Protein AF-A0A3P7IP19-F1 (afdb_monomer)

InterPro domains:
  IPR003598 Immunoglobulin subtype 2 [SM00408] (31-98)
  IPR003598 Immunoglobulin subtype 2 [SM00408] (238-304)
  IPR003598 Immunoglobulin subtype 2 [SM00408] (351-418)
  IPR003598 Immunoglobulin subtype 2 [SM00408] (449-517)
  IPR003599 Immunoglobulin domain subtype [SM00409] (25-109)
  IPR003599 Immunoglobulin domain subtype [SM00409] (232-315)
  IPR003599 Immunoglobulin domain subtype [SM00409] (345-429)
  IPR003599 Immunoglobulin domain subtype [SM00409] (443-528)
  IPR003961 Fibronectin type III [PF00041] (129-216)
  IPR003961 Fibronectin type III [PS50853] (129-221)
  IPR003961 Fibronectin type III [SM00060] (127-208)
  IPR003961 Fibronectin type III [cd00063] (127-218)
  IPR007110 Immunoglobulin-like domain [PS50835] (18-109)
  IPR007110 Immunoglobulin-like domain [PS50835] (225-313)
  IPR007110 Immunoglobulin-like domain [PS50835] (339-427)
  IPR007110 Immunoglobulin-like domain [PS50835] (437-526)
  IPR013098 Immunoglobulin I-set [PF07679] (19-108)
  IPR013098 Immunoglobulin I-set [PF07679] (225-314)
  IPR013098 Immunoglobulin I-set [PF07679] (339-428)
  IPR013098 Immunoglobulin I-set [PF07679] (437-527)

Radius of gyration: 44.79 Å; Cα contacts (8 Å, |Δi|>4): 1268; chains: 1; bounding box: 83×126×115 Å

Foldseek 3Di:
DDDDDDDDDDDPDDFAWKDWPFAWDQEDEEEAQAKDKTKTFIDHDPPKDKFKDFQNHTDDDDPQWDWDDDHRMTMTIGGRDDQVSFGKMKIWIGDPNGIDIHIHGYGYDYPDDDDDDPDPPLQQDAAAEWAPWDWPDAAFFKTKIATHGGPGRSPFDFQWKWKWKDFPPDDDTDTQDIGRHRMDMGGRHHGQTKMKMWMWTAGPNGTYDIDDIDIDGHHHDWFWKDWPAAWDQEEEAEAFAKDKTKTFIDTPVQWDKWKDWVNHTDPPCVQWDDDSTMIMGMDHGDHAVPNQTKMKMKTGDPVGIDMGIYGYHYHYDDDDDDDDPDDDDDDPDQPVAWKDWPAFWEAEEEEAQAKDKTKTFMDHDVKDKWKDFVNHTDDDDPQWHWDADPRRMTMIMGGRDDQVSWGKMKMWIDDPRGIDMHIYTYGHDYPPPFFAKDKPAFWEADEDEAQAKDKTKTFIATVVAWDKWKDFPRHTDDDDPQWHWDADPRRMIMIMGGRDDQVVFGKMKMWTDDPVGIDIHIYTYFYWYDDPDDTDGPDPDDPDDDDDDDDDDDDPDDDDDPDDDDDDDDDDDDD

Secondary structure (DSSP, 8-state):
-PPP--PPP-----PPPPEEEEPPPSEEEEETTS-EEEEEEEE--TT-EEEEEETTEEPPP-SSEEEEEETTEEEEEESS--GGG-EEEEEEEEETTEEEEEEEEEEEE-------------------PPEEEEEEEE-SS-EEEEEE--S--TTS---EEEEEEE-SS-SS-EEEEEESSSEEEE-SPPTT-EEEEEEEEEETTEEEEEPPPEEEEPPPPPEEEEEEEPPPSEEEEETTSPEEEEEEEEEESPPEEEEEETTEE---GGGEEE-SSEEEEEESS--TTTS-SEEEEEEEETTEEEEEEEEEEEE--------------------TT--EEEE----EEEETTS-EEEEEEEE-SS-EEEEEETTEEE---SSEEEEE-TTSEEEEEESS--GGG-EEEEEEEEETTEEEEEEEEEEEEPP---EEEEEEE----EEEETT--EEEEEEEEEESPPEEEEEETTEEP---SSEEEEE-TTSEEEEEE-S--GGG-EEEEEEEEETTEEEEEEEEEEEE---SSS----PPPP---PPPP---PPPS--PPPTT--------PPP-

Structure (mmCIF, N/CA/C/O backbone):
data_AF-A0A3P7IP19-F1
#
_entry.id   AF-A0A3P7IP19-F1
#
loop_
_atom_site.group_PDB
_atom_site.id
_atom_site.type_symbol
_atom_site.label_atom_id
_atom_site.label_alt_id
_atom_site.label_comp_id
_atom_site.label_asym_id
_atom_site.label_entity_id
_atom_site.label_seq_id
_atom_site.pdbx_PDB_ins_code
_atom_site.Cartn_x
_atom_site.Cartn_y
_atom_site.Cartn_z
_atom_site.occupancy
_atom_site.B_iso_or_equiv
_atom_site.auth_seq_id
_atom_site.auth_comp_id
_atom_site.auth_asym_id
_atom_site.auth_atom_id
_atom_site.pdbx_PDB_model_num
ATOM 1 N N . MET A 1 1 ? -13.780 53.925 11.302 1.00 36.34 1 MET A N 1
ATOM 2 C CA . MET A 1 1 ? -12.742 54.956 11.080 1.00 36.34 1 MET A CA 1
ATOM 3 C C . MET A 1 1 ? -11.648 54.344 10.224 1.00 36.34 1 MET A C 1
ATOM 5 O O . MET A 1 1 ? -11.426 53.147 10.321 1.00 36.34 1 MET A O 1
ATOM 9 N N . ARG A 1 2 ? -11.114 55.145 9.301 1.00 37.25 2 ARG A N 1
ATOM 10 C CA . ARG A 1 2 ? -10.335 54.760 8.114 1.00 37.25 2 ARG A CA 1
ATOM 11 C C . ARG A 1 2 ? -9.011 54.073 8.474 1.00 37.25 2 ARG A C 1
ATOM 13 O O . ARG A 1 2 ? -8.303 54.586 9.332 1.00 37.25 2 ARG A O 1
ATOM 20 N N . PHE A 1 3 ? -8.663 52.994 7.773 1.00 32.22 3 PHE A N 1
ATOM 21 C CA . PHE A 1 3 ? -7.278 52.523 7.691 1.00 32.22 3 PHE A CA 1
ATOM 22 C C . PHE A 1 3 ? -6.602 53.133 6.459 1.00 32.22 3 PHE A C 1
ATOM 24 O O . PHE A 1 3 ? -7.199 53.202 5.385 1.00 32.22 3 PHE A O 1
ATOM 31 N N . SER A 1 4 ? -5.388 53.629 6.697 1.00 38.62 4 SER A N 1
ATOM 32 C CA . SER A 1 4 ? -4.466 54.280 5.765 1.00 38.62 4 SER A CA 1
ATOM 33 C C . SER A 1 4 ? -4.148 53.396 4.556 1.00 38.62 4 SER A C 1
ATOM 35 O O . SER A 1 4 ? -3.844 52.216 4.724 1.00 38.62 4 SER A O 1
ATOM 37 N N . GLN A 1 5 ? -4.177 53.976 3.355 1.00 35.78 5 GLN A N 1
ATOM 38 C CA . GLN A 1 5 ? -3.399 53.489 2.218 1.00 35.78 5 GLN A CA 1
ATOM 39 C C . GLN A 1 5 ? -2.291 54.509 1.966 1.00 35.78 5 GLN A C 1
ATOM 41 O O . GLN A 1 5 ? -2.509 55.520 1.301 1.00 35.78 5 GLN A O 1
ATOM 46 N N . ASP A 1 6 ? -1.112 54.235 2.512 1.00 40.53 6 ASP A N 1
ATOM 47 C CA . ASP A 1 6 ? 0.121 54.871 2.075 1.00 40.53 6 ASP A CA 1
ATOM 48 C C . ASP A 1 6 ? 0.575 54.165 0.792 1.00 40.53 6 ASP A C 1
ATOM 50 O O . ASP A 1 6 ? 1.033 53.022 0.814 1.00 40.53 6 ASP A O 1
ATOM 54 N N . PHE A 1 7 ? 0.394 54.832 -0.349 1.00 39.56 7 PHE A N 1
ATOM 55 C CA . PHE A 1 7 ? 1.040 54.435 -1.596 1.00 39.56 7 PHE A CA 1
ATOM 56 C C . PHE A 1 7 ? 2.523 54.823 -1.518 1.00 39.56 7 PHE A C 1
ATOM 58 O O . PHE A 1 7 ? 2.820 55.992 -1.254 1.00 39.56 7 PHE A O 1
ATOM 65 N N . PRO A 1 8 ? 3.469 53.899 -1.757 1.00 41.84 8 PRO A N 1
ATOM 66 C CA . PRO A 1 8 ? 4.870 54.267 -1.842 1.00 41.84 8 PRO A CA 1
ATOM 67 C C . PRO A 1 8 ? 5.097 55.156 -3.069 1.00 41.84 8 PRO A C 1
ATOM 69 O O . PRO A 1 8 ? 4.641 54.870 -4.176 1.00 41.84 8 PRO A O 1
ATOM 72 N N . ILE A 1 9 ? 5.807 56.254 -2.825 1.00 44.62 9 ILE A N 1
ATOM 73 C CA . ILE A 1 9 ? 6.283 57.227 -3.804 1.00 44.62 9 ILE A CA 1
ATOM 74 C C . ILE A 1 9 ? 7.068 56.474 -4.887 1.00 44.62 9 ILE A C 1
ATOM 76 O O . ILE A 1 9 ? 8.047 55.793 -4.577 1.00 44.62 9 ILE A O 1
ATOM 80 N N . LEU A 1 10 ? 6.637 56.590 -6.149 1.00 39.12 10 LEU A N 1
ATOM 81 C CA . LEU A 1 10 ? 7.416 56.139 -7.302 1.00 39.12 10 LEU A CA 1
ATOM 82 C C . LEU A 1 10 ? 8.749 56.886 -7.288 1.00 39.12 10 LEU A C 1
ATOM 84 O O . LEU A 1 10 ? 8.803 58.103 -7.451 1.00 39.12 10 LEU A O 1
ATOM 88 N N . GLN A 1 11 ? 9.808 56.132 -7.027 1.00 43.00 11 GLN A N 1
ATOM 89 C CA . GLN A 1 11 ? 11.182 56.582 -7.114 1.00 43.00 11 GLN A CA 1
ATOM 90 C C . GLN A 1 11 ? 11.432 56.999 -8.566 1.00 43.00 11 GLN A C 1
ATOM 92 O O . GLN A 1 11 ? 11.263 56.192 -9.477 1.00 43.00 11 GLN A O 1
ATOM 97 N N . ASP A 1 12 ? 11.761 58.271 -8.762 1.00 44.03 12 ASP A N 1
ATOM 98 C CA . ASP A 1 12 ? 12.080 58.873 -10.053 1.00 44.03 12 ASP A CA 1
ATOM 99 C C . ASP A 1 12 ? 13.279 58.121 -10.656 1.00 44.03 12 ASP A C 1
ATOM 101 O O . ASP A 1 12 ? 14.423 58.275 -10.216 1.00 44.03 12 ASP A O 1
ATOM 105 N N . ILE A 1 13 ? 13.008 57.191 -11.578 1.00 49.00 13 ILE A N 1
ATOM 106 C CA . ILE A 1 13 ? 14.045 56.415 -12.255 1.00 49.00 13 ILE A CA 1
ATOM 107 C C . ILE A 1 13 ? 14.631 57.362 -13.293 1.00 49.00 13 ILE A C 1
ATOM 109 O O . ILE A 1 13 ? 14.051 57.561 -14.358 1.00 49.00 13 ILE A O 1
ATOM 113 N N . SER A 1 14 ? 15.776 57.962 -12.970 1.00 55.81 14 SER A N 1
ATOM 114 C CA . SER A 1 14 ? 16.587 58.699 -13.938 1.00 55.81 14 SER A CA 1
ATOM 115 C C . SER A 1 14 ? 16.702 57.877 -15.228 1.00 55.81 14 SER A C 1
ATOM 117 O O . SER A 1 14 ? 17.055 56.692 -15.134 1.00 55.81 14 SER A O 1
ATOM 119 N N . PRO A 1 15 ? 16.403 58.443 -16.408 1.00 64.94 15 PRO A N 1
ATOM 120 C CA . PRO A 1 15 ? 16.385 57.656 -17.626 1.00 64.94 15 PRO A CA 1
ATOM 121 C C . PRO A 1 15 ? 17.801 57.126 -17.889 1.00 64.94 15 PRO A C 1
ATOM 123 O O . PRO A 1 15 ? 18.781 57.873 -17.905 1.00 64.94 15 PRO A O 1
ATOM 126 N N . THR A 1 16 ? 17.919 55.801 -17.969 1.00 75.12 16 THR A N 1
ATOM 127 C CA . THR A 1 16 ? 19.202 55.110 -18.143 1.00 75.12 16 THR A CA 1
ATOM 128 C C . THR A 1 16 ? 19.404 54.785 -19.618 1.00 75.12 16 THR A C 1
ATOM 130 O O . THR A 1 16 ? 18.432 54.426 -20.287 1.00 75.12 16 THR A O 1
ATOM 133 N N . PRO A 1 17 ? 20.637 54.912 -20.143 1.00 85.69 17 PRO A N 1
ATOM 134 C CA . PRO A 1 17 ? 20.928 54.530 -21.517 1.00 85.69 17 PRO A CA 1
ATOM 135 C C . PRO A 1 17 ? 20.636 53.040 -21.745 1.00 85.69 17 PRO A C 1
ATOM 137 O O . PRO A 1 17 ? 20.601 52.259 -20.782 1.00 85.69 17 PRO A O 1
ATOM 140 N N . PRO A 1 18 ? 20.496 52.614 -23.011 1.00 90.19 18 PRO A N 1
ATOM 141 C CA . PRO A 1 18 ? 20.351 51.217 -23.365 1.00 90.19 18 PRO A CA 1
ATOM 142 C C . PRO A 1 18 ? 21.424 50.349 -22.715 1.00 90.19 18 PRO A C 1
ATOM 144 O O . PRO A 1 18 ? 22.571 50.762 -22.555 1.00 90.19 18 PRO A O 1
ATOM 147 N N . SER A 1 19 ? 21.072 49.118 -22.369 1.00 88.19 19 SER A N 1
ATOM 148 C CA . SER A 1 19 ? 22.006 48.144 -21.811 1.00 88.19 19 SER A CA 1
ATOM 149 C C . SER A 1 19 ? 21.694 46.737 -22.304 1.00 88.19 19 SER A C 1
ATOM 151 O O . SER A 1 19 ? 20.535 46.354 -22.485 1.00 88.19 19 SER A O 1
ATOM 153 N N . PHE A 1 20 ? 22.744 45.949 -22.525 1.00 87.94 20 PHE A N 1
ATOM 154 C CA . PHE A 1 20 ? 22.597 44.536 -22.852 1.00 87.94 20 PHE A CA 1
ATOM 155 C C . PHE A 1 20 ? 22.267 43.760 -21.581 1.00 87.94 20 PHE A C 1
ATOM 157 O O . PHE A 1 20 ? 23.072 43.693 -20.656 1.00 87.94 20 PHE A O 1
ATOM 164 N N . VAL A 1 21 ? 21.079 43.163 -21.558 1.00 84.94 21 VAL A N 1
ATOM 165 C CA . VAL A 1 21 ? 20.693 42.172 -20.547 1.00 84.94 21 VAL A CA 1
ATOM 166 C C . VAL A 1 21 ? 21.362 40.842 -20.877 1.00 84.94 21 VAL A C 1
ATOM 168 O O . VAL A 1 21 ? 21.878 40.162 -19.994 1.00 84.94 21 VAL A O 1
ATOM 171 N N . VAL A 1 22 ? 21.399 40.505 -22.168 1.00 84.81 22 VAL A N 1
ATOM 172 C CA . VAL A 1 22 ? 22.130 39.359 -22.705 1.00 84.81 22 VAL A CA 1
ATOM 173 C C . VAL A 1 22 ? 22.927 39.840 -23.906 1.00 84.81 22 VAL A C 1
ATOM 175 O O . VAL A 1 22 ? 22.349 40.190 -24.932 1.00 84.81 22 VAL A O 1
ATOM 178 N N . SER A 1 23 ? 24.252 39.866 -23.789 1.00 85.38 23 SER A N 1
ATOM 179 C CA . SER A 1 23 ? 25.138 40.183 -24.912 1.00 85.38 23 SER A CA 1
ATOM 180 C C . SER A 1 23 ? 25.118 39.061 -25.960 1.00 85.38 23 SER A C 1
ATOM 182 O O . SER A 1 23 ? 24.948 37.892 -25.597 1.00 85.38 23 SER A O 1
ATOM 184 N N . PRO A 1 24 ? 25.332 39.370 -27.252 1.00 89.12 24 PRO A N 1
ATOM 185 C CA . PRO A 1 24 ? 25.548 38.331 -28.250 1.00 89.12 24 PRO A CA 1
ATOM 186 C C . PRO A 1 24 ? 26.773 37.484 -27.876 1.00 89.12 24 PRO A C 1
ATOM 188 O O . PRO A 1 24 ? 27.695 37.949 -27.201 1.00 89.12 24 PRO A O 1
ATOM 191 N N . LYS A 1 25 ? 26.796 36.222 -28.320 1.00 82.88 25 LYS A N 1
ATOM 192 C CA . LYS A 1 25 ? 27.979 35.360 -28.157 1.00 82.88 25 LYS A CA 1
ATOM 193 C C . LYS A 1 25 ? 29.193 36.051 -28.774 1.00 82.88 25 LYS A C 1
ATOM 195 O O . LYS A 1 25 ? 29.069 36.601 -29.855 1.00 82.88 25 LYS A O 1
ATOM 200 N N . SER A 1 26 ? 30.365 35.975 -28.151 1.00 83.38 26 SER A N 1
ATOM 201 C CA . SER A 1 26 ? 31.567 36.655 -28.661 1.00 83.38 26 SER A CA 1
ATOM 202 C C . SER A 1 26 ? 32.071 36.103 -29.998 1.00 83.38 26 SER A C 1
ATOM 204 O O . SER A 1 26 ? 32.686 36.838 -30.760 1.00 83.38 26 SER A O 1
ATOM 206 N N . LYS A 1 27 ? 31.797 34.828 -30.301 1.00 89.88 27 LYS A N 1
ATOM 207 C CA . LYS A 1 27 ? 32.175 34.182 -31.561 1.00 89.88 27 LYS A CA 1
ATOM 208 C C . LYS A 1 27 ? 31.125 33.169 -32.014 1.00 89.88 27 LYS A C 1
ATOM 210 O O . LYS A 1 27 ? 30.612 32.400 -31.197 1.00 89.88 27 LYS A O 1
ATOM 215 N N . LEU A 1 28 ? 30.855 33.129 -33.314 1.00 83.69 28 LEU A N 1
ATOM 216 C CA . LEU A 1 28 ? 29.987 32.159 -33.977 1.00 83.69 28 LEU A CA 1
ATOM 217 C C . LEU A 1 28 ? 30.742 31.502 -35.135 1.00 83.69 28 LEU A C 1
ATOM 219 O O . LEU A 1 28 ? 31.384 32.180 -35.930 1.00 83.69 28 LEU A O 1
ATOM 223 N N . ILE A 1 29 ? 30.666 30.176 -35.222 1.00 87.81 29 ILE A N 1
ATOM 224 C CA . ILE A 1 29 ? 31.204 29.397 -36.343 1.00 87.81 29 ILE A CA 1
ATOM 225 C C . ILE A 1 29 ? 30.004 28.788 -37.060 1.00 87.81 29 ILE A C 1
ATOM 227 O O . ILE A 1 29 ? 29.185 28.134 -36.410 1.00 87.81 29 ILE A O 1
ATOM 231 N N . ILE A 1 30 ? 29.870 29.051 -38.359 1.00 86.75 30 ILE A N 1
ATOM 232 C CA . ILE A 1 30 ? 28.693 28.669 -39.144 1.00 86.75 30 ILE A CA 1
ATOM 233 C C . ILE A 1 30 ? 29.104 28.082 -40.495 1.00 86.75 30 ILE A C 1
ATOM 235 O O . ILE A 1 30 ? 29.972 28.623 -41.172 1.00 86.75 30 ILE A O 1
ATOM 239 N N . ASP A 1 31 ? 28.462 26.989 -40.901 1.00 85.06 31 ASP A N 1
ATOM 240 C CA . ASP A 1 31 ? 28.734 26.367 -42.196 1.00 85.06 31 ASP A CA 1
ATOM 241 C C . ASP A 1 31 ? 28.148 27.190 -43.348 1.00 85.06 31 ASP A C 1
ATOM 243 O O . ASP A 1 31 ? 27.016 27.683 -43.276 1.00 85.06 31 ASP A O 1
ATOM 247 N N . GLU A 1 32 ? 28.893 27.287 -44.446 1.00 85.56 32 GLU A N 1
ATOM 248 C CA . GLU A 1 32 ? 28.424 27.894 -45.688 1.00 85.56 32 GLU A CA 1
ATOM 249 C C . GLU A 1 32 ? 27.111 27.242 -46.166 1.00 85.56 32 GLU A C 1
ATOM 251 O O . GLU A 1 32 ? 26.896 26.034 -46.059 1.00 85.56 32 GLU A O 1
ATOM 256 N N . SER A 1 33 ? 26.216 28.057 -46.721 1.00 83.12 33 SER A N 1
ATOM 257 C CA . SER A 1 33 ? 24.818 27.758 -47.062 1.00 83.12 33 SER A CA 1
ATOM 258 C C . SER A 1 33 ? 23.856 27.578 -45.876 1.00 83.12 33 SER A C 1
ATOM 260 O O . SER A 1 33 ? 22.667 27.365 -46.110 1.00 83.12 33 SER A O 1
ATOM 262 N N . SER A 1 34 ? 24.306 27.698 -44.620 1.00 85.31 34 SER A N 1
ATOM 263 C CA . SER A 1 34 ? 23.414 27.685 -43.445 1.00 85.31 34 SER A CA 1
ATOM 264 C C . SER A 1 34 ? 22.773 29.055 -43.184 1.00 85.31 34 SER A C 1
ATOM 266 O O . SER A 1 34 ? 23.013 30.018 -43.909 1.00 85.31 34 SER A O 1
ATOM 268 N N . THR A 1 35 ? 21.931 29.163 -42.151 1.00 88.62 35 THR A N 1
ATOM 269 C CA . THR A 1 35 ? 21.382 30.448 -41.685 1.00 88.62 35 THR A CA 1
ATOM 270 C C . THR A 1 35 ? 22.098 30.887 -40.412 1.00 88.62 35 THR A C 1
ATOM 272 O O . THR A 1 35 ? 22.075 30.172 -39.412 1.00 88.62 35 THR A O 1
ATOM 275 N N . LEU A 1 36 ? 22.717 32.065 -40.440 1.00 90.44 36 LEU A N 1
ATOM 276 C CA . LEU A 1 36 ? 23.309 32.706 -39.269 1.00 90.44 36 LEU A CA 1
ATOM 277 C C . LEU A 1 36 ? 22.223 33.446 -38.483 1.00 90.44 36 LEU A C 1
ATOM 279 O O . LEU A 1 36 ? 21.428 34.182 -39.066 1.00 90.44 36 LEU A O 1
ATOM 283 N N . ILE A 1 37 ? 22.228 33.283 -37.159 1.00 90.62 37 ILE A N 1
ATOM 284 C CA . ILE A 1 37 ? 21.360 34.021 -36.237 1.00 90.62 37 ILE A CA 1
ATOM 285 C C . ILE A 1 37 ? 22.227 34.597 -35.119 1.00 90.62 37 ILE A C 1
ATOM 287 O O . ILE A 1 37 ? 22.778 33.850 -34.308 1.00 90.62 37 ILE A O 1
ATOM 291 N N . ILE A 1 38 ? 22.326 35.922 -35.063 1.00 91.38 38 ILE A N 1
ATOM 292 C CA . ILE A 1 38 ? 22.922 36.641 -33.935 1.00 91.38 38 ILE A CA 1
ATOM 293 C C . ILE A 1 38 ? 21.772 37.162 -33.080 1.00 91.38 38 ILE A C 1
ATOM 295 O O . ILE A 1 38 ? 20.890 37.849 -33.588 1.00 91.38 38 ILE A O 1
ATOM 299 N N . VAL A 1 39 ? 21.762 36.813 -31.795 1.00 88.12 39 VAL A N 1
ATOM 300 C CA . VAL A 1 39 ? 20.687 37.165 -30.861 1.00 88.12 39 VAL A CA 1
ATOM 301 C C . VAL A 1 39 ? 21.255 37.755 -29.579 1.00 88.12 39 VAL A C 1
ATOM 303 O O . VAL A 1 39 ? 22.281 37.292 -29.078 1.00 88.12 39 VAL A O 1
ATOM 306 N N . CYS A 1 40 ? 20.575 38.769 -29.059 1.00 83.75 40 CYS A N 1
ATOM 307 C CA . CYS A 1 40 ? 20.882 39.428 -27.795 1.00 83.75 40 CYS A CA 1
ATOM 308 C C . CYS A 1 40 ? 19.619 40.079 -27.219 1.00 83.75 40 CYS A C 1
ATOM 310 O O . CYS A 1 40 ? 18.699 40.403 -27.970 1.00 83.75 40 CYS A O 1
ATOM 312 N N . ASP A 1 41 ? 19.611 40.338 -25.914 1.00 87.25 41 ASP A N 1
ATOM 313 C CA . ASP A 1 41 ? 18.526 41.057 -25.248 1.00 87.25 41 ASP A CA 1
ATOM 314 C C . ASP A 1 41 ? 19.006 42.440 -24.819 1.00 87.25 41 ASP A C 1
ATOM 316 O O . ASP A 1 41 ? 20.000 42.570 -24.098 1.00 87.25 41 ASP A O 1
ATOM 320 N N . VAL A 1 42 ? 18.286 43.474 -25.247 1.00 89.00 42 VAL A N 1
ATOM 321 C CA . VAL A 1 42 ? 18.609 44.874 -24.976 1.00 89.00 42 VAL A CA 1
ATOM 322 C C . VAL A 1 42 ? 17.451 45.539 -24.252 1.00 89.00 42 VAL A C 1
ATOM 324 O O . VAL A 1 42 ? 16.325 45.580 -24.748 1.00 89.00 42 VAL A O 1
ATOM 327 N N . ARG A 1 43 ? 17.745 46.105 -23.083 1.00 86.94 43 ARG A N 1
ATOM 328 C CA . ARG A 1 43 ? 16.826 46.943 -22.316 1.00 86.94 43 ARG A CA 1
ATOM 329 C C . ARG A 1 43 ? 17.137 48.408 -22.604 1.00 86.94 43 ARG A C 1
ATOM 331 O O . ARG A 1 43 ? 18.283 48.816 -22.477 1.00 86.94 43 ARG A O 1
ATOM 338 N N . GLY A 1 44 ? 16.123 49.183 -22.957 1.00 84.50 44 GLY A N 1
ATOM 339 C CA . GLY A 1 44 ? 16.215 50.620 -23.216 1.00 84.50 44 GLY A CA 1
ATOM 340 C C . GLY A 1 44 ? 14.820 51.205 -23.409 1.00 84.50 44 GLY A C 1
ATOM 341 O O . GLY A 1 44 ? 13.829 50.504 -23.176 1.00 84.50 44 GLY A O 1
ATOM 342 N N . SER A 1 45 ? 14.741 52.468 -23.824 1.00 81.69 45 SER A N 1
ATOM 343 C CA . SER A 1 45 ? 13.460 53.114 -24.134 1.00 81.69 45 SER A CA 1
ATOM 344 C C . SER A 1 45 ? 12.661 52.333 -25.200 1.00 81.69 45 SER A C 1
ATOM 346 O O . SER A 1 45 ? 13.268 51.722 -26.085 1.00 81.69 45 SER A O 1
ATOM 348 N N . PRO A 1 46 ? 11.312 52.350 -25.171 1.00 78.31 46 PRO A N 1
ATOM 349 C CA . PRO A 1 46 ? 10.485 51.763 -26.230 1.00 78.31 46 PRO A CA 1
ATOM 350 C C . PRO A 1 46 ? 10.810 52.286 -27.639 1.00 78.31 46 PRO A C 1
ATOM 352 O O . PRO A 1 46 ? 10.707 51.530 -28.600 1.00 78.31 46 PRO A O 1
ATOM 355 N N . GLU A 1 47 ? 11.262 53.540 -27.748 1.00 81.19 47 GLU A N 1
ATOM 356 C CA . GLU A 1 47 ? 11.625 54.204 -29.013 1.00 81.19 47 GLU A CA 1
ATOM 357 C C . GLU A 1 47 ? 13.091 53.953 -29.438 1.00 81.19 47 GLU A C 1
ATOM 359 O O . GLU A 1 47 ? 13.614 54.603 -30.338 1.00 81.19 47 GLU A O 1
ATOM 364 N N . MET A 1 48 ? 13.799 53.033 -28.773 1.00 87.31 48 MET A N 1
ATOM 365 C CA . MET A 1 48 ? 15.214 52.749 -29.024 1.00 87.31 48 MET A CA 1
ATOM 366 C C . MET A 1 48 ? 15.463 52.132 -30.407 1.00 87.31 48 MET A C 1
ATOM 368 O O . MET A 1 48 ? 14.971 51.046 -30.741 1.00 87.31 48 MET A O 1
ATOM 372 N N . GLU A 1 49 ? 16.371 52.742 -31.161 1.00 89.25 49 GLU A N 1
ATOM 373 C CA . GLU A 1 49 ? 16.814 52.241 -32.457 1.00 89.25 49 GLU A CA 1
ATOM 374 C C . GLU A 1 49 ? 17.903 51.176 -32.290 1.00 89.25 49 GLU A C 1
ATOM 376 O O . GLU A 1 49 ? 18.834 51.323 -31.494 1.00 89.25 49 GLU A O 1
ATOM 381 N N . VAL A 1 50 ? 17.800 50.088 -33.062 1.00 92.25 50 VAL A N 1
ATOM 382 C CA . VAL A 1 50 ? 18.838 49.053 -33.152 1.00 92.25 50 VAL A CA 1
ATOM 383 C C . VAL A 1 50 ? 19.400 49.009 -34.560 1.00 92.25 50 VAL A C 1
ATOM 385 O O . VAL A 1 50 ? 18.671 48.826 -35.531 1.00 92.25 50 VAL A O 1
ATOM 388 N N . THR A 1 51 ? 20.717 49.157 -34.649 1.00 93.75 51 THR A N 1
ATOM 389 C CA . THR A 1 51 ? 21.479 49.108 -35.894 1.00 93.75 51 THR A CA 1
ATOM 390 C C . THR A 1 51 ? 22.504 47.988 -35.820 1.00 93.75 51 THR A C 1
ATOM 392 O O . THR A 1 51 ? 23.218 47.854 -34.827 1.00 93.75 51 THR A O 1
ATOM 395 N N . TRP A 1 52 ? 22.612 47.210 -36.892 1.00 96.00 52 TRP A N 1
ATOM 396 C CA . TRP A 1 52 ? 23.656 46.203 -37.044 1.00 96.00 52 TRP A CA 1
ATOM 397 C C . TRP A 1 52 ? 24.733 46.700 -38.002 1.00 96.00 52 TRP A C 1
ATOM 399 O O . TRP A 1 52 ? 24.432 47.227 -39.073 1.00 96.00 52 TRP A O 1
ATOM 409 N N . LEU A 1 53 ? 25.993 46.510 -37.629 1.00 95.38 53 LEU A N 1
ATOM 410 C CA . LEU A 1 53 ? 27.156 46.765 -38.467 1.00 95.38 53 LEU A CA 1
ATOM 411 C C . LEU A 1 53 ? 27.833 45.438 -38.819 1.00 95.38 53 LEU A C 1
ATOM 413 O O . LEU A 1 53 ? 27.911 44.556 -37.966 1.00 95.38 53 LEU A O 1
ATOM 417 N N . LYS A 1 54 ? 28.395 45.335 -40.024 1.00 95.69 54 LYS A N 1
ATOM 418 C CA . LYS A 1 54 ? 29.393 44.324 -40.392 1.00 95.69 54 LYS A CA 1
ATOM 419 C C . LYS A 1 54 ? 30.699 45.027 -40.727 1.00 95.69 54 LYS A C 1
ATOM 421 O O . LYS A 1 54 ? 30.715 45.929 -41.564 1.00 95.69 54 LYS A O 1
ATOM 426 N N . ASP A 1 55 ? 31.772 44.648 -40.043 1.00 94.12 55 ASP A N 1
ATOM 427 C CA . ASP A 1 55 ? 33.110 45.224 -40.186 1.00 94.12 55 ASP A CA 1
ATOM 428 C C . ASP A 1 55 ? 33.085 46.766 -40.117 1.00 94.12 55 ASP A C 1
ATOM 430 O O . ASP A 1 55 ? 33.723 47.476 -40.895 1.00 94.12 55 ASP A O 1
ATOM 434 N N . GLY A 1 56 ? 32.269 47.294 -39.194 1.00 90.19 56 GLY A N 1
ATOM 435 C CA . GLY A 1 56 ? 32.090 48.730 -38.957 1.00 90.19 56 GLY A CA 1
ATOM 436 C C . GLY A 1 56 ? 31.153 49.460 -39.929 1.00 90.19 56 GLY A C 1
ATOM 437 O O . GLY A 1 56 ? 30.985 50.671 -39.794 1.00 90.19 56 GLY A O 1
ATOM 438 N N . ARG A 1 57 ? 30.524 48.772 -40.891 1.00 93.81 57 ARG A N 1
ATOM 439 C CA . ARG A 1 57 ? 29.598 49.378 -41.867 1.00 93.81 57 ARG A CA 1
ATOM 440 C C . ARG A 1 57 ? 28.144 48.976 -41.600 1.00 93.81 57 ARG A C 1
ATOM 442 O O . ARG A 1 57 ? 27.916 47.793 -41.359 1.00 93.81 57 ARG A O 1
ATOM 449 N N . PRO A 1 58 ? 27.163 49.899 -41.684 1.00 93.12 58 PRO A N 1
ATOM 450 C CA . PRO A 1 58 ? 25.747 49.566 -41.530 1.00 93.12 58 PRO A CA 1
ATOM 451 C C . PRO A 1 58 ? 25.297 48.463 -42.481 1.00 93.12 58 PRO A C 1
ATOM 453 O O . PRO A 1 58 ? 25.544 48.525 -43.686 1.00 93.12 58 PRO A O 1
ATOM 456 N N . LEU A 1 59 ? 24.642 47.450 -41.920 1.00 91.25 59 LEU A N 1
ATOM 457 C CA . LEU A 1 59 ? 24.002 46.391 -42.681 1.00 91.25 59 LEU A CA 1
ATOM 458 C C . LEU A 1 59 ? 22.630 46.856 -43.143 1.00 91.25 59 LEU A C 1
ATOM 460 O O . LEU A 1 59 ? 21.764 47.189 -42.337 1.00 91.25 59 LEU A O 1
ATOM 464 N N . ASN A 1 60 ? 22.423 46.815 -44.453 1.00 88.00 60 ASN A N 1
ATOM 465 C CA . ASN A 1 60 ? 21.115 47.058 -45.037 1.00 88.00 60 ASN A CA 1
ATOM 466 C C . ASN A 1 60 ? 20.274 45.782 -44.970 1.00 88.00 60 ASN A C 1
ATOM 468 O O . ASN A 1 60 ? 20.754 44.688 -45.285 1.00 88.00 60 ASN A O 1
ATOM 472 N N . THR A 1 61 ? 19.006 45.927 -44.595 1.00 83.88 61 THR A N 1
ATOM 473 C CA . THR A 1 61 ? 18.054 44.819 -44.608 1.00 83.88 61 THR A CA 1
ATOM 474 C C . THR A 1 61 ? 17.696 44.435 -46.045 1.00 83.88 61 THR A C 1
ATOM 476 O O . THR A 1 61 ? 17.561 45.273 -46.934 1.00 83.88 61 THR A O 1
ATOM 479 N N . THR A 1 62 ? 17.580 43.132 -46.285 1.00 89.12 62 THR A N 1
ATOM 480 C CA . THR A 1 62 ? 17.201 42.512 -47.563 1.00 89.12 62 THR A CA 1
ATOM 481 C C . THR A 1 62 ? 16.343 41.277 -47.272 1.00 89.12 62 THR A C 1
ATOM 483 O O . THR A 1 62 ? 16.183 40.890 -46.117 1.00 89.12 62 THR A O 1
ATOM 486 N N . GLU A 1 63 ? 15.825 40.584 -48.289 1.00 78.06 63 GLU A N 1
ATOM 487 C CA . GLU A 1 63 ? 15.137 39.297 -48.060 1.00 78.06 63 GLU A CA 1
ATOM 488 C C . GLU A 1 63 ? 16.048 38.257 -47.377 1.00 78.06 63 GLU A C 1
ATOM 490 O O . GLU A 1 63 ? 15.583 37.437 -46.578 1.00 78.06 63 GLU A O 1
ATOM 495 N N . ARG A 1 64 ? 17.359 38.335 -47.651 1.00 89.56 64 ARG A N 1
ATOM 496 C CA . ARG A 1 64 ? 18.399 37.458 -47.101 1.00 89.56 64 ARG A CA 1
ATOM 497 C C . ARG A 1 64 ? 18.875 37.882 -45.708 1.00 89.56 64 ARG A C 1
ATOM 499 O O . ARG A 1 64 ? 19.181 37.010 -44.902 1.00 89.56 64 ARG A O 1
ATOM 506 N N . ILE A 1 65 ? 18.952 39.189 -45.441 1.00 92.25 65 ILE A N 1
ATOM 507 C CA . ILE A 1 65 ? 19.437 39.781 -44.183 1.00 92.25 65 ILE A CA 1
ATOM 508 C C . ILE A 1 65 ? 18.279 40.498 -43.495 1.00 92.25 65 ILE A C 1
ATOM 510 O O . ILE A 1 65 ? 17.881 41.582 -43.921 1.00 92.25 65 ILE A O 1
ATOM 514 N N . ARG A 1 66 ? 17.758 39.929 -42.411 1.00 87.31 66 ARG A N 1
ATOM 515 C CA . ARG A 1 66 ? 16.633 40.498 -41.663 1.00 87.31 66 ARG A CA 1
ATOM 516 C C . ARG A 1 66 ? 17.055 40.861 -40.250 1.00 87.31 66 ARG A C 1
ATOM 518 O O . ARG A 1 66 ? 17.727 40.080 -39.585 1.00 87.31 66 ARG A O 1
ATOM 525 N N . SER A 1 67 ? 16.642 42.042 -39.803 1.00 89.00 67 SER A N 1
ATOM 526 C CA . SER A 1 67 ? 16.733 42.448 -38.403 1.00 89.00 67 SER A CA 1
ATOM 527 C C . SER A 1 67 ? 15.334 42.399 -37.808 1.00 89.00 67 SER A C 1
ATOM 529 O O . SER A 1 67 ? 14.419 43.030 -38.331 1.00 89.00 67 SER A O 1
ATOM 531 N N . GLU A 1 68 ? 15.175 41.648 -36.731 1.00 85.44 68 GLU A N 1
ATOM 532 C CA . GLU A 1 68 ? 13.901 41.406 -36.064 1.00 85.44 68 GLU A CA 1
ATOM 533 C C . GLU A 1 68 ? 14.026 41.825 -34.596 1.00 85.44 68 GLU A C 1
ATOM 535 O O . GLU A 1 68 ? 15.063 41.612 -33.959 1.00 85.44 68 GLU A O 1
ATOM 540 N N . ARG A 1 69 ? 12.969 42.431 -34.052 1.00 82.62 69 ARG A N 1
ATOM 541 C CA . ARG A 1 69 ? 12.878 42.782 -32.635 1.00 82.62 69 ARG A CA 1
ATOM 542 C C . ARG A 1 69 ? 11.555 42.269 -32.084 1.00 82.62 69 ARG A C 1
ATOM 544 O O . ARG A 1 69 ? 10.506 42.570 -32.645 1.00 82.62 69 ARG A O 1
ATOM 551 N N . ASP A 1 70 ? 11.632 41.538 -30.981 1.00 77.44 70 ASP A N 1
ATOM 552 C CA . ASP A 1 70 ? 10.478 41.070 -30.216 1.00 77.44 70 ASP A CA 1
ATOM 553 C C . ASP A 1 70 ? 10.714 41.371 -28.731 1.00 77.44 70 ASP A C 1
ATOM 555 O O . ASP A 1 70 ? 11.566 40.764 -28.077 1.00 77.44 70 ASP A O 1
ATOM 559 N N . GLY A 1 71 ? 10.033 42.398 -28.220 1.00 83.44 71 GLY A N 1
ATOM 560 C CA . GLY A 1 71 ? 10.278 42.939 -26.884 1.00 83.44 71 GLY A CA 1
ATOM 561 C C . GLY A 1 71 ? 11.741 43.360 -26.678 1.00 83.44 71 GLY A C 1
ATOM 562 O O . GLY A 1 71 ? 12.250 44.255 -27.357 1.00 83.44 71 GLY A O 1
ATOM 563 N N . LEU A 1 72 ? 12.415 42.713 -25.722 1.00 81.19 72 LEU A N 1
ATOM 564 C CA . LEU A 1 72 ? 13.833 42.953 -25.416 1.00 81.19 72 LEU A CA 1
ATOM 565 C C . LEU A 1 72 ? 14.774 42.268 -26.415 1.00 81.19 72 LEU A C 1
ATOM 567 O O . LEU A 1 72 ? 15.919 42.690 -26.568 1.00 81.19 72 LEU A O 1
ATOM 571 N N . THR A 1 73 ? 14.311 41.225 -27.100 1.00 85.25 73 THR A N 1
ATOM 572 C CA . THR A 1 73 ? 15.161 40.389 -27.940 1.00 85.25 73 THR A CA 1
ATOM 573 C C . THR A 1 73 ? 15.356 41.020 -29.311 1.00 85.25 73 THR A C 1
ATOM 575 O O . THR A 1 73 ? 14.404 41.267 -30.049 1.00 85.25 73 THR A O 1
ATOM 578 N N . CYS A 1 74 ? 16.616 41.235 -29.676 1.00 87.25 74 CYS A N 1
ATOM 579 C CA . CYS A 1 74 ? 17.044 41.707 -30.987 1.00 87.25 74 CYS A CA 1
ATOM 580 C C . CYS A 1 74 ? 17.751 40.568 -31.727 1.00 87.25 74 CYS A C 1
ATOM 582 O O . CYS A 1 74 ? 18.614 39.891 -31.161 1.00 87.25 74 CYS A O 1
ATOM 584 N N . ARG A 1 75 ? 17.386 40.345 -32.993 1.00 89.88 75 ARG A N 1
ATOM 585 C CA . ARG A 1 75 ? 17.908 39.256 -33.828 1.00 89.88 75 ARG A CA 1
ATOM 586 C C . ARG A 1 75 ? 18.361 39.777 -35.183 1.00 89.88 75 ARG A C 1
ATOM 588 O O . ARG A 1 75 ? 17.599 40.458 -35.860 1.00 89.88 75 ARG A O 1
ATOM 595 N N . LEU A 1 76 ? 19.564 39.397 -35.599 1.00 94.81 76 LEU A N 1
ATOM 596 C CA . LEU A 1 76 ? 20.019 39.502 -36.982 1.00 94.81 76 LEU A CA 1
ATOM 597 C C . LEU A 1 76 ? 20.038 38.106 -37.599 1.00 94.81 76 LEU A C 1
ATOM 599 O O . LEU A 1 76 ? 20.735 37.218 -37.107 1.00 94.81 76 LEU A O 1
ATOM 603 N N . VAL A 1 77 ? 19.282 37.926 -38.676 1.00 91.19 77 VAL A N 1
ATOM 604 C CA . VAL A 1 77 ? 19.162 36.670 -39.418 1.00 91.19 77 VAL A CA 1
ATOM 605 C C . VAL A 1 77 ? 19.764 36.855 -40.805 1.00 91.19 77 VAL A C 1
ATOM 607 O O . VAL A 1 77 ? 19.301 37.703 -41.565 1.00 91.19 77 VAL A O 1
ATOM 610 N N . ILE A 1 78 ? 20.767 36.049 -41.151 1.00 93.69 78 ILE A N 1
ATOM 611 C CA . ILE A 1 78 ? 21.371 36.010 -42.489 1.00 93.69 78 ILE A CA 1
ATOM 612 C C . ILE A 1 78 ? 21.184 34.607 -43.061 1.00 93.69 78 ILE A C 1
ATOM 614 O O . ILE A 1 78 ? 21.829 33.656 -42.623 1.00 93.69 78 ILE A O 1
ATOM 618 N N . ALA A 1 79 ? 20.279 34.468 -44.027 1.00 85.50 79 ALA A N 1
ATOM 619 C CA . ALA A 1 79 ? 20.031 33.207 -44.719 1.00 85.50 79 ALA A CA 1
ATOM 620 C C . ALA A 1 79 ? 21.101 32.929 -45.788 1.00 85.50 79 ALA A C 1
ATOM 622 O O . ALA A 1 79 ? 21.677 33.862 -46.356 1.00 85.50 79 ALA A O 1
ATOM 623 N N . ASN A 1 80 ? 21.317 31.647 -46.099 1.00 86.06 80 ASN A N 1
ATOM 624 C CA . ASN A 1 80 ? 22.252 31.182 -47.129 1.00 86.06 80 ASN A CA 1
ATOM 625 C C . ASN A 1 80 ? 23.631 31.851 -47.000 1.00 86.06 80 ASN A C 1
ATOM 627 O O . ASN A 1 80 ? 24.082 32.554 -47.904 1.00 86.06 80 ASN A O 1
ATOM 631 N N . VAL A 1 81 ? 24.254 31.683 -45.833 1.00 90.50 81 VAL A N 1
ATOM 632 C CA . VAL A 1 81 ? 25.548 32.272 -45.473 1.00 90.50 81 VAL A CA 1
ATOM 633 C C . VAL A 1 81 ? 26.608 31.898 -46.503 1.00 90.50 81 VAL A C 1
ATOM 635 O O . VAL A 1 81 ? 26.748 30.737 -46.869 1.00 90.50 81 VAL A O 1
ATOM 638 N N . THR A 1 82 ? 27.378 32.879 -46.946 1.00 90.69 82 THR A N 1
ATOM 639 C CA . THR A 1 82 ? 28.528 32.705 -47.840 1.00 90.69 82 THR A CA 1
ATOM 640 C C . THR A 1 82 ? 29.815 33.007 -47.084 1.00 90.69 82 THR A C 1
ATOM 642 O O . THR A 1 82 ? 29.785 33.679 -46.055 1.00 90.69 82 THR A O 1
ATOM 645 N N . THR A 1 83 ? 30.971 32.595 -47.604 1.00 86.62 83 THR A N 1
ATOM 646 C CA . THR A 1 83 ? 32.275 33.024 -47.050 1.00 86.62 83 THR A CA 1
ATOM 647 C C . THR A 1 83 ? 32.428 34.551 -46.984 1.00 86.62 83 THR A C 1
ATOM 649 O O . THR A 1 83 ? 33.130 35.068 -46.123 1.00 86.62 83 THR A O 1
ATOM 652 N N . GLY A 1 84 ? 31.707 35.297 -47.829 1.00 89.12 84 GLY A N 1
ATOM 653 C CA . GLY A 1 84 ? 31.645 36.759 -47.786 1.00 89.12 84 GLY A CA 1
ATOM 654 C C . GLY A 1 84 ? 30.864 37.340 -46.601 1.00 89.12 84 GLY A C 1
ATOM 655 O O . GLY A 1 84 ? 30.938 38.546 -46.376 1.00 89.12 84 GLY A O 1
ATOM 656 N N . ASP A 1 85 ? 30.130 36.527 -45.839 1.00 93.06 85 ASP A N 1
ATOM 657 C CA . ASP A 1 85 ? 29.436 36.941 -44.614 1.00 93.06 85 ASP A CA 1
ATOM 658 C C . ASP A 1 85 ? 30.316 36.778 -43.357 1.00 93.06 85 ASP A C 1
ATOM 660 O O . ASP A 1 85 ? 29.914 37.219 -42.282 1.00 93.06 85 ASP A O 1
ATOM 664 N N . GLU A 1 86 ? 31.526 36.221 -43.481 1.00 94.19 86 GLU A N 1
ATOM 665 C CA . GLU A 1 86 ? 32.547 36.226 -42.423 1.00 94.19 86 GLU A CA 1
ATOM 666 C C . GLU A 1 86 ? 32.948 37.661 -42.061 1.00 94.19 86 GLU A C 1
ATOM 668 O O . GLU A 1 86 ? 33.035 38.531 -42.934 1.00 94.19 86 GLU A O 1
ATOM 673 N N . GLY A 1 87 ? 33.161 37.914 -40.771 1.00 92.81 87 GLY A N 1
ATOM 674 C CA . GLY A 1 87 ? 33.562 39.222 -40.266 1.00 92.81 87 GLY A CA 1
ATOM 675 C C . GLY A 1 87 ? 33.038 39.508 -38.866 1.00 92.81 87 GLY A C 1
ATOM 676 O O . GLY A 1 87 ? 32.384 38.679 -38.227 1.00 92.81 87 GLY A O 1
ATOM 677 N N . LYS A 1 88 ? 33.327 40.714 -38.388 1.00 95.50 88 LYS A N 1
ATOM 678 C CA . LYS A 1 88 ? 32.905 41.185 -37.073 1.00 95.50 88 LYS A CA 1
ATOM 679 C C . LYS A 1 88 ? 31.568 41.907 -37.185 1.00 95.50 88 LYS A C 1
ATOM 681 O O . LYS A 1 88 ? 31.446 42.888 -37.916 1.00 95.50 88 LYS A O 1
ATOM 686 N N . TYR A 1 89 ? 30.573 41.455 -36.435 1.00 96.81 89 TYR A N 1
ATOM 687 C CA . TYR A 1 89 ? 29.255 42.073 -36.382 1.00 96.81 89 TYR A CA 1
ATOM 688 C C . TYR A 1 89 ? 29.088 42.846 -35.081 1.00 96.81 89 TYR A C 1
ATOM 690 O O . TYR A 1 89 ? 29.336 42.310 -34.005 1.00 96.81 89 TYR A O 1
ATOM 698 N N . THR A 1 90 ? 28.628 44.090 -35.178 1.00 96.06 90 THR A N 1
ATOM 699 C CA . THR A 1 90 ? 28.371 44.951 -34.018 1.00 96.06 90 THR A CA 1
ATOM 700 C C . THR A 1 90 ? 26.895 45.301 -33.978 1.00 96.06 90 THR A C 1
ATOM 702 O O . THR A 1 90 ? 26.373 45.856 -34.943 1.00 96.06 90 THR A O 1
ATOM 705 N N . ILE A 1 91 ? 26.224 45.027 -32.863 1.00 95.88 91 ILE A N 1
ATOM 706 C CA . ILE A 1 91 ? 24.918 45.621 -32.578 1.00 95.88 91 ILE A CA 1
ATOM 707 C C . ILE A 1 91 ? 25.117 46.929 -31.828 1.00 95.88 91 ILE A C 1
ATOM 709 O O . ILE A 1 91 ? 25.896 47.009 -30.878 1.00 95.88 91 ILE A O 1
ATOM 713 N N . ILE A 1 92 ? 24.375 47.939 -32.257 1.00 94.88 92 ILE A N 1
ATOM 714 C CA . ILE A 1 92 ? 24.278 49.241 -31.625 1.00 94.88 92 ILE A CA 1
ATOM 715 C C . ILE A 1 92 ? 22.825 49.461 -31.235 1.00 94.88 92 ILE A C 1
ATOM 717 O O . ILE A 1 92 ? 21.953 49.426 -32.099 1.00 94.88 92 ILE A O 1
ATOM 721 N N . ALA A 1 93 ? 22.577 49.720 -29.958 1.00 94.00 93 ALA A N 1
ATOM 722 C CA . ALA A 1 93 ? 21.275 50.124 -29.458 1.00 94.00 93 ALA A CA 1
ATOM 723 C C . ALA A 1 93 ? 21.358 51.548 -28.915 1.00 94.00 93 ALA A C 1
ATOM 725 O O . ALA A 1 93 ? 22.189 51.820 -28.047 1.00 94.00 93 ALA A O 1
ATOM 726 N N . LYS A 1 94 ? 20.532 52.452 -29.443 1.00 92.38 94 LYS A N 1
ATOM 727 C CA . LYS A 1 94 ? 20.611 53.884 -29.156 1.00 92.38 94 LYS A CA 1
ATOM 728 C C . LYS A 1 94 ? 19.236 54.467 -28.857 1.00 92.38 94 LYS A C 1
ATOM 730 O O . LYS A 1 94 ? 18.289 54.231 -29.601 1.00 92.38 94 LYS A O 1
ATOM 735 N N . ASP A 1 95 ? 19.154 55.262 -27.801 1.00 91.00 95 ASP A N 1
ATOM 736 C CA . ASP A 1 95 ? 18.009 56.122 -27.512 1.00 91.00 95 ASP A CA 1
ATOM 737 C C . ASP A 1 95 ? 18.482 57.539 -27.129 1.00 91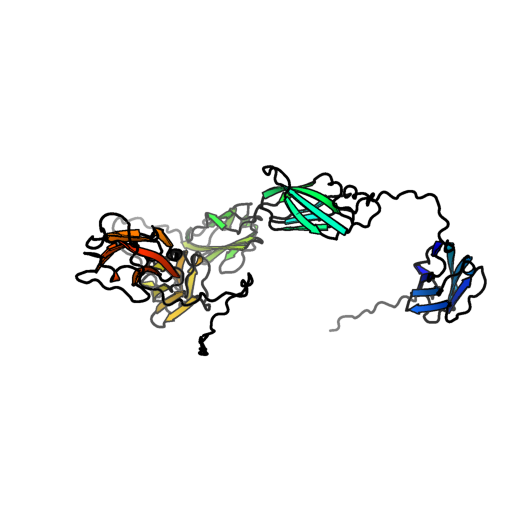.00 95 ASP A C 1
ATOM 739 O O . ASP A 1 95 ? 19.653 57.888 -27.307 1.00 91.00 95 ASP A O 1
ATOM 743 N N . GLU A 1 96 ? 17.566 58.384 -26.655 1.00 88.44 96 GLU A N 1
ATOM 744 C CA . GLU A 1 96 ? 17.863 59.760 -26.233 1.00 88.44 96 GLU A CA 1
ATOM 745 C C . GLU A 1 96 ? 18.831 59.853 -25.037 1.00 88.44 96 GLU A C 1
ATOM 747 O O . GLU A 1 96 ? 19.484 60.880 -24.855 1.00 88.44 96 GLU A O 1
ATOM 752 N N . ASN A 1 97 ? 18.966 58.779 -24.255 1.00 85.25 97 ASN A N 1
ATOM 753 C CA . ASN A 1 97 ? 19.754 58.728 -23.024 1.00 85.25 97 ASN A CA 1
ATOM 754 C C . ASN A 1 97 ? 21.159 58.159 -23.245 1.00 85.25 97 ASN A C 1
ATOM 756 O O . ASN A 1 97 ? 22.034 58.333 -22.395 1.00 85.25 97 ASN A O 1
ATOM 760 N N . GLY A 1 98 ? 21.407 57.500 -24.381 1.00 88.25 98 GLY A N 1
ATOM 761 C CA . GLY A 1 98 ? 22.743 57.076 -24.786 1.00 88.25 98 GLY A CA 1
ATOM 762 C C . GLY A 1 98 ? 22.760 55.896 -25.751 1.00 88.25 98 GLY A C 1
ATOM 763 O O . GLY A 1 98 ? 21.803 55.625 -26.471 1.00 88.25 98 GLY A O 1
ATOM 764 N N . GLU A 1 99 ? 23.895 55.201 -25.793 1.00 93.50 99 GLU A N 1
ATOM 765 C CA . GLU A 1 99 ? 24.174 54.136 -26.757 1.00 93.50 99 GLU A CA 1
ATOM 766 C C . GLU A 1 99 ? 24.902 52.972 -26.072 1.00 93.50 99 GLU A C 1
ATOM 768 O O . GLU A 1 99 ? 25.847 53.188 -25.312 1.00 93.50 99 GLU A O 1
ATOM 773 N N . ALA A 1 100 ? 24.508 51.738 -26.387 1.00 92.12 100 ALA A N 1
ATOM 774 C CA . ALA A 1 100 ? 25.233 50.525 -26.025 1.00 92.12 100 ALA A CA 1
ATOM 775 C C . ALA A 1 100 ? 25.672 49.763 -27.277 1.00 92.12 100 ALA A C 1
ATOM 777 O O . ALA A 1 100 ? 24.923 49.667 -28.252 1.00 92.12 100 ALA A O 1
ATOM 778 N N . LYS A 1 101 ? 26.883 49.188 -27.237 1.00 95.44 101 LYS A N 1
ATOM 779 C CA . LYS A 1 101 ? 27.441 48.370 -28.326 1.00 95.44 101 LYS A CA 1
ATOM 780 C C . LYS A 1 101 ? 27.911 47.011 -27.836 1.00 95.44 101 LYS A C 1
ATOM 782 O O . LYS A 1 101 ? 28.489 46.919 -26.755 1.00 95.44 101 LYS A O 1
ATOM 787 N N . ALA A 1 102 ? 27.705 45.985 -28.652 1.00 92.81 102 ALA A N 1
ATOM 788 C CA . ALA A 1 102 ? 28.274 44.664 -28.428 1.00 92.81 102 ALA A CA 1
ATOM 789 C C . ALA A 1 102 ? 28.686 44.016 -29.751 1.00 92.81 102 ALA A C 1
ATOM 791 O O . ALA A 1 102 ? 28.046 44.225 -30.780 1.00 92.81 102 ALA A O 1
ATOM 792 N N . ASP A 1 103 ? 29.747 43.217 -29.695 1.00 94.12 103 ASP A N 1
ATOM 793 C CA . ASP A 1 103 ? 30.403 42.627 -30.857 1.00 94.12 103 ASP A CA 1
ATOM 794 C C . ASP A 1 103 ? 30.285 41.096 -30.870 1.00 94.12 103 ASP A C 1
ATOM 796 O O . ASP A 1 103 ? 30.285 40.452 -29.819 1.00 94.12 103 ASP A O 1
ATOM 800 N N . THR A 1 104 ? 30.254 40.511 -32.067 1.00 92.88 104 THR A N 1
ATOM 801 C CA . THR A 1 104 ? 30.406 39.071 -32.302 1.00 92.88 104 THR A CA 1
ATOM 802 C C . THR A 1 104 ? 31.280 38.815 -33.528 1.00 92.88 104 THR A C 1
ATOM 804 O O . THR A 1 104 ? 31.085 39.432 -34.575 1.00 92.88 104 THR A O 1
ATOM 807 N N . ASP A 1 105 ? 32.242 37.902 -33.419 1.00 92.38 105 ASP A N 1
ATOM 808 C CA . ASP A 1 105 ? 33.061 37.461 -34.549 1.00 92.38 105 ASP A CA 1
ATOM 809 C C . ASP A 1 105 ? 32.403 36.258 -35.235 1.00 92.38 105 ASP A C 1
ATOM 811 O O . ASP A 1 105 ? 32.240 35.196 -34.629 1.00 92.38 105 ASP A O 1
ATOM 815 N N . VAL A 1 106 ? 32.036 36.392 -36.507 1.00 94.38 106 VAL A N 1
ATOM 816 C CA . VAL A 1 106 ? 31.461 35.300 -37.302 1.00 94.38 106 VAL A CA 1
ATOM 817 C C . VAL A 1 106 ? 32.538 34.728 -38.205 1.00 94.38 106 VAL A C 1
ATOM 819 O O . VAL A 1 106 ? 33.105 35.461 -39.006 1.00 94.38 106 VAL A O 1
ATOM 822 N N . VAL A 1 107 ? 32.777 33.422 -38.105 1.00 90.75 107 VAL A N 1
ATOM 823 C CA . VAL A 1 107 ? 33.683 32.662 -38.976 1.00 90.75 107 VAL A CA 1
ATOM 824 C C . VAL A 1 107 ? 32.861 31.676 -39.796 1.00 90.75 107 VAL A C 1
ATOM 826 O O . VAL A 1 107 ? 32.053 30.935 -39.227 1.00 90.75 107 VAL A O 1
ATOM 829 N N . VAL A 1 108 ? 33.063 31.654 -41.114 1.00 90.31 108 VAL A N 1
ATOM 830 C CA . VAL A 1 108 ? 32.304 30.780 -42.013 1.00 90.31 108 VAL A CA 1
ATOM 831 C C . VAL A 1 108 ? 33.155 29.579 -42.400 1.00 90.31 108 VAL A C 1
ATOM 833 O O . VAL A 1 108 ? 34.206 29.723 -43.020 1.00 90.31 108 VAL A O 1
ATOM 836 N N . SER A 1 109 ? 32.702 28.373 -42.062 1.00 81.06 109 SER A N 1
ATOM 837 C CA . SER A 1 109 ? 33.312 27.132 -42.544 1.00 81.06 109 SER A CA 1
ATOM 838 C C . SER A 1 109 ? 32.899 26.902 -44.007 1.00 81.06 109 SER A C 1
ATOM 840 O O . SER A 1 109 ? 31.715 26.662 -44.262 1.00 81.06 109 SER A O 1
ATOM 842 N N . PRO A 1 110 ? 33.830 26.950 -44.987 1.00 73.56 110 PRO A N 1
ATOM 843 C CA . PRO A 1 110 ? 33.503 26.697 -46.387 1.00 73.56 110 PRO A CA 1
ATOM 844 C C . PRO A 1 110 ? 32.982 25.275 -46.549 1.00 73.56 110 PRO A C 1
ATOM 846 O O . PRO A 1 110 ? 33.525 24.334 -45.952 1.00 73.56 110 PRO A O 1
ATOM 849 N N . LYS A 1 111 ? 31.965 25.093 -47.390 1.00 57.12 111 LYS A N 1
ATOM 850 C CA . LYS A 1 111 ? 31.430 23.759 -47.652 1.00 57.12 111 LYS A CA 1
ATOM 851 C C . LYS A 1 111 ? 32.440 22.993 -48.508 1.00 57.12 111 LYS A C 1
ATOM 853 O O . LYS A 1 111 ? 32.485 23.148 -49.724 1.00 57.12 111 LYS A O 1
ATOM 858 N N . ARG A 1 112 ? 33.282 22.166 -47.881 1.00 55.41 112 ARG A N 1
ATOM 859 C CA . ARG A 1 112 ? 34.143 21.224 -48.612 1.00 55.41 112 ARG A CA 1
ATOM 860 C C . ARG A 1 112 ? 33.254 20.247 -49.384 1.00 55.41 112 ARG A C 1
ATOM 862 O O . ARG A 1 112 ? 32.583 19.416 -48.774 1.00 55.41 112 ARG A O 1
ATOM 869 N N . GLU A 1 113 ? 33.294 20.301 -50.716 1.00 47.34 113 GLU A N 1
ATOM 870 C CA . GLU A 1 113 ? 33.092 19.089 -51.511 1.00 47.34 113 GLU A CA 1
ATOM 871 C C . GLU A 1 113 ? 34.111 18.055 -51.035 1.00 47.34 113 GLU A C 1
ATOM 873 O O . GLU A 1 113 ? 35.272 18.381 -50.768 1.00 47.34 113 GLU A O 1
ATOM 878 N N . ALA A 1 114 ? 33.642 16.825 -50.843 1.00 41.06 114 ALA A N 1
ATOM 879 C CA . ALA A 1 114 ? 34.418 15.728 -50.299 1.00 41.06 114 ALA A CA 1
ATOM 880 C C . ALA A 1 114 ? 35.599 15.384 -51.222 1.00 41.06 114 ALA A C 1
ATOM 882 O O . ALA A 1 114 ? 35.521 14.487 -52.053 1.00 41.06 114 ALA A O 1
ATOM 883 N N . ALA A 1 115 ? 36.715 16.087 -51.051 1.00 37.16 115 ALA A N 1
ATOM 884 C CA . ALA A 1 115 ? 38.021 15.550 -51.366 1.00 37.16 115 ALA A CA 1
ATOM 885 C C . ALA A 1 115 ? 38.316 14.466 -50.325 1.00 37.16 115 ALA A C 1
ATOM 887 O O . ALA A 1 115 ? 38.319 14.740 -49.120 1.00 37.16 115 ALA A O 1
ATOM 888 N N . GLU A 1 116 ? 38.525 13.242 -50.804 1.00 46.81 116 GLU A N 1
ATOM 889 C CA . GLU A 1 116 ? 38.969 12.087 -50.030 1.00 46.81 116 GLU A CA 1
ATOM 890 C C . GLU A 1 116 ? 40.188 12.460 -49.171 1.00 46.81 116 GLU A C 1
ATOM 892 O O . GLU A 1 116 ? 41.334 12.472 -49.612 1.00 46.81 116 GLU A O 1
ATOM 897 N N . SER A 1 117 ? 39.930 12.795 -47.908 1.00 40.84 117 SER A N 1
ATOM 898 C CA . SER A 1 117 ? 40.911 12.660 -46.836 1.00 40.84 117 SER A CA 1
ATOM 899 C C . SER A 1 117 ? 40.975 11.182 -46.458 1.00 40.84 117 SER A C 1
ATOM 901 O O . SER A 1 117 ? 39.940 10.511 -46.506 1.00 40.84 117 SER A O 1
ATOM 903 N N . PRO A 1 118 ? 42.149 10.649 -46.080 1.00 38.84 118 PRO A N 1
ATOM 904 C CA . PRO A 1 118 ? 42.276 9.241 -45.740 1.00 38.84 118 PRO A CA 1
ATOM 905 C C . PRO A 1 118 ? 41.268 8.919 -44.639 1.00 38.84 118 PRO A C 1
ATOM 907 O O . PRO A 1 118 ? 41.224 9.583 -43.604 1.00 38.84 118 PRO A O 1
ATOM 910 N N . SER A 1 119 ? 40.417 7.931 -44.895 1.00 37.91 119 SER A N 1
ATOM 911 C CA . SER A 1 119 ? 39.386 7.473 -43.975 1.00 37.91 119 SER A CA 1
ATOM 912 C C . SER A 1 119 ? 40.012 7.047 -42.646 1.00 37.91 119 SER A C 1
ATOM 914 O O . SER A 1 119 ? 40.443 5.903 -42.492 1.00 37.91 119 SER A O 1
ATOM 916 N N . VAL A 1 120 ? 40.019 7.945 -41.659 1.00 48.62 120 VAL A N 1
ATOM 917 C CA . VAL A 1 120 ? 39.998 7.530 -40.260 1.00 48.62 120 VAL A CA 1
ATOM 918 C C . VAL A 1 120 ? 38.616 6.930 -40.068 1.00 48.62 120 VAL A C 1
ATOM 920 O O . VAL A 1 120 ? 37.621 7.649 -39.991 1.00 48.62 120 VAL A O 1
ATOM 923 N N . LYS A 1 121 ? 38.529 5.598 -40.074 1.00 47.03 121 LYS A N 1
ATOM 924 C CA . LYS A 1 121 ? 37.331 4.905 -39.605 1.00 47.03 121 LYS A CA 1
ATOM 925 C C . LYS A 1 121 ? 37.080 5.409 -38.184 1.00 47.03 121 LYS A C 1
ATOM 927 O O . LYS A 1 121 ? 37.815 5.030 -37.276 1.00 47.03 121 LYS A O 1
ATOM 932 N N . ILE A 1 122 ? 36.093 6.284 -37.988 1.00 54.03 122 ILE A N 1
ATOM 933 C CA . ILE A 1 122 ? 35.570 6.555 -36.650 1.00 54.03 122 ILE A CA 1
ATOM 934 C C . ILE A 1 122 ? 34.923 5.239 -36.243 1.00 54.03 122 ILE A C 1
ATOM 936 O O . ILE A 1 122 ? 33.833 4.904 -36.707 1.00 54.03 122 ILE A O 1
ATOM 940 N N . VAL A 1 123 ? 35.661 4.433 -35.483 1.00 64.50 123 VAL A N 1
ATOM 941 C CA . VAL A 1 123 ? 35.134 3.210 -34.891 1.00 64.50 123 VAL A CA 1
ATOM 942 C C . VAL A 1 123 ? 34.080 3.675 -33.899 1.00 64.50 123 VAL A C 1
ATOM 944 O O . VAL A 1 123 ? 34.414 4.159 -32.819 1.00 64.50 123 VAL A O 1
ATOM 947 N N . LYS A 1 124 ? 32.812 3.614 -34.311 1.00 80.94 124 LYS A N 1
ATOM 948 C CA . LYS A 1 124 ? 31.701 3.772 -33.383 1.00 80.94 124 LYS A CA 1
ATOM 949 C C . LYS A 1 124 ? 31.799 2.643 -32.370 1.00 80.94 124 LYS A C 1
ATOM 951 O O . LYS A 1 124 ? 32.066 1.497 -32.729 1.00 80.94 124 LYS A O 1
ATOM 956 N N . GLY A 1 125 ? 31.664 3.004 -31.110 1.00 85.56 125 GLY A N 1
ATOM 957 C CA . GLY A 1 125 ? 31.794 2.106 -29.984 1.00 85.56 125 GLY A CA 1
ATOM 958 C C . GLY A 1 125 ? 30.607 2.230 -29.050 1.00 85.56 125 GLY A C 1
ATOM 959 O O . GLY A 1 125 ? 29.736 3.094 -29.198 1.00 85.56 125 GLY A O 1
ATOM 960 N N . LEU A 1 126 ? 30.605 1.352 -28.059 1.00 90.50 126 LEU A N 1
ATOM 961 C CA . LEU A 1 126 ? 29.661 1.417 -26.960 1.00 90.50 126 LEU A CA 1
ATOM 962 C C . LEU A 1 126 ? 29.950 2.656 -26.090 1.00 90.50 126 LEU A C 1
ATOM 964 O O . LEU A 1 126 ? 31.099 3.109 -26.028 1.00 90.50 126 LEU A O 1
ATOM 968 N N . PRO A 1 127 ? 28.935 3.225 -25.422 1.00 94.62 127 PRO A N 1
ATOM 969 C CA . PRO A 1 127 ? 29.144 4.285 -24.445 1.00 94.62 127 PRO A CA 1
ATOM 970 C C . PRO A 1 127 ? 30.031 3.834 -23.277 1.00 94.62 127 PRO A C 1
ATOM 972 O O . PRO A 1 127 ? 30.020 2.668 -22.886 1.00 94.62 127 PRO A O 1
ATOM 975 N N . GLY A 1 128 ? 30.750 4.776 -22.670 1.00 91.50 128 GLY A N 1
ATOM 976 C CA . GLY A 1 128 ? 31.358 4.574 -21.356 1.00 91.50 128 GLY A CA 1
ATOM 977 C C . GLY A 1 128 ? 30.318 4.594 -20.229 1.00 91.50 128 GLY A C 1
ATOM 978 O O . GLY A 1 128 ? 29.128 4.830 -20.456 1.00 91.50 128 GLY A O 1
ATOM 979 N N . ALA A 1 129 ? 30.782 4.386 -18.998 1.00 94.75 129 ALA A N 1
ATOM 980 C CA . ALA A 1 129 ? 29.938 4.448 -17.809 1.00 94.75 129 ALA A CA 1
ATOM 981 C C . ALA A 1 129 ? 29.369 5.856 -17.572 1.00 94.75 129 ALA A C 1
ATOM 983 O O . ALA A 1 129 ? 30.024 6.862 -17.854 1.00 94.75 129 ALA A O 1
ATOM 984 N N . VAL A 1 130 ? 28.148 5.928 -17.031 1.00 93.94 130 VAL A N 1
ATOM 985 C CA . VAL A 1 130 ? 27.559 7.204 -16.597 1.00 93.94 130 VAL A CA 1
ATOM 986 C C . VAL A 1 130 ? 28.357 7.803 -15.440 1.00 93.94 130 VAL A C 1
ATOM 988 O O . VAL A 1 130 ? 28.959 7.082 -14.643 1.00 93.94 130 VAL A O 1
ATOM 991 N N . GLU A 1 131 ? 28.336 9.127 -15.329 1.00 93.50 131 GLU A N 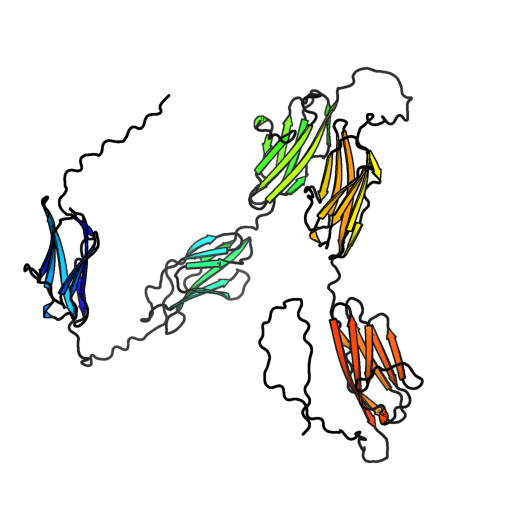1
ATOM 992 C CA . GLU A 1 131 ? 29.052 9.858 -14.283 1.00 93.50 131 GLU A CA 1
ATOM 993 C C . GLU A 1 131 ? 28.082 10.341 -13.198 1.00 93.50 131 GLU A C 1
ATOM 995 O O . GLU A 1 131 ? 26.880 10.461 -13.432 1.00 93.50 131 GLU A O 1
ATOM 1000 N N . GLY A 1 132 ? 28.586 10.581 -11.985 1.00 94.12 132 GLY A N 1
ATOM 1001 C CA . GLY A 1 132 ? 27.794 11.181 -10.906 1.00 94.12 132 GLY A CA 1
ATOM 1002 C C . GLY A 1 132 ? 26.553 10.389 -10.475 1.00 94.12 132 GLY A C 1
ATOM 1003 O O . GLY A 1 132 ? 25.604 11.000 -9.992 1.00 94.12 132 GLY A O 1
ATOM 1004 N N . LEU A 1 133 ? 26.529 9.060 -10.660 1.00 97.38 133 LEU A N 1
ATOM 1005 C CA . LEU A 1 133 ? 25.420 8.224 -10.194 1.00 97.38 133 LEU A CA 1
ATOM 1006 C C . LEU A 1 133 ? 25.285 8.327 -8.670 1.00 97.38 133 LEU A C 1
ATOM 1008 O O . LEU A 1 133 ? 26.206 7.969 -7.937 1.00 97.38 133 LEU A O 1
ATOM 1012 N N . GLN A 1 134 ? 24.126 8.784 -8.205 1.00 96.56 134 GLN A N 1
ATOM 1013 C CA . GLN A 1 134 ? 23.836 8.969 -6.785 1.00 96.56 134 GLN A CA 1
ATOM 1014 C C . GLN A 1 134 ? 22.356 8.748 -6.462 1.00 96.56 134 GLN A C 1
ATOM 1016 O O . GLN A 1 134 ? 21.478 8.867 -7.321 1.00 96.56 134 GLN A O 1
ATOM 1021 N N . VAL A 1 135 ? 22.093 8.448 -5.190 1.00 97.19 135 VAL A N 1
ATOM 1022 C CA . VAL A 1 135 ? 20.743 8.393 -4.622 1.00 97.19 135 VAL A CA 1
ATOM 1023 C C . VAL A 1 135 ? 20.322 9.814 -4.255 1.00 97.19 135 VAL A C 1
ATOM 1025 O O . VAL A 1 135 ? 20.970 10.454 -3.433 1.00 97.19 135 VAL A O 1
ATOM 1028 N N . GLU A 1 136 ? 19.253 10.308 -4.871 1.00 95.88 136 GLU A N 1
ATOM 1029 C CA . GLU A 1 136 ? 18.692 11.638 -4.601 1.00 95.88 136 GLU A CA 1
ATOM 1030 C C . GLU A 1 136 ? 17.753 11.609 -3.389 1.00 95.88 136 GLU A C 1
ATOM 1032 O O . GLU A 1 136 ? 17.839 12.460 -2.507 1.00 95.88 136 GLU A O 1
ATOM 1037 N N . SER A 1 137 ? 16.878 10.604 -3.317 1.00 88.56 137 SER A N 1
ATOM 1038 C CA . SER A 1 137 ? 15.973 10.395 -2.185 1.00 88.56 137 SER A CA 1
ATOM 1039 C C . SER A 1 137 ? 15.627 8.923 -2.012 1.00 88.56 137 SER A C 1
ATOM 1041 O O . SER A 1 137 ? 15.626 8.153 -2.975 1.00 88.56 137 SER A O 1
ATOM 1043 N N . CYS A 1 138 ? 15.301 8.543 -0.781 1.00 90.38 138 CYS A N 1
ATOM 1044 C CA . CYS A 1 138 ? 14.895 7.194 -0.418 1.00 90.38 138 CYS A CA 1
ATOM 1045 C C . CYS A 1 138 ? 13.643 7.258 0.463 1.00 90.38 138 CYS A C 1
ATOM 1047 O O . CYS A 1 138 ? 13.605 8.027 1.424 1.00 90.38 138 CYS A O 1
ATOM 1049 N N . ALA A 1 139 ? 12.635 6.460 0.126 1.00 87.88 139 ALA A N 1
ATOM 1050 C CA . ALA A 1 139 ? 11.392 6.320 0.870 1.00 87.88 139 ALA A CA 1
ATOM 1051 C C . ALA A 1 139 ? 11.186 4.858 1.303 1.00 87.88 139 ALA A C 1
ATOM 1053 O O . ALA A 1 139 ? 12.077 4.014 1.190 1.00 87.88 139 ALA A O 1
ATOM 1054 N N . MET A 1 140 ? 10.002 4.559 1.835 1.00 87.69 140 MET A N 1
ATOM 1055 C CA . MET A 1 140 ? 9.628 3.215 2.280 1.00 87.69 140 MET A CA 1
ATOM 1056 C C . MET A 1 140 ? 9.614 2.192 1.135 1.00 87.69 140 MET A C 1
ATOM 1058 O O . MET A 1 140 ? 10.038 1.060 1.321 1.00 87.69 140 MET A O 1
ATOM 1062 N N . ASP A 1 141 ? 9.136 2.581 -0.042 1.00 89.56 141 ASP A N 1
ATOM 1063 C CA . ASP A 1 141 ? 8.892 1.683 -1.177 1.00 89.56 141 ASP A CA 1
ATOM 1064 C C . ASP A 1 141 ? 9.528 2.182 -2.483 1.00 89.56 141 ASP A C 1
ATOM 1066 O O . ASP A 1 141 ? 9.259 1.653 -3.565 1.00 89.56 141 ASP A O 1
ATOM 1070 N N . SER A 1 142 ? 10.343 3.233 -2.409 1.00 91.56 142 SER A N 1
ATOM 1071 C CA . SER A 1 142 ? 10.887 3.880 -3.594 1.00 91.56 142 SER A CA 1
ATOM 1072 C C . SER A 1 142 ? 12.248 4.528 -3.364 1.00 91.56 142 SER A C 1
ATOM 1074 O O . SER A 1 142 ? 12.601 4.931 -2.256 1.00 91.56 142 SER A O 1
ATOM 1076 N N . VAL A 1 143 ? 13.032 4.599 -4.439 1.00 96.50 143 VAL A N 1
ATOM 1077 C CA . VAL A 1 143 ? 14.361 5.217 -4.493 1.00 96.50 143 VAL A CA 1
ATOM 1078 C C . VAL A 1 143 ? 14.457 6.050 -5.768 1.00 96.50 143 VAL A C 1
ATOM 1080 O O . VAL A 1 143 ? 14.152 5.564 -6.855 1.00 96.50 143 VAL A O 1
ATOM 1083 N N . SER A 1 144 ? 14.926 7.288 -5.645 1.00 95.75 144 SER A N 1
ATOM 1084 C CA . SER A 1 144 ? 15.193 8.178 -6.777 1.00 95.75 144 SER A CA 1
ATOM 1085 C C . SER A 1 144 ? 16.689 8.238 -7.042 1.00 95.75 144 SER A C 1
ATOM 1087 O O . SER A 1 144 ? 17.481 8.520 -6.141 1.00 95.75 144 SER A O 1
ATOM 1089 N N . LEU A 1 145 ? 17.081 7.978 -8.286 1.00 97.94 145 LEU A N 1
ATOM 1090 C CA . LEU A 1 145 ? 18.467 8.007 -8.741 1.00 97.94 145 LEU A CA 1
ATOM 1091 C C . LEU A 1 145 ? 18.676 9.146 -9.736 1.00 97.94 145 LEU A C 1
ATOM 1093 O O . LEU A 1 145 ? 17.828 9.376 -10.599 1.00 97.94 145 LEU A O 1
ATOM 1097 N N . THR A 1 146 ? 19.833 9.800 -9.668 1.00 97.62 146 THR A N 1
ATOM 1098 C CA . THR A 1 146 ? 20.268 10.815 -10.642 1.00 97.62 146 THR A CA 1
ATOM 1099 C C . THR A 1 146 ? 21.698 10.547 -11.095 1.00 97.62 146 THR A C 1
ATOM 1101 O O . THR A 1 146 ? 22.481 9.945 -10.360 1.00 97.62 146 THR A O 1
ATOM 1104 N N . TRP A 1 147 ? 22.025 10.937 -12.328 1.00 98.25 147 TRP A N 1
ATOM 1105 C CA . TRP A 1 147 ? 23.364 10.796 -12.912 1.00 98.25 147 TRP A CA 1
ATOM 1106 C C . TRP A 1 147 ? 23.593 11.841 -14.014 1.00 98.25 147 TRP A C 1
ATOM 1108 O O . TRP A 1 147 ? 22.736 12.681 -14.290 1.00 98.25 147 TRP A O 1
ATOM 1118 N N . THR A 1 148 ? 24.751 11.794 -14.667 1.00 95.62 148 THR A N 1
ATOM 1119 C CA . THR A 1 148 ? 25.078 12.570 -15.868 1.00 95.62 148 THR A CA 1
ATOM 1120 C C . THR A 1 148 ? 25.498 11.649 -17.013 1.00 95.62 148 THR A C 1
ATOM 1122 O O . THR A 1 148 ? 25.965 10.527 -16.805 1.00 95.62 148 THR A O 1
ATOM 1125 N N . SER A 1 149 ? 25.299 12.110 -18.252 1.00 92.31 149 SER A N 1
ATOM 1126 C CA . SER A 1 149 ? 25.693 11.362 -19.455 1.00 92.31 149 SER A CA 1
ATOM 1127 C C . SER A 1 149 ? 27.196 11.030 -19.432 1.00 92.31 149 SER A C 1
ATOM 1129 O O . SER A 1 149 ? 27.968 11.867 -18.965 1.00 92.31 149 SER A O 1
ATOM 1131 N N . PRO A 1 150 ? 27.631 9.875 -19.975 1.00 93.31 150 PRO A N 1
ATOM 1132 C CA . PRO A 1 150 ? 29.050 9.535 -20.075 1.00 93.31 150 PRO A CA 1
ATOM 1133 C C . PRO A 1 150 ? 29.834 10.575 -20.882 1.00 93.31 150 PRO A C 1
ATOM 1135 O O . PRO A 1 150 ? 29.345 11.025 -21.925 1.00 93.31 150 PRO A O 1
ATOM 1138 N N . ALA A 1 151 ? 31.068 10.891 -20.471 1.00 88.25 151 ALA A N 1
ATOM 1139 C CA . ALA A 1 151 ? 31.973 11.727 -21.267 1.00 88.25 151 ALA A CA 1
ATOM 1140 C C . ALA A 1 151 ? 32.334 11.083 -22.619 1.00 88.25 151 ALA A C 1
ATOM 1142 O O . ALA A 1 151 ? 32.473 11.775 -23.628 1.00 88.25 151 ALA A O 1
ATOM 1143 N N . ASN A 1 152 ? 32.453 9.751 -22.658 1.00 88.69 152 ASN A N 1
ATOM 1144 C CA . ASN A 1 152 ? 32.648 8.991 -23.889 1.00 88.69 152 ASN A CA 1
ATOM 1145 C C . ASN A 1 152 ? 31.327 8.356 -24.342 1.00 88.69 152 ASN A C 1
ATOM 1147 O O . ASN A 1 152 ? 30.887 7.359 -23.779 1.00 88.69 152 ASN A O 1
ATOM 1151 N N . THR A 1 153 ? 30.710 8.893 -25.392 1.00 89.06 153 THR A N 1
ATOM 1152 C CA . THR A 1 153 ? 29.467 8.342 -25.956 1.00 89.06 153 THR A CA 1
ATOM 1153 C C . THR A 1 153 ? 29.699 7.266 -27.022 1.00 89.06 153 THR A C 1
ATOM 1155 O O . THR A 1 153 ? 28.744 6.805 -27.648 1.00 89.06 153 THR A O 1
ATOM 1158 N N . GLY A 1 154 ? 30.957 6.892 -27.283 1.00 85.00 154 GLY A N 1
ATOM 1159 C CA . GLY A 1 154 ? 31.316 5.940 -28.335 1.00 85.00 154 GLY A CA 1
ATOM 1160 C C . GLY A 1 154 ? 31.116 6.483 -29.757 1.00 85.00 154 GLY A C 1
ATOM 1161 O O . GLY A 1 154 ? 31.062 5.721 -30.715 1.00 85.00 154 GLY A O 1
ATOM 1162 N N . GLY A 1 155 ? 30.979 7.803 -29.924 1.00 82.94 155 GLY A N 1
ATOM 1163 C CA . GLY A 1 155 ? 30.792 8.436 -31.237 1.00 82.94 155 GLY A CA 1
ATOM 1164 C C . GLY A 1 155 ? 29.351 8.418 -31.769 1.00 82.94 155 GLY A C 1
ATOM 1165 O O . GLY A 1 155 ? 29.113 8.900 -32.876 1.00 82.94 155 GLY A O 1
ATOM 1166 N N . SER A 1 156 ? 28.391 7.926 -30.979 1.00 87.62 156 SER A N 1
ATOM 1167 C CA . SER A 1 156 ? 26.948 7.974 -31.260 1.00 87.62 156 SER A CA 1
ATOM 1168 C C . SER A 1 156 ? 26.193 8.656 -30.113 1.00 87.62 156 SER A C 1
ATOM 1170 O O . SER A 1 156 ? 26.653 8.681 -28.975 1.00 87.62 156 SER A O 1
ATOM 1172 N N . LYS A 1 157 ? 25.023 9.244 -30.390 1.00 88.12 157 LYS A N 1
ATOM 1173 C CA . LYS A 1 157 ? 24.191 9.884 -29.355 1.00 88.12 157 LYS A CA 1
ATOM 1174 C C . LYS A 1 157 ? 23.640 8.829 -28.386 1.00 88.12 157 LYS A C 1
ATOM 1176 O O . LYS A 1 157 ? 23.155 7.793 -28.834 1.00 88.12 157 LYS A O 1
ATOM 1181 N N . ILE A 1 158 ? 23.656 9.126 -27.084 1.00 92.69 158 ILE A N 1
ATOM 1182 C CA . ILE A 1 158 ? 22.975 8.300 -26.079 1.00 92.69 158 ILE A CA 1
ATOM 1183 C C . ILE A 1 158 ? 21.468 8.330 -26.341 1.00 92.69 158 ILE A C 1
ATOM 1185 O O . ILE A 1 158 ? 20.860 9.399 -26.440 1.00 92.69 158 ILE A O 1
ATOM 1189 N N . SER A 1 159 ? 20.892 7.145 -26.486 1.00 88.12 159 SER A N 1
ATOM 1190 C CA . SER A 1 159 ? 19.473 6.925 -26.755 1.00 88.12 159 SER A CA 1
ATOM 1191 C C . SER A 1 159 ? 18.674 6.703 -25.471 1.00 88.12 159 SER A C 1
ATOM 1193 O O . SER A 1 159 ? 17.608 7.293 -25.309 1.00 88.12 159 SER A O 1
ATOM 1195 N N . GLU A 1 160 ? 19.220 5.928 -24.535 1.00 95.38 160 GLU A N 1
ATOM 1196 C CA . GLU A 1 160 ? 18.560 5.536 -23.290 1.0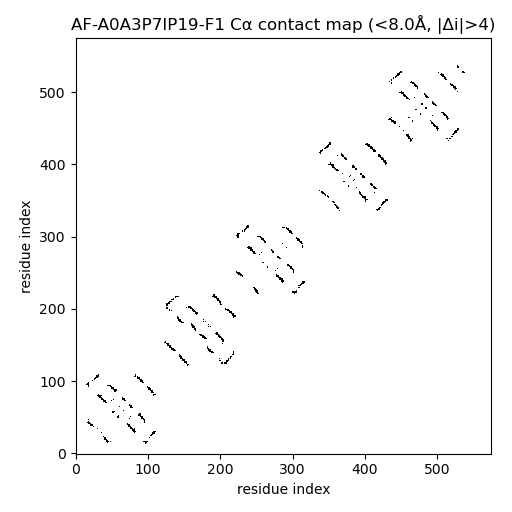0 95.38 160 GLU A CA 1
ATOM 1197 C C . GLU A 1 160 ? 19.582 5.133 -22.218 1.00 95.38 160 GLU A C 1
ATOM 1199 O O . GLU A 1 160 ? 20.778 4.992 -22.487 1.00 95.38 160 GLU A O 1
ATOM 1204 N N . TYR A 1 161 ? 19.095 4.950 -20.996 1.00 97.62 161 TYR A N 1
ATOM 1205 C CA . TYR A 1 161 ? 19.829 4.463 -19.840 1.00 97.62 161 TYR A CA 1
ATOM 1206 C C . TYR A 1 161 ? 19.098 3.258 -19.272 1.00 97.62 161 TYR A C 1
ATOM 1208 O O . TYR A 1 161 ? 17.906 3.348 -18.977 1.00 97.62 161 TYR A O 1
ATOM 1216 N N . LYS A 1 162 ? 19.826 2.163 -19.085 1.00 97.81 162 LYS A N 1
ATOM 1217 C CA . LYS A 1 162 ? 19.333 0.943 -18.460 1.00 97.81 162 LYS A CA 1
ATOM 1218 C C . LYS A 1 162 ? 19.724 0.943 -16.991 1.00 97.81 162 LYS A C 1
ATOM 1220 O O . LYS A 1 162 ? 20.887 1.182 -16.662 1.00 97.81 162 LYS A O 1
ATOM 1225 N N . ILE A 1 163 ? 18.759 0.676 -16.122 1.00 98.38 163 ILE A N 1
ATOM 1226 C CA . ILE A 1 163 ? 18.936 0.624 -14.676 1.00 98.38 163 ILE A CA 1
ATOM 1227 C C . ILE A 1 163 ? 18.670 -0.795 -14.217 1.00 98.38 163 ILE A C 1
ATOM 1229 O O . ILE A 1 163 ? 17.637 -1.391 -14.523 1.00 98.38 163 ILE A O 1
ATOM 1233 N N . GLU A 1 164 ? 19.605 -1.315 -13.440 1.00 97.56 164 GLU A N 1
ATOM 1234 C CA . GLU A 1 164 ? 19.473 -2.607 -12.800 1.00 97.56 164 GLU A CA 1
ATOM 1235 C C . GLU A 1 164 ? 19.601 -2.474 -11.291 1.00 97.56 164 GLU A C 1
ATOM 1237 O O . GLU A 1 164 ? 20.361 -1.648 -10.780 1.00 97.56 164 GLU A O 1
ATOM 1242 N N . GLN A 1 165 ? 18.879 -3.336 -10.587 1.00 96.62 165 GLN A N 1
ATOM 1243 C CA . GLN A 1 165 ? 18.924 -3.452 -9.142 1.00 96.62 165 GLN A CA 1
ATOM 1244 C C . GLN A 1 165 ? 19.303 -4.865 -8.713 1.00 96.62 165 GLN A C 1
ATOM 1246 O O . GLN A 1 165 ? 19.132 -5.828 -9.463 1.00 96.62 165 GLN A O 1
ATOM 1251 N N . ARG A 1 166 ? 19.774 -4.994 -7.477 1.00 95.00 166 ARG A N 1
ATOM 1252 C CA . ARG A 1 166 ? 19.842 -6.274 -6.769 1.00 95.00 166 ARG A CA 1
ATOM 1253 C C . ARG A 1 166 ? 19.803 -6.066 -5.266 1.00 95.00 166 ARG A C 1
ATOM 1255 O O . ARG A 1 166 ? 20.307 -5.057 -4.770 1.00 95.00 166 ARG A O 1
ATOM 1262 N N . THR A 1 167 ? 19.296 -7.050 -4.546 1.00 92.81 167 THR A N 1
ATOM 1263 C CA . THR A 1 167 ? 19.459 -7.151 -3.093 1.00 92.81 167 THR A CA 1
ATOM 1264 C C . THR A 1 167 ? 20.760 -7.905 -2.744 1.00 92.81 167 THR A C 1
ATOM 1266 O O . THR A 1 167 ? 21.398 -8.491 -3.630 1.00 92.81 167 THR A O 1
ATOM 1269 N N . PRO A 1 168 ? 21.236 -7.865 -1.483 1.00 87.00 168 PRO A N 1
ATOM 1270 C CA . PRO A 1 168 ? 22.434 -8.593 -1.056 1.00 87.00 168 PRO A CA 1
ATOM 1271 C C . PRO A 1 168 ? 22.354 -10.114 -1.239 1.00 87.00 168 PRO A C 1
ATOM 1273 O O . PRO A 1 168 ? 23.374 -10.742 -1.512 1.00 87.00 168 PRO A O 1
ATOM 1276 N N . ASP A 1 169 ? 21.159 -10.684 -1.092 1.00 86.31 169 ASP A N 1
ATOM 1277 C CA . ASP A 1 169 ? 20.849 -12.113 -1.198 1.00 86.31 169 ASP A CA 1
ATOM 1278 C C . ASP A 1 169 ? 20.599 -12.579 -2.642 1.00 86.31 169 ASP A C 1
ATOM 1280 O O . ASP A 1 169 ? 20.713 -13.769 -2.940 1.00 86.31 169 ASP A O 1
ATOM 1284 N N . GLN A 1 170 ? 20.318 -11.654 -3.561 1.00 89.31 170 GLN A N 1
ATOM 1285 C CA . GLN A 1 170 ? 20.089 -11.978 -4.961 1.00 89.31 170 GLN A CA 1
ATOM 1286 C C . GLN A 1 170 ? 21.406 -12.256 -5.707 1.00 89.31 170 GLN A C 1
ATOM 1288 O O . GLN A 1 170 ? 22.333 -11.439 -5.727 1.00 89.31 170 GLN A O 1
ATOM 1293 N N . GLN A 1 171 ? 21.463 -13.394 -6.408 1.00 88.31 171 GLN A N 1
ATOM 1294 C CA . GLN A 1 171 ? 22.510 -13.662 -7.394 1.00 88.31 171 GLN A CA 1
ATOM 1295 C C . GLN A 1 171 ? 22.187 -12.957 -8.716 1.00 88.31 171 GLN A C 1
ATOM 1297 O O . GLN A 1 171 ? 21.180 -13.241 -9.360 1.00 88.31 171 GLN A O 1
ATOM 1302 N N . GLY A 1 172 ? 23.071 -12.053 -9.137 1.00 91.31 172 GLY A N 1
ATOM 1303 C CA . GLY A 1 172 ? 22.918 -11.296 -10.379 1.00 91.31 172 GLY A CA 1
ATOM 1304 C C . GLY A 1 172 ? 22.169 -9.976 -10.205 1.00 91.31 172 GLY A C 1
ATOM 1305 O O . GLY A 1 172 ? 21.990 -9.485 -9.093 1.00 91.31 172 GLY A O 1
ATOM 1306 N N . TRP A 1 173 ? 21.800 -9.378 -11.333 1.00 96.44 173 TRP A N 1
ATOM 1307 C CA . TRP A 1 173 ? 21.148 -8.076 -11.426 1.00 96.44 173 TRP A CA 1
ATOM 1308 C C . TRP A 1 173 ? 19.833 -8.216 -12.195 1.00 96.44 173 TRP A C 1
ATOM 1310 O O . TRP A 1 173 ? 19.770 -8.989 -13.151 1.00 96.44 173 TRP A O 1
ATOM 1320 N N . THR A 1 174 ? 18.806 -7.467 -11.794 1.00 93.94 174 THR A N 1
ATOM 1321 C CA . THR A 1 174 ? 17.504 -7.413 -12.476 1.00 93.94 174 THR A CA 1
ATOM 1322 C C . THR A 1 174 ? 17.288 -6.028 -13.060 1.00 93.94 174 THR A C 1
ATOM 1324 O O . THR A 1 174 ? 17.440 -5.034 -12.351 1.00 93.94 174 THR A O 1
ATOM 1327 N N . GLU A 1 175 ? 16.897 -5.953 -14.331 1.00 95.62 175 GLU A N 1
ATOM 1328 C CA . GLU A 1 175 ? 16.492 -4.692 -14.957 1.00 95.62 175 GLU A CA 1
ATOM 1329 C C . GLU A 1 175 ? 15.218 -4.163 -14.298 1.00 95.62 175 GLU A C 1
ATOM 1331 O O . GLU A 1 175 ? 14.217 -4.871 -14.211 1.00 95.62 175 GLU A O 1
ATOM 1336 N N . VAL A 1 176 ? 15.273 -2.919 -13.822 1.00 93.75 176 VAL A N 1
ATOM 1337 C CA . VAL A 1 176 ? 14.158 -2.268 -13.124 1.00 93.75 176 VAL A CA 1
ATOM 1338 C C . VAL A 1 176 ? 13.562 -1.116 -13.925 1.00 93.75 176 VAL A C 1
ATOM 1340 O O . VAL A 1 176 ? 12.377 -0.821 -13.787 1.00 93.75 176 VAL A O 1
ATOM 1343 N N . ALA A 1 177 ? 14.354 -0.473 -14.783 1.00 93.75 177 ALA A N 1
ATOM 1344 C CA . ALA A 1 177 ? 13.870 0.592 -15.645 1.00 93.75 177 ALA A CA 1
ATOM 1345 C C . ALA A 1 177 ? 14.795 0.818 -16.841 1.00 93.75 177 ALA A C 1
ATOM 1347 O O . ALA A 1 177 ? 16.008 0.631 -16.748 1.00 93.75 177 ALA A O 1
ATOM 1348 N N . THR A 1 178 ? 14.208 1.328 -17.922 1.00 95.50 178 THR A N 1
ATOM 1349 C CA . THR A 1 178 ? 14.928 1.932 -19.042 1.00 95.50 178 THR A CA 1
ATOM 1350 C C . THR A 1 178 ? 14.334 3.317 -19.300 1.00 95.50 178 THR A C 1
ATOM 1352 O O . THR A 1 178 ? 13.121 3.463 -19.459 1.00 95.50 178 THR A O 1
ATOM 1355 N N . VAL A 1 179 ? 15.168 4.358 -19.262 1.00 92.88 179 VAL A N 1
ATOM 1356 C CA . VAL A 1 179 ? 14.735 5.768 -19.307 1.00 92.88 179 VAL A CA 1
ATOM 1357 C C . VAL A 1 179 ? 15.586 6.583 -20.275 1.00 92.88 179 VAL A C 1
ATOM 1359 O O . VAL A 1 179 ? 16.749 6.285 -20.508 1.00 92.88 179 VAL A O 1
ATOM 1362 N N . THR A 1 180 ? 15.041 7.669 -20.818 1.00 92.25 180 THR A N 1
ATOM 1363 C CA . THR A 1 180 ? 15.766 8.553 -21.755 1.00 92.25 180 THR A CA 1
ATOM 1364 C C . THR A 1 180 ? 16.392 9.775 -21.081 1.00 92.25 180 THR A C 1
ATOM 1366 O O . THR A 1 180 ? 17.213 10.473 -21.677 1.00 92.25 180 THR A O 1
ATOM 1369 N N . ARG A 1 181 ? 16.013 10.053 -19.828 1.00 93.44 181 ARG A N 1
ATOM 1370 C CA . ARG A 1 181 ? 16.531 11.162 -19.015 1.00 93.44 181 ARG A CA 1
ATOM 1371 C C . ARG A 1 181 ? 17.504 10.634 -17.962 1.00 93.44 181 ARG A C 1
ATOM 1373 O O . ARG A 1 181 ? 17.344 9.499 -17.529 1.00 93.44 181 ARG A O 1
ATOM 1380 N N . PRO A 1 182 ? 18.467 11.444 -17.495 1.00 95.00 182 PRO A N 1
ATOM 1381 C CA . PRO A 1 182 ? 19.460 10.994 -16.527 1.00 95.00 182 PRO A CA 1
ATOM 1382 C C . PRO A 1 182 ? 18.940 11.034 -15.070 1.00 95.00 182 PRO A C 1
ATOM 1384 O O . PRO A 1 182 ? 19.584 11.558 -14.163 1.00 95.00 182 PRO A O 1
ATOM 1387 N N . LYS A 1 183 ? 17.718 10.530 -14.871 1.00 96.06 183 LYS A N 1
ATOM 1388 C CA . LYS A 1 183 ? 17.026 10.384 -13.587 1.00 96.06 183 LYS A CA 1
ATOM 1389 C C . LYS A 1 183 ? 16.026 9.233 -13.684 1.00 96.06 183 LYS A C 1
ATOM 1391 O O . LYS A 1 183 ? 15.378 9.078 -14.721 1.00 96.06 183 LYS A O 1
ATOM 1396 N N . CYS A 1 184 ? 15.859 8.476 -12.603 1.00 96.50 184 CYS A N 1
ATOM 1397 C CA . CYS A 1 184 ? 14.844 7.430 -12.501 1.00 96.50 184 CYS A CA 1
ATOM 1398 C C . CYS A 1 184 ? 14.276 7.334 -11.081 1.00 96.50 184 CYS A C 1
ATOM 1400 O O . CYS A 1 184 ? 15.038 7.239 -10.123 1.00 96.50 184 CYS A O 1
ATOM 1402 N N . ASP A 1 185 ? 12.946 7.291 -10.971 1.00 95.06 185 ASP A N 1
ATOM 1403 C CA . ASP A 1 185 ? 12.226 7.014 -9.725 1.00 95.06 185 ASP A CA 1
ATOM 1404 C C . ASP A 1 185 ? 11.791 5.543 -9.733 1.00 95.06 185 ASP A C 1
ATOM 1406 O O . ASP A 1 185 ? 10.898 5.146 -10.484 1.00 95.06 185 ASP A O 1
ATOM 1410 N N . ILE A 1 186 ? 12.455 4.724 -8.924 1.00 95.62 186 ILE A N 1
ATOM 1411 C CA . ILE A 1 186 ? 12.205 3.288 -8.789 1.00 95.62 186 ILE A CA 1
ATOM 1412 C C . ILE A 1 186 ? 11.173 3.088 -7.683 1.00 95.62 186 ILE A C 1
ATOM 1414 O O . ILE A 1 186 ? 11.343 3.621 -6.591 1.00 95.62 186 ILE A O 1
ATOM 1418 N N . LYS A 1 187 ? 10.107 2.332 -7.958 1.00 92.62 187 LYS A N 1
ATOM 1419 C CA . LYS A 1 187 ? 8.970 2.113 -7.047 1.00 92.62 187 LYS A CA 1
ATOM 1420 C C . LYS A 1 187 ? 8.758 0.628 -6.761 1.00 92.62 187 LYS A C 1
ATOM 1422 O O . LYS A 1 187 ? 9.355 -0.216 -7.426 1.00 92.62 187 LYS A O 1
ATOM 1427 N N . ASN A 1 188 ? 7.848 0.329 -5.832 1.00 89.62 188 ASN A N 1
ATOM 1428 C CA . ASN A 1 188 ? 7.477 -1.028 -5.419 1.00 89.62 188 ASN A CA 1
ATOM 1429 C C . ASN A 1 188 ? 8.656 -1.816 -4.822 1.00 89.62 188 ASN A C 1
ATOM 1431 O O . ASN A 1 188 ? 8.768 -3.028 -5.008 1.00 89.62 188 ASN A O 1
ATOM 1435 N N . LEU A 1 189 ? 9.558 -1.119 -4.132 1.00 91.75 189 LEU A N 1
ATOM 1436 C CA . LEU A 1 189 ? 10.639 -1.731 -3.374 1.00 91.75 189 LEU A CA 1
ATOM 1437 C C . LEU A 1 189 ? 10.116 -2.244 -2.033 1.00 91.75 189 LEU A C 1
ATOM 1439 O O . LEU A 1 189 ? 9.183 -1.692 -1.451 1.00 91.75 189 LEU A O 1
ATOM 1443 N N . THR A 1 190 ? 10.744 -3.295 -1.521 1.00 90.06 190 THR A N 1
ATOM 1444 C CA . THR A 1 190 ? 10.398 -3.846 -0.214 1.00 90.06 190 THR A CA 1
ATOM 1445 C C . THR A 1 190 ? 10.868 -2.883 0.881 1.00 90.06 190 THR A C 1
ATOM 1447 O O . THR A 1 190 ? 12.028 -2.460 0.843 1.00 90.06 190 THR A O 1
ATOM 1450 N N . PRO A 1 191 ? 10.030 -2.541 1.875 1.00 89.44 191 PRO A N 1
ATOM 1451 C CA . PRO A 1 191 ? 10.443 -1.709 3.002 1.00 89.44 191 PRO A CA 1
ATOM 1452 C C . PRO A 1 191 ? 11.601 -2.312 3.803 1.00 89.44 191 PRO A C 1
ATOM 1454 O O . PRO A 1 191 ? 11.774 -3.531 3.851 1.00 89.44 191 PRO A O 1
ATOM 1457 N N . ASN A 1 192 ? 12.394 -1.456 4.453 1.00 88.25 192 ASN A N 1
ATOM 1458 C CA . ASN A 1 192 ? 13.558 -1.833 5.270 1.00 88.25 192 ASN A CA 1
ATOM 1459 C C . ASN A 1 192 ? 14.594 -2.740 4.563 1.00 88.25 192 ASN A C 1
ATOM 1461 O O . ASN A 1 192 ? 15.335 -3.474 5.223 1.00 88.25 192 ASN A O 1
ATOM 1465 N N . THR A 1 193 ? 14.661 -2.706 3.233 1.00 91.25 193 THR A N 1
ATOM 1466 C CA . THR A 1 193 ? 15.485 -3.611 2.422 1.00 91.25 193 THR A CA 1
ATOM 1467 C C . THR A 1 193 ? 16.630 -2.846 1.769 1.00 91.25 193 THR A C 1
ATOM 1469 O O . THR A 1 193 ? 16.452 -1.741 1.255 1.00 91.25 193 THR A O 1
ATOM 1472 N N . GLU A 1 194 ? 17.835 -3.418 1.819 1.00 95.44 194 GLU A N 1
ATOM 1473 C CA . GLU A 1 194 ? 19.000 -2.859 1.132 1.00 95.44 194 GLU A CA 1
ATOM 1474 C C . GLU A 1 194 ? 18.985 -3.268 -0.343 1.00 95.44 194 GLU A C 1
ATOM 1476 O O . GLU A 1 194 ? 18.841 -4.443 -0.679 1.00 95.44 194 GLU A O 1
ATOM 1481 N N . TYR A 1 195 ? 19.186 -2.292 -1.217 1.00 95.94 195 TYR A N 1
ATOM 1482 C CA . TYR A 1 195 ? 19.325 -2.466 -2.652 1.00 95.94 195 TYR A CA 1
ATOM 1483 C C . TYR A 1 195 ? 20.643 -1.869 -3.120 1.00 95.94 195 TYR A C 1
ATOM 1485 O O . TYR A 1 195 ? 21.114 -0.859 -2.598 1.00 95.94 195 TYR A O 1
ATOM 1493 N N . ARG A 1 196 ? 21.219 -2.472 -4.157 1.00 97.38 196 ARG A N 1
ATOM 1494 C CA . ARG A 1 196 ? 22.263 -1.864 -4.977 1.00 97.38 196 ARG A CA 1
ATOM 1495 C C . ARG A 1 196 ? 21.706 -1.576 -6.352 1.00 97.38 196 ARG A C 1
ATOM 1497 O O . ARG A 1 196 ? 21.046 -2.439 -6.922 1.00 97.38 196 ARG A O 1
ATOM 1504 N N . PHE A 1 197 ? 22.037 -0.412 -6.892 1.00 97.81 197 PHE A N 1
ATOM 1505 C CA . PHE A 1 197 ? 21.615 0.038 -8.211 1.00 97.81 197 PHE A CA 1
ATOM 1506 C C . PHE A 1 197 ? 22.822 0.338 -9.082 1.00 97.81 197 PHE A C 1
ATOM 1508 O O . PHE A 1 197 ? 23.804 0.905 -8.606 1.00 97.81 197 PHE A O 1
ATOM 1515 N N . ARG A 1 198 ? 22.740 -0.007 -10.363 1.00 97.44 198 ARG A N 1
ATOM 1516 C CA . ARG A 1 198 ? 23.723 0.378 -11.378 1.00 97.44 198 ARG A CA 1
ATOM 1517 C C . ARG A 1 198 ? 23.021 0.884 -12.625 1.00 97.44 198 ARG A C 1
ATOM 1519 O O . ARG A 1 198 ? 21.903 0.471 -12.921 1.00 97.44 198 ARG A O 1
ATOM 1526 N N . VAL A 1 199 ? 23.701 1.762 -13.351 1.00 98.44 199 VAL A N 1
ATOM 1527 C CA . VAL A 1 199 ? 23.176 2.394 -14.563 1.00 98.44 199 VAL A CA 1
ATOM 1528 C C . VAL A 1 199 ? 24.201 2.277 -15.686 1.00 98.44 199 VAL A C 1
ATOM 1530 O O . VAL A 1 199 ? 25.394 2.480 -15.452 1.00 98.44 199 VAL A O 1
ATOM 1533 N N . ALA A 1 200 ? 23.738 1.952 -16.889 1.00 97.25 200 ALA A N 1
ATOM 1534 C CA . ALA A 1 200 ? 24.530 1.942 -18.115 1.00 97.25 200 ALA A CA 1
ATOM 1535 C C . ALA A 1 200 ? 23.812 2.746 -19.202 1.00 97.25 200 ALA A C 1
ATOM 1537 O O . ALA A 1 200 ? 22.587 2.707 -19.313 1.00 97.25 200 ALA A O 1
ATOM 1538 N N . ALA A 1 201 ? 24.570 3.491 -20.003 1.00 96.31 201 ALA A N 1
ATOM 1539 C CA . ALA A 1 201 ? 24.034 4.228 -21.143 1.00 96.31 201 ALA A CA 1
ATOM 1540 C C . ALA A 1 201 ? 24.020 3.345 -22.399 1.00 96.31 201 ALA A C 1
ATOM 1542 O O . ALA A 1 201 ? 24.891 2.497 -22.569 1.00 96.31 201 ALA A O 1
ATOM 1543 N N . SER A 1 202 ? 23.066 3.565 -23.300 1.00 94.44 202 SER A N 1
ATOM 1544 C CA . SER A 1 202 ? 22.930 2.825 -24.559 1.00 94.44 202 SER A CA 1
ATOM 1545 C C . SER A 1 202 ? 22.875 3.782 -25.750 1.00 94.44 202 SER A C 1
ATOM 1547 O O . SER A 1 202 ? 22.220 4.830 -25.694 1.00 94.44 202 SER A O 1
ATOM 1549 N N . ASN A 1 203 ? 23.566 3.449 -26.838 1.00 93.50 203 ASN A N 1
ATOM 1550 C CA . ASN A 1 203 ? 23.546 4.187 -28.107 1.00 93.50 203 ASN A CA 1
ATOM 1551 C C . ASN A 1 203 ? 23.182 3.245 -29.277 1.00 93.50 203 ASN A C 1
ATOM 1553 O O . ASN A 1 203 ? 22.774 2.108 -29.060 1.00 93.50 203 ASN A O 1
ATOM 1557 N N . SER A 1 204 ? 23.342 3.698 -30.528 1.00 91.88 204 SER A N 1
ATOM 1558 C CA . SER A 1 204 ? 23.065 2.872 -31.720 1.00 91.88 204 SER A CA 1
ATOM 1559 C C . SER A 1 204 ? 23.877 1.576 -31.807 1.00 91.88 204 SER A C 1
ATOM 1561 O O . SER A 1 204 ? 23.455 0.656 -32.499 1.00 91.88 204 SER A O 1
ATOM 1563 N N . GLU A 1 205 ? 25.032 1.515 -31.144 1.00 90.06 205 GLU A N 1
ATOM 1564 C CA . GLU A 1 205 ? 25.914 0.346 -31.117 1.00 90.06 205 GLU A CA 1
ATOM 1565 C C . GLU A 1 205 ? 25.570 -0.613 -29.965 1.00 90.06 205 GLU A C 1
ATOM 1567 O O . GLU A 1 205 ? 26.009 -1.761 -29.975 1.00 90.06 205 GLU A O 1
ATOM 1572 N N . GLY A 1 206 ? 24.767 -0.165 -28.993 1.00 88.38 206 GLY A N 1
ATOM 1573 C CA . GLY A 1 206 ? 24.252 -0.976 -27.895 1.00 88.38 206 GLY A CA 1
ATOM 1574 C C . GLY A 1 206 ? 24.577 -0.430 -26.506 1.00 88.38 206 GLY A C 1
ATOM 1575 O O . GLY A 1 206 ? 24.869 0.755 -26.318 1.00 88.38 206 GLY A O 1
ATOM 1576 N N . LEU A 1 207 ? 24.501 -1.330 -25.523 1.00 94.12 207 LEU A N 1
ATOM 1577 C CA . LEU A 1 207 ? 24.671 -1.030 -24.105 1.00 94.12 207 LEU A CA 1
ATOM 1578 C C . LEU A 1 207 ? 26.150 -0.872 -23.735 1.00 94.12 207 LEU A C 1
ATOM 1580 O O . LEU A 1 207 ? 26.960 -1.756 -24.003 1.00 94.12 207 LEU A O 1
ATOM 1584 N N . GLY A 1 208 ? 26.471 0.251 -23.103 1.00 94.56 208 GLY A N 1
ATOM 1585 C CA . GLY A 1 208 ? 27.800 0.607 -22.628 1.00 94.56 208 GLY A CA 1
ATOM 1586 C C . GLY A 1 208 ? 28.181 0.021 -21.275 1.00 94.56 208 GLY A C 1
ATOM 1587 O O . GLY A 1 208 ? 27.501 -0.845 -20.721 1.00 94.56 208 GLY A O 1
ATOM 1588 N N . ASP A 1 209 ? 29.284 0.536 -20.737 1.00 94.38 209 ASP A N 1
ATOM 1589 C CA . ASP A 1 209 ? 29.787 0.126 -19.429 1.00 94.38 209 ASP A CA 1
ATOM 1590 C C . ASP A 1 209 ? 28.830 0.526 -18.295 1.00 94.38 209 ASP A C 1
ATOM 1592 O O . ASP A 1 209 ? 28.198 1.587 -18.300 1.00 94.38 209 ASP A O 1
ATOM 1596 N N . TRP A 1 210 ? 28.758 -0.327 -17.275 1.00 97.31 210 TRP A N 1
ATOM 1597 C CA . TRP A 1 210 ? 28.017 -0.041 -16.051 1.00 97.31 210 TRP A CA 1
ATOM 1598 C C . TRP A 1 210 ? 28.818 0.886 -15.140 1.00 97.31 210 TRP A C 1
ATOM 1600 O O . TRP A 1 210 ? 29.985 0.622 -14.848 1.00 97.31 210 TRP A O 1
ATOM 1610 N N . ALA A 1 211 ? 28.169 1.926 -14.616 1.00 95.50 211 ALA A N 1
ATOM 1611 C CA . ALA A 1 211 ? 28.735 2.704 -13.522 1.00 95.50 211 ALA A CA 1
ATOM 1612 C C . ALA A 1 211 ? 28.904 1.855 -12.253 1.00 95.50 211 ALA A C 1
ATOM 1614 O O . ALA A 1 211 ? 28.220 0.843 -12.051 1.00 95.50 211 ALA A O 1
ATOM 1615 N N . ALA A 1 212 ? 29.809 2.299 -11.377 1.00 94.69 212 ALA A N 1
ATOM 1616 C CA . ALA A 1 212 ? 29.956 1.713 -10.053 1.00 94.69 212 ALA A CA 1
ATOM 1617 C C . ALA A 1 212 ? 28.604 1.764 -9.314 1.00 94.69 212 ALA A C 1
ATOM 1619 O O . ALA A 1 212 ? 27.947 2.808 -9.322 1.00 94.69 212 ALA A O 1
ATOM 1620 N N . PRO A 1 213 ? 28.159 0.653 -8.704 1.00 96.38 213 PRO A N 1
ATOM 1621 C CA . PRO A 1 213 ? 26.834 0.599 -8.119 1.00 96.38 213 PRO A CA 1
ATOM 1622 C C . PRO A 1 213 ? 26.730 1.429 -6.839 1.00 96.38 213 PRO A C 1
ATOM 1624 O O . PRO A 1 213 ? 27.665 1.466 -6.039 1.00 96.38 213 PRO A O 1
ATOM 1627 N N . VAL A 1 214 ? 25.556 2.009 -6.608 1.00 97.19 214 VAL A N 1
ATOM 1628 C CA . VAL A 1 214 ? 25.208 2.741 -5.382 1.00 97.19 214 VAL A CA 1
ATOM 1629 C C . VAL A 1 214 ? 24.269 1.911 -4.512 1.00 97.19 214 VAL A C 1
ATOM 1631 O O . VAL A 1 214 ? 23.395 1.223 -5.036 1.00 97.19 214 VAL A O 1
ATOM 1634 N N . SER A 1 215 ? 24.446 1.955 -3.191 1.00 96.44 215 SER A N 1
ATOM 1635 C CA . SER A 1 215 ? 23.533 1.313 -2.235 1.00 96.44 215 SER A CA 1
ATOM 1636 C C . SER A 1 215 ? 22.471 2.301 -1.752 1.00 96.44 215 SER A C 1
ATOM 1638 O O . SER A 1 215 ? 22.788 3.453 -1.463 1.00 96.44 215 SER A O 1
ATOM 1640 N N . ALA A 1 216 ? 21.239 1.831 -1.575 1.00 94.81 216 ALA A N 1
ATOM 1641 C CA . ALA A 1 216 ? 20.212 2.517 -0.798 1.00 94.81 216 ALA A CA 1
ATOM 1642 C C . ALA A 1 216 ? 19.475 1.501 0.077 1.00 94.81 216 ALA A C 1
ATOM 1644 O O . ALA A 1 216 ? 19.244 0.371 -0.349 1.00 94.81 216 ALA A O 1
ATOM 1645 N N . LYS A 1 217 ? 19.082 1.900 1.287 1.00 93.75 217 LYS A N 1
ATOM 1646 C CA . LYS A 1 217 ? 18.199 1.103 2.138 1.00 93.75 217 LYS A CA 1
ATOM 1647 C C . LYS A 1 217 ? 16.867 1.825 2.255 1.00 93.75 217 LYS A C 1
ATOM 1649 O O . LYS A 1 217 ? 16.850 2.975 2.692 1.00 93.75 217 LYS A O 1
ATOM 1654 N N . THR A 1 218 ? 15.789 1.166 1.846 1.00 90.31 218 THR A N 1
ATOM 1655 C CA . THR A 1 218 ? 14.439 1.718 1.983 1.00 90.31 218 THR A CA 1
ATOM 1656 C C . THR A 1 218 ? 14.088 1.918 3.453 1.00 90.31 218 THR A C 1
ATOM 1658 O O . THR A 1 218 ? 14.556 1.187 4.334 1.00 90.31 218 THR A O 1
ATOM 1661 N N . SER A 1 219 ? 13.266 2.926 3.730 1.00 85.88 219 SER A N 1
ATOM 1662 C CA . SER A 1 219 ? 12.805 3.199 5.092 1.00 85.88 219 SER A CA 1
ATOM 1663 C C . SER A 1 219 ? 11.914 2.057 5.610 1.00 85.88 219 SER A C 1
ATOM 1665 O O . SER A 1 219 ? 11.303 1.339 4.809 1.00 85.88 219 SER A O 1
ATOM 1667 N N . PRO A 1 220 ? 11.821 1.846 6.936 1.00 82.12 220 PRO A N 1
ATOM 1668 C CA . PRO A 1 220 ? 10.861 0.909 7.508 1.00 82.12 220 PRO A CA 1
ATOM 1669 C C . PRO A 1 220 ? 9.426 1.216 7.081 1.00 82.12 220 PRO A C 1
ATOM 1671 O O . PRO A 1 220 ? 9.083 2.368 6.806 1.00 82.12 220 PRO A O 1
ATOM 1674 N N . ALA A 1 221 ? 8.587 0.180 7.057 1.00 83.75 221 ALA A N 1
ATOM 1675 C CA . ALA A 1 221 ? 7.160 0.379 6.874 1.00 83.75 221 ALA A CA 1
ATOM 1676 C C . ALA A 1 221 ? 6.598 1.203 8.037 1.00 83.75 221 ALA A C 1
ATOM 1678 O O . ALA A 1 221 ? 6.863 0.903 9.201 1.00 83.75 221 ALA A O 1
ATOM 1679 N N . GLY A 1 222 ? 5.835 2.241 7.710 1.00 83.50 222 GLY A N 1
ATOM 1680 C CA . GLY A 1 222 ? 5.070 2.996 8.687 1.00 83.50 222 GLY A CA 1
ATOM 1681 C C . GLY A 1 222 ? 3.951 2.119 9.241 1.00 83.50 222 GLY A C 1
ATOM 1682 O O . GLY A 1 222 ? 3.440 1.234 8.551 1.00 83.50 222 GLY A O 1
ATOM 1683 N N . SER A 1 223 ? 3.566 2.360 10.485 1.00 82.38 223 SER A N 1
ATOM 1684 C CA . SER A 1 223 ? 2.476 1.654 11.150 1.00 82.38 223 SER A CA 1
ATOM 1685 C C . SER A 1 223 ? 1.468 2.655 11.688 1.00 82.38 223 SER A C 1
ATOM 1687 O O . SER A 1 223 ? 1.832 3.718 12.198 1.00 82.38 223 SER A O 1
ATOM 1689 N N . LYS A 1 224 ? 0.181 2.315 11.556 1.00 80.50 224 LYS A N 1
ATOM 1690 C CA . LYS A 1 224 ? -0.897 3.113 12.143 1.00 80.50 224 LYS A CA 1
ATOM 1691 C C . LYS A 1 224 ? -0.751 3.141 13.666 1.00 80.50 224 LYS A C 1
ATOM 1693 O O . LYS A 1 224 ? -0.308 2.139 14.232 1.00 80.50 224 LYS A O 1
ATOM 1698 N N . PRO A 1 225 ? -1.149 4.234 14.332 1.00 88.31 225 PRO A N 1
ATOM 1699 C CA . PRO A 1 225 ? -1.140 4.295 15.779 1.00 88.31 225 PRO A CA 1
ATOM 1700 C C . PRO A 1 225 ? -2.084 3.241 16.356 1.00 88.31 225 PRO A C 1
ATOM 1702 O O . PRO A 1 225 ? -3.206 3.086 15.873 1.00 88.31 225 PRO A O 1
ATOM 1705 N N . GLN A 1 226 ? -1.645 2.525 17.386 1.00 79.19 226 GLN A N 1
ATOM 1706 C CA . GLN A 1 226 ? -2.456 1.521 18.074 1.00 79.19 226 GLN A CA 1
ATOM 1707 C C . GLN A 1 226 ? -2.140 1.515 19.569 1.00 79.19 226 GLN A C 1
ATOM 1709 O O . GLN A 1 226 ? -0.976 1.599 19.953 1.00 79.19 226 GLN A O 1
ATOM 1714 N N . PHE A 1 227 ? -3.159 1.360 20.416 1.00 76.81 227 PHE A N 1
ATOM 1715 C CA . PHE A 1 227 ? -2.959 1.122 21.845 1.00 76.81 227 PHE A CA 1
ATOM 1716 C C . PHE A 1 227 ? -2.505 -0.323 22.092 1.00 76.81 227 PHE A C 1
ATOM 1718 O O . PHE A 1 227 ? -3.194 -1.267 21.706 1.00 76.81 227 PHE A O 1
ATOM 1725 N N . ILE A 1 228 ? -1.350 -0.488 22.740 1.00 75.25 228 ILE A N 1
ATOM 1726 C CA . ILE A 1 228 ? -0.875 -1.786 23.249 1.00 75.25 228 ILE A CA 1
ATOM 1727 C C . ILE A 1 228 ? -1.531 -2.060 24.604 1.00 75.25 228 ILE A C 1
ATOM 1729 O O . ILE A 1 228 ? -2.045 -3.149 24.846 1.00 75.25 228 ILE A O 1
ATOM 1733 N N . GLU A 1 229 ? -1.543 -1.048 25.469 1.00 73.81 229 GLU A N 1
ATOM 1734 C CA . GLU A 1 229 ? -2.256 -1.054 26.743 1.00 73.81 229 GLU A CA 1
ATOM 1735 C C . GLU A 1 229 ? -3.171 0.176 26.741 1.00 73.81 229 GLU A C 1
ATOM 1737 O O . GLU A 1 229 ? -2.695 1.283 27.017 1.00 73.81 229 GLU A O 1
ATOM 1742 N N . PRO A 1 230 ? -4.452 0.038 26.344 1.00 70.81 230 PRO A N 1
ATOM 1743 C CA . PRO A 1 230 ? -5.378 1.158 26.384 1.00 70.81 230 PRO A CA 1
ATOM 1744 C C . PRO A 1 230 ? -5.672 1.548 27.841 1.00 70.81 230 PRO A C 1
ATOM 1746 O O . PRO A 1 230 ? -5.567 0.707 28.741 1.00 70.81 230 PRO A O 1
ATOM 1749 N N . PRO A 1 231 ? -6.091 2.798 28.083 1.00 72.62 231 PRO A N 1
ATOM 1750 C CA . PRO A 1 231 ? -6.652 3.197 29.362 1.00 72.62 231 PRO A CA 1
ATOM 1751 C C . PRO A 1 231 ? -7.770 2.262 29.822 1.00 72.62 231 PRO A C 1
ATOM 1753 O O . PRO A 1 231 ? -8.532 1.731 29.009 1.00 72.62 231 PRO A O 1
ATOM 1756 N N . LEU A 1 232 ? -7.911 2.098 31.140 1.00 60.06 232 LEU A N 1
ATOM 1757 C CA . LEU A 1 232 ? -9.064 1.392 31.691 1.00 60.06 232 LEU A CA 1
ATOM 1758 C C . LEU A 1 232 ? -10.358 2.080 31.216 1.00 60.06 232 LEU A C 1
ATOM 1760 O O . LEU A 1 232 ? -10.439 3.305 31.263 1.00 60.06 232 LEU A O 1
ATOM 1764 N N . PRO A 1 233 ? -11.392 1.325 30.803 1.00 49.31 233 PRO A N 1
ATOM 1765 C CA . PRO A 1 233 ? -12.624 1.909 30.265 1.00 49.31 233 PRO A CA 1
ATOM 1766 C C . PRO A 1 233 ? -13.424 2.678 31.327 1.00 49.31 233 PRO A C 1
ATOM 1768 O O . PRO A 1 233 ? -14.293 3.494 31.011 1.00 49.31 233 PRO A O 1
ATOM 1771 N N . THR A 1 234 ? -13.170 2.409 32.609 1.00 58.69 234 THR A N 1
ATOM 1772 C CA . THR A 1 234 ? -13.782 3.114 33.735 1.00 58.69 234 THR A CA 1
ATOM 1773 C C . THR A 1 234 ? -12.785 3.240 34.879 1.00 58.69 234 THR A C 1
ATOM 1775 O O . THR A 1 234 ? -12.095 2.274 35.206 1.00 58.69 234 THR A O 1
ATOM 1778 N N . LEU A 1 235 ? -12.740 4.416 35.502 1.00 59.53 235 LEU A N 1
ATOM 1779 C CA . LEU A 1 235 ? -11.935 4.699 36.687 1.00 59.53 235 LEU A CA 1
ATOM 1780 C C . LEU A 1 235 ? -12.821 5.288 37.780 1.00 59.53 235 LEU A C 1
ATOM 1782 O O . LEU A 1 235 ? -13.609 6.198 37.523 1.00 59.53 235 LEU A O 1
ATOM 1786 N N . ILE A 1 236 ? -12.672 4.772 39.000 1.00 66.62 236 ILE A N 1
ATOM 1787 C CA . ILE A 1 236 ? -13.333 5.305 40.191 1.00 66.62 236 ILE A CA 1
ATOM 1788 C C . ILE A 1 236 ? -12.250 5.828 41.125 1.00 66.62 236 ILE A C 1
ATOM 1790 O O . ILE A 1 236 ? -11.363 5.071 41.520 1.00 66.62 236 ILE A O 1
ATOM 1794 N N . VAL A 1 237 ? -12.317 7.112 41.459 1.00 73.94 237 VAL A N 1
ATOM 1795 C CA . VAL A 1 237 ? -11.331 7.794 42.307 1.00 73.94 237 VAL A CA 1
ATOM 1796 C C . VAL A 1 237 ? -12.060 8.460 43.469 1.00 73.94 237 VAL A C 1
ATOM 1798 O O . VAL A 1 237 ? -13.202 8.884 43.337 1.00 73.94 237 VAL A O 1
ATOM 1801 N N . VAL A 1 238 ? -11.440 8.502 44.642 1.00 73.94 238 VAL A N 1
ATOM 1802 C CA . VAL A 1 238 ? -12.021 9.183 45.806 1.00 73.94 238 VAL A CA 1
ATOM 1803 C C . VAL A 1 238 ? -11.747 10.687 45.700 1.00 73.94 238 VAL A C 1
ATOM 1805 O O . VAL A 1 238 ? -10.658 11.069 45.280 1.00 73.94 238 VAL A O 1
ATOM 1808 N N . ASP A 1 239 ? -12.704 11.539 46.077 1.00 86.06 239 ASP A N 1
ATOM 1809 C CA . ASP A 1 239 ? -12.528 13.000 46.087 1.00 86.06 239 ASP A CA 1
ATOM 1810 C C . ASP A 1 239 ? -11.250 13.399 46.842 1.00 86.06 239 ASP A C 1
ATOM 1812 O O . ASP A 1 239 ? -10.969 12.912 47.939 1.00 86.06 239 ASP A O 1
ATOM 1816 N N . GLY A 1 240 ? -10.449 14.258 46.216 1.00 78.50 240 GLY A N 1
ATOM 1817 C CA . GLY A 1 240 ? -9.156 14.711 46.717 1.00 78.50 240 GLY A CA 1
ATOM 1818 C C . GLY A 1 240 ? -7.982 13.766 46.442 1.00 78.50 240 GLY A C 1
ATOM 1819 O O . GLY A 1 240 ? -6.849 14.150 46.715 1.00 78.50 240 GLY A O 1
ATOM 1820 N N . GLN A 1 241 ? -8.199 12.561 45.900 1.00 79.25 241 GLN A N 1
ATOM 1821 C CA . GLN A 1 241 ? -7.109 11.684 45.451 1.00 79.25 241 GLN A CA 1
ATOM 1822 C C . GLN A 1 241 ? -6.658 12.033 44.024 1.00 79.25 241 GLN A C 1
ATOM 1824 O O . GLN A 1 241 ? -7.455 12.546 43.234 1.00 79.25 241 GLN A O 1
ATOM 1829 N N . PRO A 1 242 ? -5.397 11.736 43.661 1.00 80.12 242 PRO A N 1
ATOM 1830 C CA . PRO A 1 242 ? -4.930 11.942 42.301 1.00 80.12 242 PRO A CA 1
ATOM 1831 C C . PRO A 1 242 ? -5.622 10.978 41.328 1.00 80.12 242 PRO A C 1
ATOM 1833 O O . PRO A 1 242 ? -5.660 9.766 41.550 1.00 80.12 242 PRO A O 1
ATOM 1836 N N . LEU A 1 243 ? -6.128 11.511 40.217 1.00 86.06 243 LEU A N 1
ATOM 1837 C CA . LEU A 1 243 ? -6.582 10.726 39.070 1.00 86.06 243 LEU A CA 1
ATOM 1838 C C . LEU A 1 243 ? -5.416 10.573 38.096 1.00 86.06 243 LEU A C 1
ATOM 1840 O O . LEU A 1 243 ? -4.880 11.571 37.623 1.00 86.06 243 LEU A O 1
ATOM 1844 N N . VAL A 1 244 ? -5.062 9.334 37.757 1.00 88.25 244 VAL A N 1
ATOM 1845 C CA . VAL A 1 244 ? -4.046 9.032 36.741 1.00 88.25 244 VAL A CA 1
ATOM 1846 C C . VAL A 1 244 ? -4.660 8.131 35.680 1.00 88.25 244 VAL A C 1
ATOM 1848 O O . VAL A 1 244 ? -5.100 7.021 35.979 1.00 88.25 244 VAL A O 1
ATOM 1851 N N . ILE A 1 245 ? -4.671 8.599 34.435 1.00 88.50 245 ILE A N 1
ATOM 1852 C CA . ILE A 1 245 ? -5.084 7.824 33.265 1.00 88.50 245 ILE A CA 1
ATOM 1853 C C . ILE A 1 245 ? -3.843 7.573 32.421 1.00 88.50 245 ILE A C 1
ATOM 1855 O O . ILE A 1 245 ? -3.247 8.524 31.930 1.00 88.50 245 ILE A O 1
ATOM 1859 N N . SER A 1 246 ? -3.443 6.317 32.243 1.00 83.69 246 SER A N 1
ATOM 1860 C CA . SER A 1 246 ? -2.265 5.953 31.451 1.00 83.69 246 SER A CA 1
ATOM 1861 C C . SER A 1 246 ? -2.631 5.102 30.239 1.00 83.69 246 SER A C 1
ATOM 1863 O O . SER A 1 246 ? -3.601 4.346 30.259 1.00 83.69 246 SER A O 1
ATOM 1865 N N . ALA A 1 247 ? -1.843 5.240 29.176 1.00 82.69 247 ALA A N 1
ATOM 1866 C CA . ALA A 1 247 ? -1.934 4.438 27.966 1.00 82.69 247 ALA A CA 1
ATOM 1867 C C . ALA A 1 247 ? -0.533 4.107 27.447 1.00 82.69 247 ALA A C 1
ATOM 1869 O O . ALA A 1 247 ? 0.371 4.943 27.521 1.00 82.69 247 ALA A O 1
ATOM 1870 N N . LYS A 1 248 ? -0.370 2.928 26.843 1.00 82.94 248 LYS A N 1
ATOM 1871 C CA . LYS A 1 248 ? 0.778 2.611 25.984 1.00 82.94 248 LYS A CA 1
ATOM 1872 C C . LYS A 1 248 ? 0.332 2.426 24.551 1.00 82.94 248 LYS A C 1
ATOM 1874 O O . LYS A 1 248 ? -0.710 1.819 24.292 1.00 82.94 248 LYS A O 1
ATOM 1879 N N . PHE A 1 249 ? 1.139 2.902 23.619 1.00 88.62 249 PHE A N 1
ATOM 1880 C CA . PHE A 1 249 ? 0.835 2.879 22.201 1.00 88.62 249 PHE A CA 1
ATOM 1881 C C . PHE A 1 249 ? 2.061 2.549 21.352 1.00 88.62 249 PHE A C 1
ATOM 1883 O O . PHE A 1 249 ? 3.204 2.647 21.781 1.00 88.62 249 PHE A O 1
ATOM 1890 N N . THR A 1 250 ? 1.794 2.160 20.113 1.00 88.50 250 THR A N 1
ATOM 1891 C CA . THR A 1 250 ? 2.781 1.998 19.049 1.00 88.50 250 THR A CA 1
ATOM 1892 C C . THR A 1 250 ? 2.339 2.780 17.818 1.00 88.50 250 THR A C 1
ATOM 1894 O O . THR A 1 250 ? 1.194 3.222 17.739 1.00 88.50 250 THR A O 1
ATOM 1897 N N . GLY A 1 251 ? 3.244 2.959 16.865 1.00 84.88 251 GLY A N 1
ATOM 1898 C CA . GLY A 1 251 ? 3.012 3.659 15.608 1.00 84.88 251 GLY A CA 1
ATOM 1899 C C . GLY A 1 251 ? 4.332 4.140 15.018 1.00 84.88 251 GLY A C 1
ATOM 1900 O O . GLY A 1 251 ? 5.290 4.417 15.739 1.00 84.88 251 GLY A O 1
ATOM 1901 N N . THR A 1 252 ? 4.417 4.205 13.696 1.00 83.44 252 THR A N 1
ATOM 1902 C CA . THR A 1 252 ? 5.596 4.715 12.993 1.00 83.44 252 THR A CA 1
ATOM 1903 C C . THR A 1 252 ? 5.134 5.572 11.823 1.00 83.44 252 THR A C 1
ATOM 1905 O O . THR A 1 252 ? 4.480 5.029 10.933 1.00 83.44 252 THR A O 1
ATOM 1908 N N . PRO A 1 253 ? 5.464 6.874 11.798 1.00 86.38 253 PRO A N 1
ATOM 1909 C CA . PRO A 1 253 ? 6.218 7.654 12.789 1.00 86.38 253 PRO A CA 1
ATOM 1910 C C . PRO A 1 253 ? 5.561 7.687 14.181 1.00 86.38 253 PRO A C 1
ATOM 1912 O O . PRO A 1 253 ? 4.382 7.350 14.310 1.00 86.38 253 PRO A O 1
ATOM 1915 N N . THR A 1 254 ? 6.328 8.054 15.215 1.00 88.38 254 THR A N 1
ATOM 1916 C CA . THR A 1 254 ? 5.842 8.130 16.605 1.00 88.38 254 THR A CA 1
ATOM 1917 C C . THR A 1 254 ? 4.562 8.968 16.676 1.00 88.38 254 THR A C 1
ATOM 1919 O O . THR A 1 254 ? 4.588 10.121 16.238 1.00 88.38 254 THR A O 1
ATOM 1922 N N . PRO A 1 255 ? 3.451 8.413 17.193 1.00 90.94 255 PRO A N 1
ATOM 1923 C CA . PRO A 1 255 ? 2.188 9.132 17.236 1.00 90.94 255 PRO A CA 1
ATOM 1924 C C . PRO A 1 255 ? 2.235 10.385 18.116 1.00 90.94 255 PRO A C 1
ATOM 1926 O O . PRO A 1 255 ? 2.794 10.363 19.211 1.00 90.94 255 PRO A O 1
ATOM 1929 N N . ALA A 1 256 ? 1.589 11.457 17.667 1.00 91.94 256 ALA A N 1
ATOM 1930 C CA . ALA A 1 256 ? 1.224 12.581 18.516 1.00 91.94 256 ALA A CA 1
ATOM 1931 C C . ALA A 1 256 ? 0.042 12.186 19.412 1.00 91.94 256 ALA A C 1
ATOM 1933 O O . ALA A 1 256 ? -0.854 11.461 18.978 1.00 91.94 256 ALA A O 1
ATOM 1934 N N . VAL A 1 257 ? 0.033 12.674 20.654 1.00 95.31 257 VAL A N 1
ATOM 1935 C CA . VAL A 1 257 ? -0.988 12.356 21.661 1.00 95.31 257 VAL A CA 1
ATOM 1936 C C . VAL A 1 257 ? -1.810 13.598 21.985 1.00 95.31 257 VAL A C 1
ATOM 1938 O O . VAL A 1 257 ? -1.248 14.661 22.242 1.00 95.31 257 VAL A O 1
ATOM 1941 N N . ARG A 1 258 ? -3.138 13.454 22.033 1.00 91.88 258 ARG A N 1
ATOM 1942 C CA . ARG A 1 258 ? -4.076 14.495 22.475 1.00 91.88 258 ARG A CA 1
ATOM 1943 C C . ARG A 1 258 ? -5.087 13.917 23.462 1.00 91.88 258 ARG A C 1
ATOM 1945 O O . ARG A 1 258 ? -5.694 12.882 23.195 1.00 91.88 258 ARG A O 1
ATOM 1952 N N . TRP A 1 259 ? -5.287 14.599 24.587 1.00 93.81 259 TRP A N 1
ATOM 1953 C C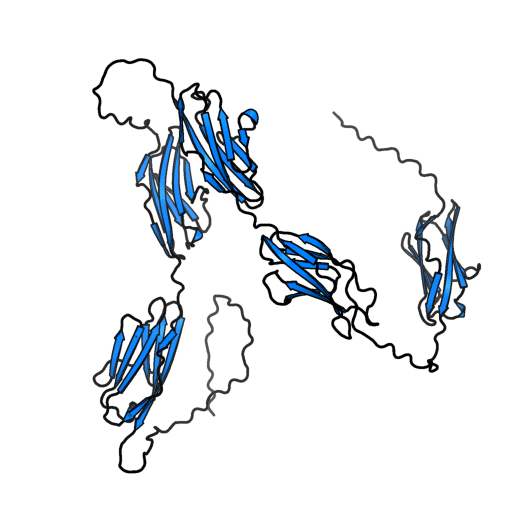A . TRP A 1 259 ? -6.283 14.227 25.593 1.00 93.81 259 TRP A CA 1
ATOM 1954 C C . TRP A 1 259 ? -7.495 15.150 25.518 1.00 93.81 259 TRP A C 1
ATOM 1956 O O . TRP A 1 259 ? -7.370 16.359 25.337 1.00 93.81 259 TRP A O 1
ATOM 1966 N N . TYR A 1 260 ? -8.680 14.576 25.684 1.00 83.00 260 TYR A N 1
ATOM 1967 C CA . TYR A 1 260 ? -9.951 15.284 25.678 1.00 83.00 260 TYR A CA 1
ATOM 1968 C C . TYR A 1 260 ? -10.717 15.009 26.952 1.00 83.00 260 TYR A C 1
ATOM 1970 O O . TYR A 1 260 ? -10.637 13.921 27.511 1.00 83.00 260 TYR A O 1
ATOM 1978 N N . ARG A 1 261 ? -11.520 15.987 27.347 1.00 87.62 261 ARG A N 1
ATOM 1979 C CA . ARG A 1 261 ? -12.510 15.875 28.401 1.00 87.62 261 ARG A CA 1
ATOM 1980 C C . ARG A 1 261 ? -13.824 16.479 27.928 1.00 87.62 261 ARG A C 1
ATOM 1982 O O . ARG A 1 261 ? -13.848 17.634 27.505 1.00 87.62 261 ARG A O 1
ATOM 1989 N N . ASP A 1 262 ? -14.903 15.700 27.927 1.00 78.19 262 ASP A N 1
ATOM 1990 C CA . ASP A 1 262 ? -16.191 16.094 27.331 1.00 78.19 262 ASP A CA 1
ATOM 1991 C C . ASP A 1 262 ? -16.025 16.703 25.923 1.00 78.19 262 ASP A C 1
ATOM 1993 O O . ASP A 1 262 ? -16.675 17.683 25.550 1.00 78.19 262 ASP A O 1
ATOM 1997 N N . ARG A 1 263 ? -15.118 16.113 25.126 1.00 75.94 263 ARG A N 1
ATOM 1998 C CA . ARG A 1 263 ? -14.722 16.547 23.768 1.00 75.94 263 ARG A CA 1
ATOM 1999 C C . ARG A 1 263 ? -13.978 17.881 23.674 1.00 75.94 263 ARG A C 1
ATOM 2001 O O . ARG A 1 263 ? -13.734 18.352 22.563 1.00 75.94 263 ARG A O 1
ATOM 2008 N N . ARG A 1 264 ? -13.609 18.502 24.791 1.00 79.12 264 ARG A N 1
ATOM 2009 C CA . ARG A 1 264 ? -12.708 19.658 24.806 1.00 79.12 264 ARG A CA 1
ATOM 2010 C C . ARG A 1 264 ? -11.287 19.183 25.020 1.00 79.12 264 ARG A C 1
ATOM 2012 O O . ARG A 1 264 ? -11.048 18.352 25.888 1.00 79.12 264 ARG A O 1
ATOM 2019 N N . GLU A 1 265 ? -10.370 19.687 24.209 1.00 91.06 265 GLU A N 1
ATOM 2020 C CA . GLU A 1 265 ? -8.960 19.335 24.331 1.00 91.06 265 GLU A CA 1
ATOM 2021 C C . GLU A 1 265 ? -8.409 19.849 25.658 1.00 91.06 265 GLU A C 1
ATOM 2023 O O . GLU A 1 265 ? -8.635 21.002 26.034 1.00 91.06 265 GLU A O 1
ATOM 2028 N N . ILE A 1 266 ? -7.713 18.974 26.373 1.00 89.88 266 ILE A N 1
ATOM 2029 C CA . ILE A 1 266 ? -6.972 19.329 27.573 1.00 89.88 266 ILE A CA 1
ATOM 2030 C C . ILE A 1 266 ? -5.636 19.886 27.098 1.00 89.88 266 ILE A C 1
ATOM 2032 O O . ILE A 1 266 ? -4.788 19.154 26.599 1.00 89.88 266 ILE A O 1
ATOM 2036 N N . THR A 1 267 ? -5.467 21.197 27.229 1.00 87.31 267 THR A N 1
ATOM 2037 C CA . THR A 1 267 ? -4.250 21.902 26.801 1.00 87.31 267 THR A CA 1
ATOM 2038 C C . THR A 1 267 ? -3.279 22.166 27.948 1.00 87.31 267 THR A C 1
ATOM 2040 O O . THR A 1 267 ? -2.253 22.806 27.741 1.00 87.31 267 THR A O 1
ATOM 2043 N N . ASP A 1 268 ? -3.624 21.742 29.165 1.00 85.38 268 ASP A N 1
ATOM 2044 C CA . ASP A 1 268 ? -2.753 21.864 30.328 1.00 85.38 268 ASP A CA 1
ATOM 2045 C C . ASP A 1 268 ? -1.632 20.821 30.252 1.00 85.38 268 ASP A C 1
ATOM 2047 O O . ASP A 1 268 ? -1.809 19.659 30.619 1.00 85.38 268 ASP A O 1
ATOM 2051 N N . LEU A 1 269 ? -0.493 21.240 29.699 1.00 75.56 269 LEU A N 1
ATOM 2052 C CA . LEU A 1 269 ? 0.643 20.363 29.426 1.00 75.56 269 LEU A CA 1
ATOM 2053 C C . LEU A 1 269 ? 1.311 19.846 30.707 1.00 75.56 269 LEU A C 1
ATOM 2055 O O . LEU A 1 269 ? 1.888 18.767 30.669 1.00 75.56 269 LEU A O 1
ATOM 2059 N N . ASP A 1 270 ? 1.191 20.552 31.837 1.00 74.81 270 ASP A N 1
ATOM 2060 C CA . ASP A 1 270 ? 1.756 20.101 33.119 1.00 74.81 270 ASP A CA 1
ATOM 2061 C C . ASP A 1 270 ? 1.020 18.865 33.669 1.00 74.81 270 ASP A C 1
ATOM 2063 O O . ASP A 1 270 ? 1.580 18.089 34.445 1.00 74.81 270 ASP A O 1
ATOM 2067 N N . SER A 1 271 ? -0.220 18.649 33.222 1.00 81.56 271 SER A N 1
ATOM 2068 C CA . SER A 1 271 ? -1.043 17.487 33.561 1.00 81.56 271 SER A CA 1
ATOM 2069 C C . SER A 1 271 ? -0.820 16.293 32.615 1.00 81.56 271 SER A C 1
ATOM 2071 O O . SER A 1 271 ? -1.347 15.211 32.877 1.00 81.56 271 SER A O 1
ATOM 2073 N N . ILE A 1 272 ? -0.068 16.447 31.514 1.00 89.12 272 ILE A N 1
ATOM 2074 C CA . ILE A 1 272 ? 0.091 15.424 30.467 1.00 89.12 272 ILE A CA 1
ATOM 2075 C C . ILE A 1 272 ? 1.565 15.044 30.291 1.00 89.12 272 ILE A C 1
ATOM 2077 O O . ILE A 1 272 ? 2.392 15.846 29.869 1.00 89.12 272 ILE A O 1
ATOM 2081 N N . THR A 1 273 ? 1.870 13.764 30.481 1.00 89.06 273 THR A N 1
ATOM 2082 C CA . THR A 1 273 ? 3.168 13.176 30.125 1.00 89.06 273 THR A CA 1
ATOM 2083 C C . THR A 1 273 ? 3.034 12.411 28.813 1.00 89.06 273 THR A C 1
ATOM 2085 O O . THR A 1 273 ? 2.094 11.627 28.646 1.00 89.06 273 THR A O 1
ATOM 2088 N N . VAL A 1 274 ? 3.966 12.612 27.880 1.00 91.38 274 VAL A N 1
ATOM 2089 C CA . VAL A 1 274 ? 4.052 11.865 26.616 1.00 91.38 274 VAL A CA 1
ATOM 2090 C C . VAL A 1 274 ? 5.497 11.439 26.382 1.00 91.38 274 VAL A C 1
ATOM 2092 O O . VAL A 1 274 ? 6.378 12.285 26.249 1.00 91.38 274 VAL A O 1
ATOM 2095 N N . ASP A 1 275 ? 5.701 10.131 26.276 1.00 88.44 275 ASP A N 1
ATOM 2096 C CA . ASP A 1 275 ? 6.948 9.490 25.863 1.00 88.44 275 ASP A CA 1
ATOM 2097 C C . ASP A 1 275 ? 6.775 8.867 24.464 1.00 88.44 275 ASP A C 1
ATOM 2099 O O . ASP A 1 275 ? 5.708 8.948 23.854 1.00 88.44 275 ASP A O 1
ATOM 2103 N N . SER A 1 276 ? 7.807 8.202 23.932 1.00 84.81 276 SER A N 1
ATOM 2104 C CA . SER A 1 276 ? 7.755 7.603 22.586 1.00 84.81 276 SER A CA 1
ATOM 2105 C C . SER A 1 276 ? 6.752 6.452 22.430 1.00 84.81 276 SER A C 1
ATOM 2107 O O . SER A 1 276 ? 6.388 6.124 21.303 1.00 84.81 276 SER A O 1
ATOM 2109 N N . GLU A 1 277 ? 6.337 5.820 23.533 1.00 90.19 277 GLU A N 1
ATOM 2110 C CA . GLU A 1 277 ? 5.461 4.633 23.540 1.00 90.19 277 GLU A CA 1
ATOM 2111 C C . GLU A 1 277 ? 4.352 4.702 24.603 1.00 90.19 277 GLU A C 1
ATOM 2113 O O . GLU A 1 277 ? 3.582 3.755 24.772 1.00 90.19 277 GLU A O 1
ATOM 2118 N N . SER A 1 278 ? 4.259 5.796 25.361 1.00 90.44 278 SER A N 1
ATOM 2119 C CA . SER A 1 278 ? 3.288 5.914 26.447 1.00 90.44 278 SER A CA 1
ATOM 2120 C C . SER A 1 278 ? 2.857 7.342 26.699 1.00 90.44 278 SER A C 1
ATOM 2122 O O . SER A 1 278 ? 3.561 8.297 26.392 1.00 90.44 278 SER A O 1
ATOM 2124 N N . THR A 1 279 ? 1.685 7.485 27.299 1.00 94.88 279 THR A N 1
ATOM 2125 C CA . THR A 1 279 ? 1.188 8.763 27.790 1.00 94.88 279 THR A CA 1
ATOM 2126 C C . THR A 1 279 ? 0.439 8.580 29.099 1.00 94.88 279 THR A C 1
ATOM 2128 O O . THR A 1 279 ? -0.148 7.524 29.348 1.00 94.88 279 THR A O 1
ATOM 2131 N N . SER A 1 280 ? 0.436 9.614 29.933 1.00 92.81 280 SER A N 1
ATOM 2132 C CA . SER A 1 280 ? -0.433 9.689 31.097 1.00 92.81 280 SER A CA 1
ATOM 2133 C C . SER A 1 280 ? -1.020 11.080 31.274 1.00 92.81 280 SER A C 1
ATOM 2135 O O . SER A 1 280 ? -0.292 12.064 31.179 1.00 92.81 280 SER A O 1
ATOM 2137 N N . LEU A 1 281 ? -2.304 11.148 31.607 1.00 94.81 281 LEU A N 1
ATOM 2138 C CA . LEU A 1 281 ? -2.976 12.335 32.118 1.00 94.81 281 LEU A CA 1
ATOM 2139 C C . LEU A 1 281 ? -3.097 12.218 33.642 1.00 94.81 281 LEU A C 1
ATOM 2141 O O . LEU A 1 281 ? -3.638 11.229 34.137 1.00 94.81 281 LEU A O 1
ATOM 2145 N N . THR A 1 282 ? -2.619 13.221 34.374 1.00 91.56 282 THR A N 1
ATOM 2146 C CA . THR A 1 282 ? -2.668 13.280 35.840 1.00 91.56 282 THR A CA 1
ATOM 2147 C C . THR A 1 282 ? -3.429 14.515 36.300 1.00 91.56 282 THR A C 1
ATOM 2149 O O . THR A 1 282 ? -3.090 15.627 35.917 1.00 91.56 282 THR A O 1
ATOM 2152 N N . ILE A 1 283 ? -4.421 14.328 37.168 1.00 91.69 283 ILE A N 1
ATOM 2153 C CA . ILE A 1 283 ? -5.066 15.402 37.931 1.00 91.69 283 ILE A CA 1
ATOM 2154 C C . ILE A 1 283 ? -4.680 15.198 39.392 1.00 91.69 283 ILE A C 1
ATOM 2156 O O . ILE A 1 283 ? -5.065 14.196 39.990 1.00 91.69 283 ILE A O 1
ATOM 2160 N N . SER A 1 284 ? -3.905 16.125 39.959 1.00 86.69 284 SER A N 1
ATOM 2161 C CA . SER A 1 284 ? -3.308 15.984 41.298 1.00 86.69 284 SER A CA 1
ATOM 2162 C C . SER A 1 284 ? -4.335 15.834 42.424 1.00 86.69 284 SER A C 1
ATOM 2164 O O . SER A 1 284 ? -4.097 15.086 43.368 1.00 86.69 284 SER A O 1
ATOM 2166 N N . GLU A 1 285 ? -5.475 16.519 42.315 1.00 88.31 285 GLU A N 1
ATOM 2167 C CA . GLU A 1 285 ? -6.599 16.421 43.252 1.00 88.31 285 GLU A CA 1
ATOM 2168 C C . GLU A 1 285 ? -7.912 16.341 42.471 1.00 88.31 285 GLU A C 1
ATOM 2170 O O . GLU A 1 285 ? -8.443 17.368 42.047 1.00 88.31 285 GLU A O 1
ATOM 2175 N N . ALA A 1 286 ? -8.444 15.135 42.274 1.00 85.94 286 ALA A N 1
ATOM 2176 C CA . ALA A 1 286 ? -9.700 14.952 41.558 1.00 85.94 286 ALA A CA 1
ATOM 2177 C C . ALA A 1 286 ? -10.895 15.403 42.412 1.00 85.94 286 ALA A C 1
ATOM 2179 O O . ALA A 1 286 ? -10.979 15.077 43.598 1.00 85.94 286 ALA A O 1
ATOM 2180 N N . ARG A 1 287 ? -11.836 16.141 41.818 1.00 84.00 287 ARG A N 1
ATOM 2181 C CA . ARG A 1 287 ? -12.974 16.747 42.524 1.00 84.00 287 ARG A CA 1
ATOM 2182 C C . ARG A 1 287 ? -14.318 16.265 41.995 1.00 84.00 287 ARG A C 1
ATOM 2184 O O . ARG A 1 287 ? -14.591 16.322 40.796 1.00 84.00 287 ARG A O 1
ATOM 2191 N N . GLN A 1 288 ? -15.200 15.861 42.902 1.00 84.38 288 GLN A N 1
ATOM 2192 C CA . GLN A 1 288 ? -16.545 15.422 42.560 1.00 84.38 288 GLN A CA 1
ATOM 2193 C C . GLN A 1 288 ? -17.375 16.560 41.948 1.00 84.38 288 GLN A C 1
ATOM 2195 O O . GLN A 1 288 ? -17.379 17.696 42.422 1.00 84.38 288 GLN A O 1
ATOM 2200 N N . GLY A 1 289 ? -18.082 16.254 40.861 1.00 73.44 289 GLY A N 1
ATOM 2201 C CA . GLY A 1 289 ? -18.840 17.191 40.031 1.00 73.44 289 GLY A CA 1
ATOM 2202 C C . GLY A 1 289 ? -17.970 18.080 39.143 1.00 73.44 289 GLY A C 1
ATOM 2203 O O . GLY A 1 289 ? -18.503 18.784 38.283 1.00 73.44 289 GLY A O 1
ATOM 2204 N N . VAL A 1 290 ? -16.651 18.043 39.342 1.00 79.88 290 VAL A N 1
ATOM 2205 C CA . VAL A 1 290 ? -15.679 18.826 38.586 1.00 79.88 290 VAL A CA 1
ATOM 2206 C C . VAL A 1 290 ? -14.805 17.957 37.723 1.00 79.88 290 VAL A C 1
ATOM 2208 O O . VAL A 1 290 ? -14.415 18.502 36.718 1.00 79.88 290 VAL A O 1
ATOM 2211 N N . ASP A 1 291 ? -14.536 16.682 38.022 1.00 79.31 291 ASP A N 1
ATOM 2212 C CA . ASP A 1 291 ? -13.702 15.752 37.226 1.00 79.31 291 ASP A CA 1
ATOM 2213 C C . ASP A 1 291 ? -14.449 14.475 36.786 1.00 79.31 291 ASP A C 1
ATOM 2215 O O . ASP A 1 291 ? -13.926 13.671 36.019 1.00 79.31 291 ASP A O 1
ATOM 2219 N N . ASP A 1 292 ? -15.714 14.320 37.190 1.00 78.06 292 ASP A N 1
ATOM 2220 C CA . ASP A 1 292 ? -16.630 13.264 36.733 1.00 78.06 292 ASP A CA 1
ATOM 2221 C C . ASP A 1 292 ? -17.017 13.459 35.267 1.00 78.06 292 ASP A C 1
ATOM 2223 O O . ASP A 1 292 ? -17.913 14.241 34.938 1.00 78.06 292 ASP A O 1
ATOM 2227 N N . SER A 1 293 ? -16.313 12.796 34.359 1.00 79.94 293 SER A N 1
ATOM 2228 C CA . SER A 1 293 ? -16.431 13.104 32.939 1.00 79.94 293 SER A CA 1
ATOM 2229 C C . SER A 1 293 ? -15.962 11.956 32.057 1.00 79.94 293 SER A C 1
ATOM 2231 O O . SER A 1 293 ? -15.352 10.985 32.515 1.00 79.94 293 SER A O 1
ATOM 2233 N N . LEU A 1 294 ? -16.267 12.079 30.767 1.00 72.88 294 LEU A N 1
ATOM 2234 C CA . LEU A 1 294 ? -15.692 11.242 29.731 1.00 72.88 294 LEU A CA 1
ATOM 2235 C C . LEU A 1 294 ? -14.364 11.851 29.277 1.00 72.88 294 LEU A C 1
ATOM 2237 O O . LEU A 1 294 ? -14.337 12.948 28.707 1.00 72.88 294 LEU A O 1
ATOM 2241 N N . TYR A 1 295 ? -13.284 11.111 29.490 1.00 84.19 295 TYR A N 1
ATOM 2242 C CA . TYR A 1 295 ? -11.968 11.429 28.957 1.00 84.19 295 TYR A CA 1
ATOM 2243 C C . TYR A 1 295 ? -11.722 10.625 27.683 1.00 84.19 295 TYR A C 1
ATOM 2245 O O . TYR A 1 295 ? -12.162 9.484 27.589 1.00 84.19 295 TYR A O 1
ATOM 2253 N N . SER A 1 296 ? -10.999 11.188 26.719 1.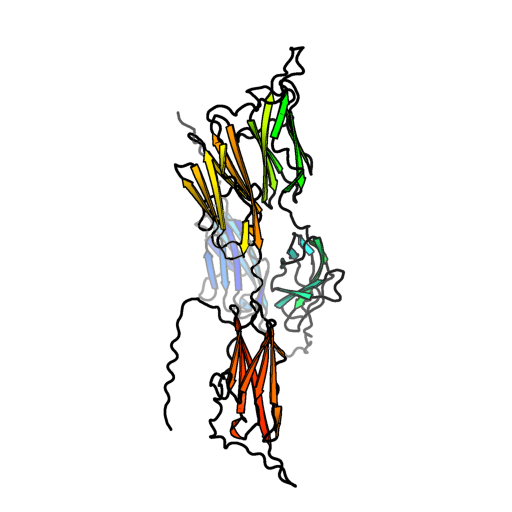00 78.50 296 SER A N 1
ATOM 2254 C CA . SER A 1 296 ? -10.587 10.464 25.511 1.00 78.50 296 SER A CA 1
ATOM 2255 C C . SER A 1 296 ? -9.106 10.688 25.246 1.00 78.50 296 SER A C 1
ATOM 2257 O O . SER A 1 296 ? -8.656 11.831 25.195 1.00 78.50 296 SER A O 1
ATOM 2259 N N . CYS A 1 297 ? -8.354 9.614 25.036 1.00 88.19 297 CYS A N 1
ATOM 2260 C CA . CYS A 1 297 ? -6.994 9.676 24.509 1.00 88.19 297 CYS A CA 1
ATOM 2261 C C . CYS A 1 297 ? -7.054 9.474 22.995 1.00 88.19 297 CYS A C 1
ATOM 2263 O O . CYS A 1 297 ? -7.659 8.508 22.531 1.00 88.19 297 CYS A O 1
ATOM 2265 N N . LEU A 1 298 ? -6.429 10.353 22.221 1.00 88.06 298 LEU A N 1
ATOM 2266 C CA . LEU A 1 298 ? -6.269 10.239 20.774 1.00 88.06 298 LEU A CA 1
ATOM 2267 C C . LEU A 1 298 ? -4.779 10.152 20.451 1.00 88.06 298 LEU A C 1
ATOM 2269 O O . LEU A 1 298 ? -3.997 10.970 20.929 1.00 88.06 298 LEU A O 1
ATOM 2273 N N . ILE A 1 299 ? -4.410 9.178 19.626 1.00 91.94 299 ILE A N 1
ATOM 2274 C CA . ILE A 1 299 ? -3.062 9.015 19.084 1.00 91.94 299 ILE A CA 1
ATOM 2275 C C . ILE A 1 299 ? -3.112 9.099 17.558 1.00 91.94 299 ILE A C 1
ATOM 2277 O O . ILE A 1 299 ? -3.967 8.466 16.940 1.00 91.94 299 ILE A O 1
ATOM 2281 N N . GLU A 1 300 ? -2.223 9.876 16.941 1.00 88.62 300 GLU A N 1
ATOM 2282 C CA . GLU A 1 300 ? -2.229 10.113 15.490 1.00 88.62 300 GLU A CA 1
ATOM 2283 C C . GLU A 1 300 ? -0.827 10.156 14.872 1.00 88.62 300 GLU A C 1
ATOM 2285 O O . GLU A 1 300 ? 0.107 10.694 15.455 1.00 88.62 300 GLU A O 1
ATOM 2290 N N . ASN A 1 301 ? -0.680 9.629 13.661 1.00 87.44 301 ASN A N 1
ATOM 2291 C CA . ASN A 1 301 ? 0.461 9.878 12.785 1.00 87.44 301 ASN A CA 1
ATOM 2292 C C . ASN A 1 301 ? -0.023 9.992 11.326 1.00 87.44 301 ASN A C 1
ATOM 2294 O O . ASN A 1 301 ? -1.221 9.953 11.047 1.00 87.44 301 ASN A O 1
ATOM 2298 N N . ASP A 1 302 ? 0.897 10.138 10.377 1.00 84.81 302 ASP A N 1
ATOM 2299 C CA . ASP A 1 302 ? 0.583 10.226 8.943 1.00 84.81 302 ASP A CA 1
ATOM 2300 C C . ASP A 1 302 ? -0.060 8.949 8.359 1.00 84.81 302 ASP A C 1
ATOM 2302 O O . ASP A 1 302 ? -0.719 9.014 7.320 1.00 84.81 302 ASP A O 1
ATOM 2306 N N . MET A 1 303 ? 0.064 7.805 9.039 1.00 82.06 303 MET A N 1
ATOM 2307 C CA . MET A 1 303 ? -0.551 6.535 8.646 1.00 82.06 303 MET A CA 1
ATOM 2308 C C . MET A 1 303 ? -1.994 6.390 9.161 1.00 82.06 303 MET A C 1
ATOM 2310 O O . MET A 1 303 ? -2.763 5.591 8.610 1.00 82.06 303 MET A O 1
ATOM 2314 N N . GLY A 1 304 ? -2.398 7.132 10.199 1.00 79.38 304 GLY A N 1
ATOM 2315 C CA . GLY A 1 304 ? -3.763 7.112 10.728 1.00 79.38 304 GLY A CA 1
ATOM 2316 C C . GLY A 1 304 ? -3.888 7.583 12.177 1.00 79.38 304 GLY A C 1
ATOM 2317 O O . GLY A 1 304 ? -3.012 8.250 12.710 1.00 79.38 304 GLY A O 1
ATOM 2318 N N . GLN A 1 305 ? -4.988 7.208 12.830 1.00 84.31 305 GLN A N 1
ATOM 2319 C CA . GLN A 1 305 ? -5.285 7.581 14.215 1.00 84.31 305 GLN A CA 1
ATOM 2320 C C . GLN A 1 305 ? -5.990 6.443 14.967 1.00 84.31 305 GLN A C 1
ATOM 2322 O O . GLN A 1 305 ? -6.640 5.609 14.334 1.00 84.31 305 GLN A O 1
ATOM 2327 N N . ALA A 1 306 ? -5.911 6.447 16.298 1.00 75.25 306 ALA A N 1
ATOM 2328 C CA . ALA A 1 306 ? -6.700 5.595 17.189 1.00 75.25 306 ALA A CA 1
ATOM 2329 C C . ALA A 1 306 ? -7.136 6.383 18.432 1.00 75.25 306 ALA A C 1
ATOM 2331 O O . ALA A 1 306 ? -6.421 7.277 18.882 1.00 75.25 306 ALA A O 1
ATOM 2332 N N . SER A 1 307 ? -8.301 6.060 19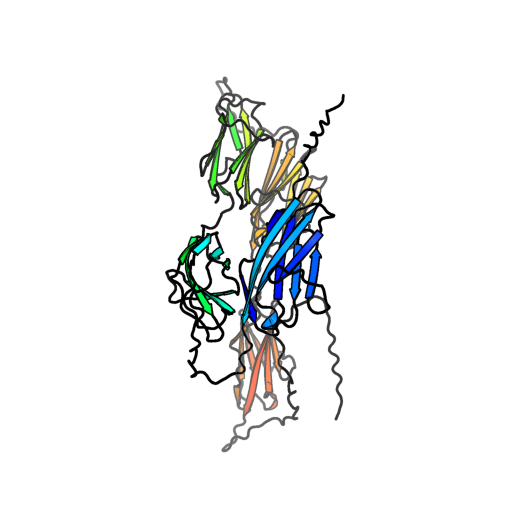.001 1.00 82.75 307 SER A N 1
ATOM 2333 C CA . SER A 1 307 ? -8.811 6.733 20.200 1.00 82.75 307 SER A CA 1
ATOM 2334 C C . SER A 1 307 ? -9.367 5.749 21.228 1.00 82.75 307 SER A C 1
ATOM 2336 O O . SER A 1 307 ? -9.878 4.697 20.857 1.00 82.75 307 SER A O 1
ATOM 2338 N N . SER A 1 308 ? -9.244 6.089 22.512 1.00 74.25 308 SER A N 1
ATOM 2339 C CA . SER A 1 308 ? -9.794 5.327 23.634 1.00 74.25 308 SER A CA 1
ATOM 2340 C C . SER A 1 308 ? -10.535 6.258 24.584 1.00 74.25 308 SER A C 1
ATOM 2342 O O . SER A 1 308 ? -9.966 7.255 25.026 1.00 74.25 308 SER A O 1
ATOM 2344 N N . ASP A 1 309 ? -11.771 5.897 24.921 1.00 74.69 309 ASP A N 1
ATOM 2345 C CA . ASP A 1 309 ? -12.651 6.634 25.831 1.00 74.69 309 ASP A CA 1
ATOM 2346 C C . ASP A 1 309 ? -12.626 6.028 27.248 1.00 74.69 309 ASP A C 1
ATOM 2348 O O . ASP A 1 309 ? -12.567 4.809 27.415 1.00 74.69 309 ASP A O 1
ATOM 2352 N N . ILE A 1 310 ? -12.697 6.883 28.271 1.00 83.06 310 ILE A N 1
ATOM 2353 C CA . ILE A 1 310 ? -12.584 6.546 29.694 1.00 83.06 310 ILE A CA 1
ATOM 2354 C C . ILE A 1 310 ? -13.684 7.259 30.470 1.00 83.06 310 ILE A C 1
ATOM 2356 O O . ILE A 1 310 ? -13.732 8.488 30.512 1.00 83.06 310 ILE A O 1
ATOM 2360 N N . SER A 1 311 ? -14.543 6.494 31.139 1.00 67.88 311 SER A N 1
ATOM 2361 C CA . SER A 1 311 ? -15.523 7.051 32.073 1.00 67.88 311 SER A CA 1
ATOM 2362 C C . SER A 1 311 ? -14.894 7.220 33.454 1.00 67.88 311 SER A C 1
ATOM 2364 O O . SER A 1 311 ? -14.568 6.229 34.106 1.00 67.88 311 SER A O 1
ATOM 2366 N N . VAL A 1 312 ? -14.752 8.453 33.931 1.00 71.38 312 VAL A N 1
ATOM 2367 C CA . VAL A 1 312 ? -14.238 8.737 35.278 1.00 71.38 312 VAL A CA 1
ATOM 2368 C C . VAL A 1 312 ? -15.397 9.050 36.222 1.00 71.38 312 VAL A C 1
ATOM 2370 O O . VAL A 1 312 ? -16.301 9.810 35.878 1.00 71.38 312 VAL A O 1
ATOM 2373 N N . SER A 1 313 ? -15.382 8.456 37.415 1.00 68.81 313 SER A N 1
ATOM 2374 C CA . SER A 1 313 ? -16.335 8.741 38.492 1.00 68.81 313 SER A CA 1
ATOM 2375 C C . SER A 1 313 ? -15.598 9.021 39.798 1.00 68.81 313 SER A C 1
ATOM 2377 O O . SER A 1 313 ? -14.790 8.215 40.252 1.00 68.81 313 SER A O 1
ATOM 2379 N N . ILE A 1 314 ? -15.891 10.159 40.411 1.00 74.25 314 ILE A N 1
ATOM 2380 C CA . ILE A 1 314 ? -15.316 10.616 41.665 1.00 74.25 314 ILE A CA 1
ATOM 2381 C C . ILE A 1 314 ? -16.333 10.398 42.787 1.00 74.25 314 ILE A C 1
ATOM 2383 O O . ILE A 1 314 ? -17.465 10.891 42.751 1.00 74.25 314 ILE A O 1
ATOM 2387 N N . ILE A 1 315 ? -15.939 9.632 43.800 1.00 71.62 315 ILE A N 1
ATOM 2388 C CA . ILE A 1 315 ? -16.789 9.294 44.947 1.00 71.62 315 ILE A CA 1
ATOM 2389 C C . ILE A 1 315 ? -16.295 9.995 46.209 1.00 71.62 315 ILE A C 1
ATOM 2391 O O . ILE A 1 315 ? -15.096 10.134 46.426 1.00 71.62 315 ILE A O 1
ATOM 2395 N N . LEU A 1 316 ? -17.209 10.425 47.076 1.00 75.75 316 LEU A N 1
ATOM 2396 C CA . LEU A 1 316 ? -16.830 10.970 48.380 1.00 75.75 316 LEU A CA 1
ATOM 2397 C C . LEU A 1 316 ? -16.319 9.839 49.277 1.00 75.75 316 LEU A C 1
ATOM 2399 O O . LEU A 1 316 ? -16.899 8.752 49.299 1.00 75.75 316 LEU A O 1
ATOM 2403 N N . SER A 1 317 ? -15.260 10.101 50.043 1.00 63.78 317 SER A N 1
ATOM 2404 C CA . SER A 1 317 ? -14.828 9.194 51.104 1.00 63.78 317 SER A CA 1
ATOM 2405 C C . SER A 1 317 ? -15.928 9.110 52.164 1.00 63.78 317 SER A C 1
ATOM 2407 O O . SER A 1 317 ? -16.243 10.109 52.813 1.00 63.78 317 SER A O 1
ATOM 2409 N N . SER A 1 318 ? -16.530 7.937 52.353 1.00 52.59 318 SER A N 1
ATOM 2410 C CA . SER A 1 318 ? -17.408 7.708 53.497 1.00 52.59 318 SER A CA 1
ATOM 2411 C C . SER A 1 318 ? -16.547 7.546 54.748 1.00 52.59 318 SER A C 1
ATOM 2413 O O . SER A 1 318 ? -15.933 6.495 54.931 1.00 52.59 318 SER A O 1
ATOM 2415 N N . GLU A 1 319 ? -16.506 8.552 55.614 1.00 45.91 319 GLU A N 1
ATOM 2416 C CA . GLU A 1 319 ? -16.136 8.332 57.010 1.00 45.91 319 GLU A CA 1
ATOM 2417 C C . GLU A 1 319 ? -17.397 8.340 57.877 1.00 45.91 319 GLU A C 1
ATOM 2419 O O . GLU A 1 319 ? -18.280 9.181 57.722 1.00 45.91 319 GLU A O 1
ATOM 2424 N N . ASP A 1 320 ? -17.411 7.370 58.789 1.00 36.66 320 ASP A N 1
ATOM 2425 C CA . ASP A 1 320 ? -18.374 7.099 59.853 1.00 36.66 320 ASP A CA 1
ATOM 2426 C C . ASP A 1 320 ? -19.616 6.260 59.487 1.00 36.66 320 ASP A C 1
ATOM 2428 O O . ASP A 1 320 ? -20.650 6.748 59.045 1.00 36.66 320 ASP A O 1
ATOM 2432 N N . THR A 1 321 ? -19.514 4.947 59.705 1.00 34.31 321 THR A N 1
ATOM 2433 C CA . THR A 1 321 ? -20.391 4.239 60.655 1.00 34.31 321 THR A CA 1
ATOM 2434 C C . THR A 1 321 ? -19.772 2.886 61.006 1.00 34.31 321 THR A C 1
ATOM 2436 O O . THR A 1 321 ? -19.654 1.977 60.186 1.00 34.31 321 THR A O 1
ATOM 2439 N N . THR A 1 322 ? -19.364 2.758 62.264 1.00 38.47 322 THR A N 1
ATOM 2440 C CA . THR A 1 322 ? -19.297 1.474 62.960 1.00 38.47 322 THR A CA 1
ATOM 2441 C C . THR A 1 322 ? -20.680 0.814 62.975 1.00 38.47 322 THR A C 1
ATOM 2443 O O . THR A 1 322 ? -21.692 1.505 63.058 1.00 38.47 322 THR A O 1
ATOM 2446 N N . ASP A 1 323 ? -20.684 -0.519 62.971 1.00 38.75 323 ASP A N 1
ATOM 2447 C CA . ASP A 1 323 ? -21.827 -1.431 63.120 1.00 38.75 323 ASP A CA 1
ATOM 2448 C C . ASP A 1 323 ? -22.703 -1.653 61.875 1.00 38.75 323 ASP A C 1
ATOM 2450 O O . ASP A 1 323 ? -23.648 -0.920 61.602 1.00 38.75 323 ASP A O 1
ATOM 2454 N N . LEU A 1 324 ? -22.455 -2.770 61.178 1.00 39.12 324 LEU A N 1
ATOM 2455 C CA . LEU A 1 324 ? -23.389 -3.908 61.090 1.00 39.12 324 LEU A CA 1
ATOM 2456 C C . LEU A 1 324 ? -22.920 -4.895 60.009 1.00 39.12 324 LEU A C 1
ATOM 2458 O O . LEU A 1 324 ? -23.271 -4.804 58.831 1.00 39.12 324 LEU A O 1
ATOM 2462 N N . GLU A 1 325 ? -22.215 -5.936 60.451 1.00 40.44 325 GLU A N 1
ATOM 2463 C CA . GLU A 1 325 ? -22.306 -7.260 59.837 1.00 40.44 325 GLU A CA 1
ATOM 2464 C C . GLU A 1 325 ? -23.765 -7.739 59.935 1.00 40.44 325 GLU A C 1
ATOM 2466 O O . GLU A 1 325 ? -24.131 -8.426 60.880 1.00 40.44 325 GLU A O 1
ATOM 2471 N N . THR A 1 326 ? -24.646 -7.297 59.033 1.00 40.12 326 THR A N 1
ATOM 2472 C CA . THR A 1 326 ? -25.923 -7.947 58.658 1.00 40.12 326 THR A CA 1
ATOM 2473 C C . THR A 1 326 ? -26.701 -7.071 57.674 1.00 40.12 326 THR A C 1
ATOM 2475 O O . THR A 1 326 ? -27.755 -6.529 57.993 1.00 40.12 326 THR A O 1
ATOM 2478 N N . ARG A 1 327 ? -26.244 -6.990 56.418 1.00 37.53 327 ARG A N 1
ATOM 2479 C CA . ARG A 1 327 ? -27.183 -6.942 55.286 1.00 37.53 327 ARG A CA 1
ATOM 2480 C C . ARG A 1 327 ? -26.535 -7.372 53.975 1.00 37.53 327 ARG A C 1
ATOM 2482 O O . ARG A 1 327 ? -26.157 -6.562 53.137 1.00 37.53 327 ARG A O 1
ATOM 2489 N N . SER A 1 328 ? -26.485 -8.687 53.798 1.00 42.72 328 SER A N 1
ATOM 2490 C CA . SER A 1 328 ? -26.572 -9.294 52.473 1.00 42.72 328 SER A CA 1
ATOM 2491 C C . SER A 1 328 ? -27.768 -8.706 51.701 1.00 42.72 328 SER A C 1
ATOM 2493 O O . SER A 1 328 ? -28.824 -8.449 52.284 1.00 42.72 328 SER A O 1
ATOM 2495 N N . GLU A 1 329 ? -27.573 -8.516 50.397 1.00 44.69 329 GLU A N 1
ATOM 2496 C CA . GLU A 1 329 ? -28.589 -8.227 49.379 1.00 44.69 329 GLU A CA 1
ATOM 2497 C C . GLU A 1 329 ? -29.383 -6.917 49.537 1.00 44.69 329 GLU A C 1
ATOM 2499 O O . GLU A 1 329 ? -30.561 -6.874 49.905 1.00 44.69 329 GLU A O 1
ATOM 2504 N N . ARG A 1 330 ? -28.784 -5.816 49.072 1.00 37.69 330 ARG A N 1
ATOM 2505 C CA . ARG A 1 330 ? -29.566 -4.800 48.360 1.00 37.69 330 ARG A CA 1
ATOM 2506 C C . ARG A 1 330 ? -28.776 -4.266 47.172 1.00 37.69 330 ARG A C 1
ATOM 2508 O O . ARG A 1 330 ? -27.978 -3.353 47.301 1.00 37.69 330 ARG A O 1
ATOM 2515 N N . SER A 1 331 ? -29.032 -4.867 46.011 1.00 40.91 331 SER A N 1
ATOM 2516 C CA . SER A 1 331 ? -28.785 -4.258 44.703 1.00 40.91 331 SER A CA 1
ATOM 2517 C C . SER A 1 331 ? -29.315 -2.821 44.735 1.00 40.91 331 SER A C 1
ATOM 2519 O O . SER A 1 331 ? -30.527 -2.607 44.856 1.00 40.91 331 SER A O 1
ATOM 2521 N N . GLU A 1 332 ? -28.414 -1.837 44.697 1.00 48.09 332 GLU A N 1
ATOM 2522 C CA . GLU A 1 332 ? -28.796 -0.448 44.476 1.00 48.09 332 GLU A CA 1
ATOM 2523 C C . GLU A 1 332 ? -29.371 -0.354 43.067 1.00 48.09 332 GLU A C 1
ATOM 2525 O O . GLU A 1 332 ? -28.698 -0.508 42.049 1.00 48.09 332 GLU A O 1
ATOM 2530 N N . LYS A 1 333 ? -30.691 -0.210 43.022 1.00 48.00 333 LYS A N 1
ATOM 2531 C CA . LYS A 1 333 ? -31.453 -0.080 41.792 1.00 48.00 333 LYS A CA 1
ATOM 2532 C C . LYS A 1 333 ? -30.993 1.208 41.112 1.00 48.00 333 LYS A C 1
ATOM 2534 O O . LYS A 1 333 ? -31.100 2.270 41.723 1.00 48.00 333 LYS A O 1
ATOM 2539 N N . ALA A 1 334 ? -30.499 1.098 39.877 1.00 56.41 334 ALA A N 1
ATOM 2540 C CA . ALA A 1 334 ? -30.084 2.240 39.065 1.00 56.41 334 ALA A CA 1
ATOM 2541 C C . ALA A 1 334 ? -31.118 3.389 39.150 1.00 56.41 334 ALA A C 1
ATOM 2543 O O . ALA A 1 334 ? -32.325 3.101 39.217 1.00 56.41 334 ALA A O 1
ATOM 2544 N N . PRO A 1 335 ? -30.677 4.664 39.157 1.00 62.16 335 PRO A N 1
ATOM 2545 C CA . PRO A 1 335 ? -31.563 5.815 39.284 1.00 62.16 335 PRO A CA 1
ATOM 2546 C C . PRO A 1 335 ? -32.767 5.708 38.341 1.00 62.16 335 PRO A C 1
ATOM 2548 O O . PRO A 1 335 ? -32.650 5.300 37.183 1.00 62.16 335 PRO A O 1
ATOM 2551 N N . ALA A 1 336 ? -33.958 6.068 38.823 1.00 63.59 336 ALA A N 1
ATOM 2552 C CA . ALA A 1 336 ? -35.167 5.991 38.009 1.00 63.59 336 ALA A CA 1
ATOM 2553 C C . ALA A 1 336 ? -35.015 6.853 36.739 1.00 63.59 336 ALA A C 1
ATOM 2555 O O . ALA A 1 336 ? -34.979 8.079 36.808 1.00 63.59 336 ALA A O 1
ATOM 2556 N N . GLY A 1 337 ? -34.941 6.203 35.573 1.00 69.06 337 GLY A N 1
ATOM 2557 C CA . GLY A 1 337 ? -34.748 6.862 34.277 1.00 69.06 337 GLY A CA 1
ATOM 2558 C C . GLY A 1 337 ? -33.385 6.629 33.619 1.00 69.06 337 GLY A C 1
ATOM 2559 O O . GLY A 1 337 ? -33.244 7.001 32.454 1.00 69.06 337 GLY A O 1
ATOM 2560 N N . THR A 1 338 ? -32.424 5.988 34.296 1.00 73.00 338 THR A N 1
ATOM 2561 C CA . THR A 1 338 ? -31.172 5.521 33.674 1.00 73.00 338 THR A CA 1
ATOM 2562 C C . THR A 1 338 ? -31.482 4.524 32.550 1.00 73.00 338 THR A C 1
ATOM 2564 O O . THR A 1 338 ? -32.427 3.731 32.683 1.00 73.00 338 THR A O 1
ATOM 2567 N N . PRO A 1 339 ? -30.748 4.555 31.421 1.00 83.69 339 PRO A N 1
ATOM 2568 C CA . PRO A 1 339 ? -30.977 3.612 30.347 1.00 83.69 339 PRO A CA 1
ATOM 2569 C C . PRO A 1 339 ? -30.770 2.173 30.827 1.00 83.69 339 PRO A C 1
ATOM 2571 O O . PRO A 1 339 ? -29.969 1.922 31.722 1.00 83.69 339 PRO A O 1
ATOM 2574 N N . SER A 1 340 ? -31.482 1.213 30.239 1.00 80.62 340 SER A N 1
ATOM 2575 C CA . SER A 1 340 ? -31.316 -0.204 30.587 1.00 80.62 340 SER A CA 1
ATOM 2576 C C . SER A 1 340 ? -31.463 -1.107 29.370 1.00 80.62 340 SER A C 1
ATOM 2578 O O . SER A 1 340 ? -32.065 -0.716 28.365 1.00 80.62 340 SER A O 1
ATOM 2580 N N . LEU A 1 341 ? -30.905 -2.313 29.457 1.00 82.94 341 LEU A N 1
ATOM 2581 C CA . LEU A 1 341 ? -30.989 -3.333 28.416 1.00 82.94 341 LEU A CA 1
ATOM 2582 C C . LEU A 1 341 ? -32.175 -4.256 28.701 1.00 82.94 341 LEU A C 1
ATOM 2584 O O . LEU A 1 341 ? -32.204 -4.950 29.712 1.00 82.94 341 LEU A O 1
ATOM 2588 N N . LEU A 1 342 ? -33.136 -4.298 27.783 1.00 74.81 342 LEU A N 1
ATOM 2589 C CA . LEU A 1 342 ? -34.217 -5.288 27.785 1.00 74.81 342 LEU A CA 1
ATOM 2590 C C . LEU A 1 342 ? -33.839 -6.550 27.008 1.00 74.81 342 LEU A C 1
ATOM 2592 O O . LEU A 1 342 ? -34.321 -7.633 27.321 1.00 74.81 342 LEU A O 1
ATOM 2596 N N . LYS A 1 343 ? -33.016 -6.404 25.967 1.00 77.06 343 LYS A N 1
ATOM 2597 C CA . LYS A 1 343 ? -32.461 -7.516 25.194 1.00 77.06 343 LYS A CA 1
ATOM 2598 C C . LYS A 1 343 ? -31.037 -7.146 24.768 1.00 77.06 343 LYS A C 1
ATOM 2600 O O . LYS A 1 343 ? -30.913 -6.188 24.001 1.00 77.06 343 LYS A O 1
ATOM 2605 N N . PRO A 1 344 ? -29.996 -7.840 25.257 1.00 81.00 344 PRO A N 1
ATOM 2606 C CA . PRO A 1 344 ? -28.621 -7.597 24.832 1.00 81.00 344 PRO A CA 1
ATOM 2607 C C . PRO A 1 344 ? -28.380 -8.105 23.404 1.00 81.00 344 PRO A C 1
ATOM 2609 O O . PRO A 1 344 ? -29.204 -8.832 22.842 1.00 81.00 344 PRO A O 1
ATOM 2612 N N . LEU A 1 345 ? -27.252 -7.698 22.827 1.00 85.69 345 LEU A N 1
ATOM 2613 C CA . LEU A 1 345 ? -26.715 -8.268 21.598 1.00 85.69 345 LEU A CA 1
ATOM 2614 C C . LEU A 1 345 ? -26.259 -9.715 21.820 1.00 85.69 345 LEU A C 1
ATOM 2616 O O . LEU A 1 345 ? -26.012 -10.146 22.945 1.00 85.69 345 LEU A O 1
ATOM 2620 N N . THR A 1 346 ? -26.153 -10.456 20.724 1.00 80.94 346 THR A N 1
ATOM 2621 C CA . THR A 1 346 ? -25.688 -11.844 20.699 1.00 80.94 346 THR A CA 1
ATOM 2622 C C . THR A 1 346 ? -24.682 -12.008 19.577 1.00 80.94 346 THR A C 1
ATOM 2624 O O . THR A 1 346 ? -24.866 -11.407 18.520 1.00 80.94 346 THR A O 1
ATOM 2627 N N . ASP A 1 347 ? -23.655 -12.824 19.803 1.00 88.38 347 ASP A N 1
ATOM 2628 C CA . ASP A 1 347 ? -22.632 -13.122 18.801 1.00 88.38 347 ASP A CA 1
ATOM 2629 C C . ASP A 1 347 ? -23.246 -13.644 17.498 1.00 88.38 347 ASP A C 1
ATOM 2631 O O . ASP A 1 347 ? -24.236 -14.382 17.504 1.00 88.38 347 ASP A O 1
ATOM 2635 N N . GLU A 1 348 ? -22.636 -13.270 16.376 1.00 85.06 348 GLU A N 1
ATOM 2636 C CA . GLU A 1 348 ? -23.111 -13.616 15.040 1.00 85.06 348 GLU A CA 1
ATOM 2637 C C . GLU A 1 348 ? -21.954 -14.165 14.198 1.00 85.06 348 GLU A C 1
ATOM 2639 O O . GLU A 1 348 ? -20.813 -13.705 14.268 1.00 85.06 348 GLU A O 1
ATOM 2644 N N . THR A 1 349 ? -22.227 -15.196 13.402 1.00 87.06 349 THR A N 1
ATOM 2645 C CA . THR A 1 349 ? -21.279 -15.727 12.418 1.00 87.06 349 THR A CA 1
ATOM 2646 C C . THR A 1 349 ? -21.966 -15.762 11.068 1.00 87.06 349 THR A C 1
ATOM 2648 O O . THR A 1 349 ? -23.041 -16.343 10.941 1.00 87.06 349 THR A O 1
ATOM 2651 N N . VAL A 1 350 ? -21.335 -15.157 10.069 1.00 86.69 350 VAL A N 1
ATOM 2652 C CA . VAL A 1 350 ? -21.905 -14.950 8.736 1.00 86.69 350 VAL A CA 1
ATOM 2653 C C . VAL A 1 350 ? -20.845 -15.231 7.674 1.00 86.69 350 VAL A C 1
ATOM 2655 O O . VAL A 1 350 ? -19.649 -15.148 7.949 1.00 86.69 350 VAL A O 1
ATOM 2658 N N . GLN A 1 351 ? -21.259 -15.620 6.472 1.00 82.50 351 GLN A N 1
ATOM 2659 C CA . GLN A 1 351 ? -20.340 -15.782 5.345 1.00 82.50 351 GLN A CA 1
ATOM 2660 C C . GLN A 1 351 ? -20.154 -14.451 4.615 1.00 82.50 351 GLN A C 1
ATOM 2662 O O . GLN A 1 351 ? -21.114 -13.693 4.461 1.00 82.50 351 GLN A O 1
ATOM 2667 N N . ALA A 1 352 ? -18.941 -14.188 4.126 1.00 83.81 352 ALA A N 1
ATOM 2668 C CA . ALA A 1 352 ? -18.671 -13.029 3.284 1.00 83.81 352 ALA A CA 1
ATOM 2669 C C . ALA A 1 352 ? -19.652 -12.983 2.095 1.00 83.81 352 ALA A C 1
ATOM 2671 O O . ALA A 1 352 ? -19.954 -14.002 1.475 1.00 83.81 352 ALA A O 1
ATOM 2672 N N . GLY A 1 353 ? -20.183 -11.800 1.810 1.00 74.69 353 GLY A N 1
ATOM 2673 C CA . GLY A 1 353 ? -21.220 -11.542 0.815 1.00 74.69 353 GLY A CA 1
ATOM 2674 C C . GLY A 1 353 ? -22.651 -11.562 1.367 1.00 74.69 353 GLY A C 1
ATOM 2675 O O . GLY A 1 353 ? -23.556 -10.984 0.767 1.00 74.69 353 GLY A O 1
ATOM 2676 N N . GLN A 1 354 ? -22.889 -12.169 2.534 1.00 78.50 354 GLN A N 1
ATOM 2677 C CA . GLN A 1 354 ? -24.215 -12.177 3.161 1.00 78.50 354 GLN A CA 1
ATOM 2678 C C . GLN A 1 354 ? -24.437 -10.944 4.040 1.00 78.50 354 GLN A C 1
ATOM 2680 O O . GLN A 1 354 ? -23.491 -10.269 4.449 1.00 78.50 354 GLN A O 1
ATOM 2685 N N . GLN A 1 355 ? -25.701 -10.638 4.336 1.00 86.19 355 GLN A N 1
ATOM 2686 C CA . GLN A 1 355 ? -26.050 -9.612 5.319 1.00 86.19 355 GLN A CA 1
ATOM 2687 C C . GLN A 1 355 ? -26.093 -10.190 6.735 1.00 86.19 355 GLN A C 1
ATOM 2689 O O . GLN A 1 355 ? -26.474 -11.347 6.911 1.00 86.19 355 GLN A O 1
ATOM 2694 N N . PHE A 1 356 ? -25.792 -9.362 7.730 1.00 88.31 356 PHE A N 1
ATOM 2695 C CA . PHE A 1 356 ? -25.959 -9.703 9.143 1.00 88.31 356 PHE A CA 1
ATOM 2696 C C . PHE A 1 356 ? -26.722 -8.598 9.884 1.00 88.31 356 PHE A C 1
ATOM 2698 O O . PHE A 1 356 ? -26.708 -7.432 9.464 1.00 88.31 356 PHE A O 1
ATOM 2705 N N . VAL A 1 357 ? -27.451 -8.968 10.944 1.00 87.25 357 VAL A N 1
ATOM 2706 C CA . VAL A 1 357 ? -28.385 -8.061 11.634 1.00 87.25 357 VAL A CA 1
ATOM 2707 C C . VAL A 1 357 ? -28.212 -8.132 13.143 1.00 87.25 357 VAL A C 1
ATOM 2709 O O . VAL A 1 357 ? -28.775 -8.989 13.830 1.00 87.25 357 VAL A O 1
ATOM 2712 N N . LEU A 1 358 ? -27.582 -7.097 13.683 1.00 88.56 358 LEU A N 1
ATOM 2713 C CA . LEU A 1 358 ? -27.446 -6.902 15.116 1.00 88.56 358 LEU A CA 1
ATOM 2714 C C . LEU A 1 358 ? -28.670 -6.173 15.656 1.00 88.56 358 LEU A C 1
ATOM 2716 O O . LEU A 1 358 ? -29.034 -5.099 15.176 1.00 88.56 358 LEU A O 1
ATOM 2720 N N . ASN A 1 359 ? -29.323 -6.747 16.665 1.00 85.25 359 ASN A N 1
ATOM 2721 C CA . ASN A 1 359 ? -30.463 -6.117 17.321 1.00 85.25 359 ASN A CA 1
ATOM 2722 C C . ASN A 1 359 ? -30.369 -6.209 18.839 1.00 85.25 359 ASN A C 1
ATOM 2724 O O . ASN A 1 359 ? -30.129 -7.275 19.398 1.00 85.25 359 ASN A O 1
ATOM 2728 N N . CYS A 1 360 ? -30.640 -5.092 19.501 1.00 80.06 360 CYS A N 1
ATOM 2729 C CA . CYS A 1 360 ? -30.810 -5.034 20.943 1.00 80.06 360 CYS A CA 1
ATOM 2730 C C . CYS A 1 360 ? -32.061 -4.218 21.277 1.00 80.06 360 CYS A C 1
ATOM 2732 O O . CYS A 1 360 ? -32.592 -3.465 20.455 1.00 80.06 360 CYS A O 1
ATOM 2734 N N . LYS A 1 361 ? -32.580 -4.397 22.488 1.00 78.94 361 LYS A N 1
ATOM 2735 C CA . LYS A 1 361 ? -33.729 -3.637 22.976 1.00 78.94 361 LYS A CA 1
ATOM 2736 C C . LYS A 1 361 ? -33.328 -2.893 24.232 1.00 78.94 361 LYS A C 1
ATOM 2738 O O . LYS A 1 361 ? -32.820 -3.506 25.166 1.00 78.94 361 LYS A O 1
ATOM 2743 N N . ILE A 1 362 ? -33.594 -1.595 24.256 1.00 87.31 362 ILE A N 1
ATOM 2744 C CA . ILE A 1 362 ? -33.202 -0.688 25.334 1.00 87.31 362 ILE A CA 1
ATOM 2745 C C . ILE A 1 362 ? -34.414 0.056 25.900 1.00 87.31 362 ILE A C 1
ATOM 2747 O O . ILE A 1 362 ? -35.416 0.251 25.211 1.00 87.31 362 ILE A O 1
ATOM 2751 N N . THR A 1 363 ? -34.315 0.522 27.142 1.00 81.69 363 THR A N 1
ATOM 2752 C CA . THR A 1 363 ? -35.190 1.573 27.678 1.00 81.69 363 THR A CA 1
ATOM 2753 C C . THR A 1 363 ? -34.393 2.855 27.817 1.00 81.69 363 THR A C 1
ATOM 2755 O O . THR A 1 363 ? -33.380 2.847 28.505 1.00 81.69 363 THR A O 1
ATOM 2758 N N . SER A 1 364 ? -34.844 3.962 27.231 1.00 83.44 364 SER A N 1
ATOM 2759 C CA . SER A 1 364 ? -34.303 5.286 27.548 1.00 83.44 364 SER A CA 1
ATOM 2760 C C . SER A 1 364 ? -35.309 6.384 27.213 1.00 83.44 364 SER A C 1
ATOM 2762 O O . SER A 1 364 ? -35.936 6.353 26.154 1.00 83.44 364 SER A O 1
ATOM 2764 N N . LYS A 1 365 ? -35.472 7.356 28.116 1.00 77.62 365 LYS A N 1
ATOM 2765 C CA . LYS A 1 365 ? -36.190 8.606 27.835 1.00 77.62 365 LYS A CA 1
ATOM 2766 C C . LYS A 1 365 ? -35.188 9.608 27.261 1.00 77.62 365 LYS A C 1
ATOM 2768 O O . LYS A 1 365 ? -34.200 9.899 27.926 1.00 77.62 365 LYS A O 1
ATOM 2773 N N . ASN A 1 366 ? -35.441 10.104 26.047 1.00 76.19 366 ASN A N 1
ATOM 2774 C CA . ASN A 1 366 ? -34.576 11.052 25.322 1.00 76.19 366 ASN A CA 1
ATOM 2775 C C . ASN A 1 366 ? -33.104 10.606 25.194 1.00 76.19 366 ASN A C 1
ATOM 2777 O O . ASN A 1 366 ? -32.200 11.435 25.165 1.00 76.19 366 ASN A O 1
ATOM 2781 N N . GLY A 1 367 ? -32.855 9.294 25.144 1.00 74.31 367 GLY A N 1
ATOM 2782 C CA . GLY A 1 367 ? -31.504 8.757 25.016 1.00 74.31 367 GLY A CA 1
ATOM 2783 C C . GLY A 1 367 ? -30.945 8.877 23.607 1.00 74.31 367 GLY A C 1
ATOM 2784 O O . GLY A 1 367 ? -31.666 8.702 22.625 1.00 74.31 367 GLY A O 1
ATOM 2785 N N . THR A 1 368 ? -29.641 9.112 23.521 1.00 78.94 368 THR A N 1
ATOM 2786 C CA . THR A 1 368 ? -28.882 9.033 22.271 1.00 78.94 368 THR A CA 1
ATOM 2787 C C . THR A 1 368 ? -28.278 7.642 22.141 1.00 78.94 368 THR A C 1
ATOM 2789 O O . THR A 1 368 ? -27.765 7.108 23.122 1.00 78.94 368 THR A O 1
ATOM 2792 N N . VAL A 1 369 ? -28.341 7.060 20.941 1.00 86.00 369 VAL A N 1
ATOM 2793 C CA . VAL A 1 369 ? -27.772 5.740 20.639 1.00 86.00 369 VAL A CA 1
ATOM 2794 C C . VAL A 1 369 ? -26.578 5.895 19.706 1.00 86.00 369 VAL A C 1
ATOM 2796 O O . VAL A 1 369 ? -26.647 6.626 18.716 1.00 86.00 369 VAL A O 1
ATOM 2799 N N . ALA A 1 370 ? -25.495 5.190 20.014 1.00 82.12 370 ALA A N 1
ATOM 2800 C CA . ALA A 1 370 ? -24.299 5.110 19.194 1.00 82.12 370 ALA A CA 1
ATOM 2801 C C . ALA A 1 370 ? -23.863 3.650 19.025 1.00 82.12 370 ALA A C 1
ATOM 2803 O O . ALA A 1 370 ? -23.946 2.851 19.958 1.00 82.12 370 ALA A O 1
ATOM 2804 N N . TRP A 1 371 ? -23.404 3.320 17.820 1.00 89.12 371 TRP A N 1
ATOM 2805 C CA . TRP A 1 371 ? -22.865 2.010 17.476 1.00 89.12 371 TRP A CA 1
ATOM 2806 C C . TRP A 1 371 ? -21.368 2.119 17.225 1.00 89.12 371 TRP A C 1
ATOM 2808 O O . TRP A 1 371 ? -20.915 3.096 16.628 1.00 89.12 371 TRP A O 1
ATOM 2818 N N . TYR A 1 372 ? -20.628 1.104 17.651 1.00 83.12 372 TYR A N 1
ATOM 2819 C CA . TYR A 1 372 ? -19.181 1.018 17.496 1.00 83.12 372 TYR A CA 1
ATOM 2820 C C . TYR A 1 372 ? -18.783 -0.360 16.973 1.00 83.12 372 TYR A C 1
ATOM 2822 O O . TYR A 1 372 ? -19.448 -1.346 17.295 1.00 83.12 372 TYR A O 1
ATOM 2830 N N . ARG A 1 373 ? -17.702 -0.420 16.194 1.00 91.06 373 ARG A N 1
ATOM 2831 C CA . ARG A 1 373 ? -17.037 -1.641 15.728 1.00 91.06 373 ARG A CA 1
ATOM 2832 C C . ARG A 1 373 ? -15.549 -1.503 16.014 1.00 91.06 373 ARG A C 1
ATOM 2834 O O . ARG A 1 373 ? -14.921 -0.639 15.418 1.00 91.06 373 ARG A O 1
ATOM 2841 N N . ASN A 1 374 ? -14.994 -2.350 16.881 1.00 82.88 374 ASN A N 1
ATOM 2842 C CA . ASN A 1 374 ? -13.590 -2.251 17.316 1.00 82.88 374 ASN A CA 1
ATOM 2843 C C . ASN A 1 374 ? -13.229 -0.810 17.737 1.00 82.88 374 ASN A C 1
ATOM 2845 O O . ASN A 1 374 ? -12.216 -0.268 17.314 1.00 82.88 374 ASN A O 1
ATOM 2849 N N . ASP A 1 375 ? -14.136 -0.181 18.492 1.00 77.88 375 ASP A N 1
ATOM 2850 C CA . ASP A 1 375 ? -14.056 1.199 18.997 1.00 77.88 375 ASP A CA 1
ATOM 2851 C C . ASP A 1 375 ? -14.231 2.327 17.960 1.00 77.88 375 ASP A C 1
ATOM 2853 O O . ASP A 1 375 ? -14.489 3.470 18.339 1.00 77.88 375 ASP A O 1
ATOM 2857 N N . ASP A 1 376 ? -14.287 2.013 16.662 1.00 72.25 376 ASP A N 1
ATOM 2858 C CA . ASP A 1 376 ? -14.676 2.975 15.628 1.00 72.25 376 ASP A CA 1
ATOM 2859 C C . ASP A 1 376 ? -16.190 3.184 15.592 1.00 72.25 376 ASP A C 1
ATOM 2861 O O . ASP A 1 376 ? -16.978 2.233 15.544 1.00 72.25 376 ASP A O 1
ATOM 2865 N N . ARG A 1 377 ? -16.627 4.447 15.545 1.00 79.12 377 ARG A N 1
ATOM 2866 C CA . ARG A 1 377 ? -18.053 4.775 15.444 1.00 79.12 377 ARG A CA 1
ATOM 2867 C C . ARG A 1 377 ? -18.615 4.328 14.095 1.00 79.12 377 ARG A C 1
ATOM 2869 O O . ARG A 1 377 ? -18.227 4.833 13.043 1.00 79.12 377 ARG A O 1
ATOM 2876 N N . VAL A 1 378 ? -19.621 3.461 14.136 1.00 81.38 378 VAL A N 1
ATOM 2877 C CA . VAL A 1 378 ? -20.379 3.064 12.950 1.00 81.38 378 VAL A CA 1
ATOM 2878 C C . VAL A 1 378 ? -21.399 4.153 12.635 1.00 81.38 378 VAL A C 1
ATOM 2880 O O . VAL A 1 378 ? -22.201 4.550 13.484 1.00 81.38 378 VAL A O 1
ATOM 2883 N N . ILE A 1 379 ? -21.370 4.638 11.397 1.00 75.88 379 ILE A N 1
ATOM 2884 C CA . ILE A 1 379 ? -22.336 5.597 10.857 1.00 75.88 379 ILE A CA 1
ATOM 2885 C C . ILE A 1 379 ? -23.184 4.931 9.777 1.00 75.88 379 ILE A C 1
ATOM 2887 O O . ILE A 1 379 ? -22.758 3.962 9.147 1.00 75.88 379 ILE A O 1
ATOM 2891 N N . SER A 1 380 ? -24.385 5.462 9.548 1.00 70.12 380 SER A N 1
ATOM 2892 C CA . SER A 1 380 ? -25.228 4.966 8.464 1.00 70.12 380 SER A CA 1
ATOM 2893 C C . SER A 1 380 ? -24.572 5.272 7.115 1.00 70.12 380 SER A C 1
ATOM 2895 O O . SER A 1 380 ? -24.202 6.412 6.839 1.00 70.12 380 SER A O 1
ATOM 2897 N N . THR A 1 381 ? -24.437 4.254 6.274 1.00 71.56 381 THR A N 1
ATOM 2898 C CA . THR A 1 381 ? -23.908 4.308 4.906 1.00 71.56 381 THR A CA 1
ATOM 2899 C C . THR A 1 381 ? -24.777 3.433 3.996 1.00 71.56 381 THR A C 1
ATOM 2901 O O . THR A 1 381 ? -25.711 2.791 4.464 1.00 71.56 381 THR A O 1
ATOM 2904 N N . GLY A 1 382 ? -24.461 3.343 2.700 1.00 54.81 382 GLY A N 1
ATOM 2905 C CA . GLY A 1 382 ? -25.116 2.365 1.820 1.00 54.81 382 GLY A CA 1
ATOM 2906 C C . GLY A 1 382 ? -24.861 0.898 2.211 1.00 54.81 382 GLY A C 1
ATOM 2907 O O . GLY A 1 382 ? -25.649 0.035 1.844 1.00 54.81 382 GLY A O 1
ATOM 2908 N N . ARG A 1 383 ? -23.786 0.607 2.966 1.00 78.62 383 ARG A N 1
ATOM 2909 C CA . ARG A 1 383 ? -23.474 -0.748 3.468 1.00 78.62 383 ARG A CA 1
ATOM 2910 C C . ARG A 1 383 ? -23.957 -0.995 4.895 1.00 78.62 383 ARG A C 1
ATOM 2912 O O . ARG A 1 383 ? -24.261 -2.131 5.231 1.00 78.62 383 ARG A O 1
ATOM 2919 N N . TYR A 1 384 ? -24.012 0.043 5.725 1.00 76.62 384 TYR A N 1
ATOM 2920 C CA . TYR A 1 384 ? -24.441 -0.042 7.120 1.00 76.62 384 TYR A CA 1
ATOM 2921 C C . TYR A 1 384 ? -25.719 0.761 7.339 1.00 76.62 384 TYR A C 1
ATOM 2923 O O . TYR A 1 384 ? -25.695 1.984 7.250 1.00 76.62 384 TYR A O 1
ATOM 2931 N N . GLU A 1 385 ? -26.817 0.103 7.688 1.00 76.38 385 GLU A N 1
ATOM 2932 C CA . GLU A 1 385 ? -28.076 0.768 8.019 1.00 76.38 385 GLU A CA 1
ATOM 2933 C C . GLU A 1 385 ? -28.302 0.749 9.536 1.00 76.38 385 GLU A C 1
ATOM 2935 O O . GLU A 1 385 ? -28.297 -0.310 10.168 1.00 76.38 385 GLU A O 1
ATOM 2940 N N . LEU A 1 386 ? -28.490 1.929 10.134 1.00 84.69 386 LEU A N 1
ATOM 2941 C CA . LEU A 1 386 ? -28.745 2.086 11.568 1.00 84.69 386 LEU A CA 1
ATOM 2942 C C . LEU A 1 386 ? -30.201 2.485 11.799 1.00 84.69 386 LEU A C 1
ATOM 2944 O O . LEU A 1 386 ? -30.674 3.490 11.273 1.00 84.69 386 LEU A O 1
ATOM 2948 N N . PHE A 1 387 ? -30.905 1.732 12.637 1.00 75.94 387 PHE A N 1
ATOM 2949 C CA . PHE A 1 387 ? -32.320 1.937 12.915 1.00 75.94 387 PHE A CA 1
ATOM 2950 C C . PHE A 1 387 ? -32.591 2.023 14.419 1.00 75.94 387 PHE A C 1
ATOM 2952 O O . PHE A 1 387 ? -32.161 1.173 15.199 1.00 75.94 387 PHE A O 1
ATOM 2959 N N . SER A 1 388 ? -33.368 3.036 14.806 1.00 84.12 388 SER A N 1
ATOM 2960 C CA . SER A 1 388 ? -33.837 3.259 16.174 1.00 84.12 388 SER A CA 1
ATOM 2961 C C . SER A 1 388 ? -35.355 3.411 16.176 1.00 84.12 388 SER A C 1
ATOM 2963 O O . SER A 1 388 ? -35.902 4.385 15.657 1.00 84.12 388 SER A O 1
ATOM 2965 N N . ALA A 1 389 ? -36.062 2.433 16.741 1.00 72.06 389 ALA A N 1
ATOM 2966 C CA . ALA A 1 389 ? -37.513 2.487 16.867 1.00 72.06 389 ALA A CA 1
ATOM 2967 C C . ALA A 1 389 ? -37.957 3.200 18.144 1.00 72.06 389 ALA A C 1
ATOM 2969 O O . ALA A 1 389 ? -37.366 3.054 19.214 1.00 72.06 389 ALA A O 1
ATOM 2970 N N . LYS A 1 390 ? -39.132 3.838 18.067 1.00 72.69 390 LYS A N 1
ATOM 2971 C CA . LYS A 1 390 ? -39.815 4.469 19.214 1.00 72.69 390 LYS A CA 1
ATOM 2972 C C . LYS A 1 390 ? -40.089 3.511 20.383 1.00 72.69 390 LYS A C 1
ATOM 2974 O O . LYS A 1 390 ? -40.265 3.962 21.506 1.00 72.69 390 LYS A O 1
ATOM 2979 N N . ASN A 1 391 ? -40.138 2.202 20.131 1.00 75.75 391 ASN A N 1
ATOM 2980 C CA . ASN A 1 391 ? -40.344 1.171 21.154 1.00 75.75 391 ASN A CA 1
ATOM 2981 C C . ASN A 1 391 ? -39.036 0.679 21.813 1.00 75.75 391 ASN A C 1
ATOM 2983 O O . ASN A 1 391 ? -39.061 -0.325 22.529 1.00 75.75 391 ASN A O 1
ATOM 2987 N N . GLY A 1 392 ? -37.905 1.339 21.537 1.00 77.25 392 GLY A N 1
ATOM 2988 C CA . GLY A 1 392 ? -36.598 1.003 22.096 1.00 77.25 392 GLY A CA 1
ATOM 2989 C C . GLY A 1 392 ? -35.846 -0.109 21.361 1.00 77.25 392 GLY A C 1
ATOM 2990 O O . GLY A 1 392 ? -34.787 -0.514 21.828 1.00 77.25 392 GLY A O 1
ATOM 2991 N N . LEU A 1 393 ? -36.348 -0.621 20.231 1.00 79.88 393 LEU A N 1
ATOM 2992 C CA . LEU A 1 393 ? -35.586 -1.548 19.388 1.00 79.88 393 LEU A CA 1
ATOM 2993 C C . LEU A 1 393 ? -34.493 -0.787 18.626 1.00 79.88 393 LEU A C 1
ATOM 2995 O O . LEU A 1 393 ? -34.804 0.113 17.848 1.00 79.88 393 LEU A O 1
ATOM 2999 N N . GLN A 1 394 ? -33.239 -1.187 18.824 1.00 90.44 394 GLN A N 1
ATOM 3000 C CA . GLN A 1 394 ? -32.092 -0.721 18.051 1.00 90.44 394 GLN A CA 1
ATOM 3001 C C . GLN A 1 394 ? -31.641 -1.827 17.107 1.00 90.44 394 GLN A C 1
ATOM 3003 O O . GLN A 1 394 ? -31.623 -3.003 17.482 1.00 90.44 394 GLN A O 1
ATOM 3008 N N . LYS A 1 395 ? -31.293 -1.453 15.879 1.00 85.88 395 LYS A N 1
ATOM 3009 C CA . LYS A 1 395 ? -30.839 -2.387 14.854 1.00 85.88 395 LYS A CA 1
ATOM 3010 C C . LYS A 1 395 ? -29.684 -1.784 14.058 1.00 85.88 395 LYS A C 1
ATOM 3012 O O . LYS A 1 395 ? -29.762 -0.626 13.657 1.00 85.88 395 LYS A O 1
ATOM 3017 N N . LEU A 1 396 ? -28.663 -2.592 13.809 1.00 93.38 396 LEU A N 1
ATOM 3018 C CA . LEU A 1 396 ? -27.611 -2.346 12.831 1.00 93.38 396 LEU A CA 1
ATOM 3019 C C . LEU A 1 396 ? -27.679 -3.466 11.795 1.00 93.38 396 LEU A C 1
ATOM 3021 O O . LEU A 1 396 ? -27.668 -4.644 12.149 1.00 93.38 396 LEU A O 1
ATOM 3025 N N . VAL A 1 397 ? -27.776 -3.092 10.525 1.00 84.94 397 VAL A N 1
ATOM 3026 C CA . VAL A 1 397 ? -27.737 -4.016 9.388 1.00 84.94 397 VAL A CA 1
ATOM 3027 C C . VAL A 1 397 ? -26.456 -3.756 8.615 1.00 84.94 397 VAL A C 1
ATOM 3029 O O . VAL A 1 397 ? -26.178 -2.613 8.265 1.00 84.94 397 VAL A O 1
ATOM 3032 N N . CYS A 1 398 ? -25.682 -4.803 8.351 1.00 89.19 398 CYS A N 1
ATOM 3033 C CA . CYS A 1 398 ? -24.577 -4.749 7.402 1.00 89.19 398 CYS A CA 1
ATOM 3034 C C . CYS A 1 398 ? -24.976 -5.518 6.145 1.00 89.19 398 CYS A C 1
ATOM 3036 O O . CYS A 1 398 ? -25.290 -6.706 6.221 1.00 89.19 398 CYS A O 1
ATOM 3038 N N . HIS A 1 399 ? -24.980 -4.846 4.998 1.00 77.25 399 HIS A N 1
ATOM 3039 C CA . HIS A 1 399 ? -25.236 -5.448 3.696 1.00 77.25 399 HIS A CA 1
ATOM 3040 C C . HIS A 1 399 ? -23.925 -5.878 3.044 1.00 77.25 399 HIS A C 1
ATOM 3042 O O . HIS A 1 399 ? -22.962 -5.110 3.040 1.00 77.25 399 HIS A O 1
ATOM 3048 N N . ASN A 1 400 ? -23.935 -7.061 2.422 1.00 76.75 400 ASN A N 1
ATOM 3049 C CA . ASN A 1 400 ? -22.801 -7.594 1.668 1.00 76.75 400 ASN A CA 1
ATOM 3050 C C . ASN A 1 400 ? -21.503 -7.601 2.501 1.00 76.75 400 ASN A C 1
ATOM 3052 O O . ASN A 1 400 ? -20.552 -6.881 2.195 1.00 76.75 400 ASN A O 1
ATOM 3056 N N . SER A 1 401 ? -21.512 -8.361 3.601 1.00 84.44 401 SER A N 1
ATOM 3057 C CA . SER A 1 401 ? -20.425 -8.366 4.586 1.00 84.44 401 SER A CA 1
ATOM 3058 C C . SER A 1 401 ? -19.092 -8.811 3.988 1.00 84.44 401 SER A C 1
ATOM 3060 O O . SER A 1 401 ? -19.029 -9.715 3.160 1.00 84.44 401 SER A O 1
ATOM 3062 N N . VAL A 1 402 ? -18.002 -8.194 4.426 1.00 83.75 402 VAL A N 1
ATOM 3063 C CA . VAL A 1 402 ? -16.633 -8.588 4.071 1.00 83.75 402 VAL A CA 1
ATOM 3064 C C . VAL A 1 402 ? -15.863 -9.007 5.316 1.00 83.75 402 VAL A C 1
ATOM 3066 O O . VAL A 1 402 ? -16.287 -8.739 6.438 1.00 83.75 402 VAL A O 1
ATOM 3069 N N . ARG A 1 403 ? -14.709 -9.656 5.141 1.00 82.00 403 ARG A N 1
ATOM 3070 C CA . ARG A 1 403 ? -13.870 -10.120 6.257 1.00 82.00 403 ARG A CA 1
ATOM 3071 C C . ARG A 1 403 ? -13.565 -9.015 7.278 1.00 82.00 403 ARG A C 1
ATOM 3073 O O . ARG A 1 403 ? -13.655 -9.265 8.480 1.00 82.00 403 ARG A O 1
ATOM 3080 N N . ASP A 1 404 ? -13.307 -7.800 6.796 1.00 86.25 404 ASP A N 1
ATOM 3081 C CA . ASP A 1 404 ? -13.032 -6.598 7.602 1.00 86.25 404 ASP A CA 1
ATOM 3082 C C . ASP A 1 404 ? -14.233 -6.101 8.418 1.00 86.25 404 ASP A C 1
ATOM 3084 O O . ASP A 1 404 ? -14.082 -5.259 9.304 1.00 86.25 404 ASP A O 1
ATOM 3088 N N . ASP A 1 405 ? -15.435 -6.610 8.143 1.00 88.62 405 ASP A N 1
ATOM 3089 C CA . ASP A 1 405 ? -16.617 -6.326 8.950 1.00 88.62 405 ASP A CA 1
ATOM 3090 C C . ASP A 1 405 ? -16.680 -7.210 10.208 1.00 88.62 405 ASP A C 1
ATOM 3092 O O . ASP A 1 405 ? -17.539 -6.982 11.062 1.00 88.62 405 ASP A O 1
ATOM 3096 N N . SER A 1 406 ? -15.755 -8.164 10.373 1.00 91.44 406 SER A N 1
ATOM 3097 C CA . SER A 1 406 ? -15.567 -8.910 11.623 1.00 91.44 406 SER A CA 1
ATOM 3098 C C . SER A 1 406 ? -15.064 -8.003 12.745 1.00 91.44 406 SER A C 1
ATOM 3100 O O . SER A 1 406 ? -14.214 -7.135 12.545 1.00 91.44 406 SER A O 1
ATOM 3102 N N . GLY A 1 407 ? -15.538 -8.240 13.963 1.00 88.94 407 GLY A N 1
ATOM 3103 C CA . GLY A 1 407 ? -15.100 -7.459 15.113 1.00 88.94 407 GLY A CA 1
ATOM 3104 C C . GLY A 1 407 ? -16.054 -7.520 16.290 1.00 88.94 407 GLY A C 1
ATOM 3105 O O . GLY A 1 407 ? -17.053 -8.242 16.275 1.00 88.94 407 GLY A O 1
ATOM 3106 N N . VAL A 1 408 ? -15.733 -6.739 17.316 1.00 90.81 408 VAL A N 1
ATOM 3107 C CA . VAL A 1 408 ? -16.610 -6.520 18.466 1.00 90.81 408 VAL A CA 1
ATOM 3108 C C . VAL A 1 408 ? -17.498 -5.321 18.164 1.00 90.81 408 VAL A C 1
ATOM 3110 O O . VAL A 1 408 ? -17.007 -4.207 17.973 1.00 90.81 408 VAL A O 1
ATOM 3113 N N . TYR A 1 409 ? -18.805 -5.558 18.108 1.00 91.81 409 TYR A N 1
ATOM 3114 C CA . TYR A 1 409 ? -19.807 -4.520 17.916 1.00 91.81 409 TYR A CA 1
ATOM 3115 C C . TYR A 1 409 ? -20.428 -4.145 19.251 1.00 91.81 409 TYR A C 1
ATOM 3117 O O . TYR A 1 409 ? -20.867 -5.019 19.998 1.00 91.81 409 TYR A O 1
ATOM 3125 N N . ARG A 1 410 ? -20.516 -2.842 19.522 1.00 92.56 410 ARG A N 1
ATOM 3126 C CA . ARG A 1 410 ? -21.061 -2.289 20.764 1.00 92.56 410 ARG A CA 1
ATOM 3127 C C . ARG A 1 410 ? -22.190 -1.316 20.459 1.00 92.56 410 ARG A C 1
ATOM 3129 O O . ARG A 1 410 ? -22.029 -0.411 19.642 1.00 92.56 410 ARG A O 1
ATOM 3136 N N . CYS A 1 411 ? -23.322 -1.483 21.132 1.00 88.19 411 CYS A N 1
ATOM 3137 C CA . CYS A 1 411 ? -24.417 -0.518 21.133 1.00 88.19 411 CYS A CA 1
ATOM 3138 C C . CYS A 1 411 ? -24.435 0.200 22.481 1.00 88.19 411 CYS A C 1
ATOM 3140 O O . CYS A 1 411 ? -24.636 -0.435 23.518 1.00 88.19 411 CYS A O 1
ATOM 3142 N N . VAL A 1 412 ? -24.272 1.520 22.454 1.00 84.88 412 VAL A N 1
ATOM 3143 C CA . VAL A 1 412 ? -24.239 2.389 23.633 1.00 84.88 412 VAL A CA 1
ATOM 3144 C C . VAL A 1 412 ? -25.460 3.301 23.611 1.00 84.88 412 VAL A C 1
ATOM 3146 O O . VAL A 1 412 ? -25.735 3.949 22.601 1.00 84.88 412 VAL A O 1
ATOM 3149 N N . VAL A 1 413 ? -26.198 3.358 24.720 1.00 86.62 413 VAL A N 1
ATOM 3150 C CA . VAL A 1 413 ? -27.266 4.337 24.939 1.00 86.62 413 VAL A CA 1
ATOM 3151 C C . VAL A 1 413 ? -26.940 5.214 26.136 1.00 86.62 413 VAL A C 1
ATOM 3153 O O . VAL A 1 413 ? -26.723 4.711 27.236 1.00 86.62 413 VAL A O 1
ATOM 3156 N N . THR A 1 414 ? -27.020 6.526 25.938 1.00 79.81 414 THR A N 1
ATOM 3157 C CA . THR A 1 414 ? -26.739 7.518 26.981 1.00 79.81 414 THR A CA 1
ATOM 3158 C C . THR A 1 414 ? -27.899 8.492 27.116 1.00 79.81 414 THR A C 1
ATOM 3160 O O . THR A 1 414 ? -28.473 8.935 26.118 1.00 79.81 414 THR A O 1
ATOM 3163 N N . ASN A 1 415 ? -28.254 8.838 28.349 1.00 79.12 415 ASN A N 1
ATOM 3164 C CA . ASN A 1 415 ? -29.096 9.989 28.662 1.00 79.12 415 ASN A CA 1
ATOM 3165 C C . ASN A 1 415 ? -28.525 10.748 29.873 1.00 79.12 415 ASN A C 1
ATOM 3167 O O . ASN A 1 415 ? -27.515 10.356 30.448 1.00 79.12 415 ASN A O 1
ATOM 3171 N N . GLU A 1 416 ? -29.196 11.821 30.287 1.00 74.94 416 GLU A N 1
ATOM 3172 C CA . GLU A 1 416 ? -28.803 12.648 31.441 1.00 74.94 416 GLU A CA 1
ATOM 3173 C C . GLU A 1 416 ? -28.735 11.901 32.793 1.00 74.94 416 GLU A C 1
ATOM 3175 O O . GLU A 1 416 ? -28.240 12.452 33.771 1.00 74.94 416 GLU A O 1
ATOM 3180 N N . LYS A 1 417 ? -29.268 10.674 32.885 1.00 73.25 417 LYS A N 1
ATOM 3181 C CA . LYS A 1 417 ? -29.286 9.836 34.097 1.00 73.25 417 LYS A CA 1
ATOM 3182 C C . LYS A 1 417 ? -28.295 8.671 34.041 1.00 73.25 417 LYS A C 1
ATOM 3184 O O . LYS A 1 417 ? -28.258 7.880 34.982 1.00 73.25 417 LYS A O 1
ATOM 3189 N N . GLY A 1 418 ? -27.538 8.523 32.955 1.00 72.44 418 GLY A N 1
ATOM 3190 C CA . GLY A 1 418 ? -26.479 7.523 32.831 1.00 72.44 418 GLY A CA 1
ATOM 3191 C C . GLY A 1 418 ? -26.466 6.799 31.488 1.00 72.44 418 GLY A C 1
ATOM 3192 O O . GLY A 1 418 ? -27.023 7.265 30.490 1.00 72.44 418 GLY A O 1
ATOM 3193 N N . MET A 1 419 ? -25.819 5.636 31.473 1.00 79.38 419 MET A N 1
ATOM 3194 C CA . MET A 1 419 ? -25.521 4.867 30.268 1.00 79.38 419 MET A CA 1
ATOM 3195 C C . MET A 1 419 ? -25.889 3.392 30.445 1.00 79.38 419 MET A C 1
ATOM 3197 O O . MET A 1 419 ? -25.777 2.840 31.536 1.00 79.38 419 MET A O 1
ATOM 3201 N N . ALA A 1 420 ? -26.282 2.744 29.351 1.00 77.69 420 ALA A N 1
ATOM 3202 C CA . ALA A 1 420 ? -26.270 1.291 29.236 1.00 77.69 420 ALA A CA 1
ATOM 3203 C C . ALA A 1 420 ? -25.587 0.886 27.930 1.00 77.69 420 ALA A C 1
ATOM 3205 O O . ALA A 1 420 ? -25.701 1.583 26.920 1.00 77.69 420 ALA A O 1
ATOM 3206 N N . GLN A 1 421 ? -24.899 -0.252 27.940 1.00 87.19 421 GLN A N 1
ATOM 3207 C CA . GLN A 1 421 ? -24.195 -0.754 26.767 1.00 87.19 421 GLN A CA 1
ATOM 3208 C C . GLN A 1 421 ? -24.278 -2.268 26.661 1.00 87.19 421 GLN A C 1
ATOM 3210 O O . GLN A 1 421 ? -24.293 -2.968 27.667 1.00 87.19 421 GLN A O 1
ATOM 3215 N N . THR A 1 422 ? -24.293 -2.772 25.436 1.00 84.12 422 THR A N 1
ATOM 3216 C CA . THR A 1 422 ? -24.216 -4.204 25.145 1.00 84.12 422 THR A CA 1
ATOM 3217 C C . THR A 1 422 ? -23.262 -4.428 23.985 1.00 84.12 422 THR A C 1
ATOM 3219 O O . THR A 1 422 ? -23.173 -3.584 23.091 1.00 84.12 422 THR A O 1
ATOM 3222 N N . GLU A 1 423 ? -22.556 -5.552 24.004 1.00 91.69 423 GLU A N 1
ATOM 3223 C CA . GLU A 1 423 ? -21.585 -5.928 22.983 1.00 91.69 423 GLU A CA 1
ATOM 3224 C C . GLU A 1 423 ? -21.798 -7.360 22.493 1.00 91.69 423 GLU A C 1
ATOM 3226 O O . GLU A 1 423 ? -22.428 -8.172 23.171 1.00 91.69 423 GLU A O 1
ATOM 3231 N N . CYS A 1 424 ? -21.300 -7.640 21.293 1.00 83.19 424 CYS A N 1
ATOM 3232 C CA . CYS A 1 424 ? -21.246 -8.973 20.701 1.00 83.19 424 CYS A CA 1
ATOM 3233 C C . CYS A 1 424 ? -20.072 -9.073 19.727 1.00 83.19 424 CYS A C 1
ATOM 3235 O O . CYS A 1 424 ? -19.599 -8.063 19.197 1.00 83.19 424 CYS A O 1
ATOM 3237 N N . LYS A 1 425 ? -19.630 -10.296 19.453 1.00 90.06 425 LYS A N 1
ATOM 3238 C CA . LYS A 1 425 ? -18.629 -10.598 18.436 1.00 90.06 425 LYS A CA 1
ATOM 3239 C C . LYS A 1 425 ? -19.303 -11.029 17.137 1.00 90.06 425 LYS A C 1
ATOM 3241 O O . LYS A 1 425 ? -20.059 -11.998 17.110 1.00 90.06 425 LYS A O 1
ATOM 3246 N N . VAL A 1 426 ? -18.960 -10.355 16.044 1.00 93.56 426 VAL A N 1
ATOM 3247 C CA . VAL A 1 426 ? -19.316 -10.773 14.684 1.00 93.56 426 VAL A CA 1
ATOM 3248 C C . VAL A 1 426 ? -18.101 -11.411 14.025 1.00 93.56 426 VAL A C 1
ATOM 3250 O O . VAL A 1 426 ? -17.019 -10.824 13.995 1.00 93.56 426 VAL A O 1
ATOM 3253 N N . THR A 1 427 ? -18.280 -12.617 13.489 1.00 90.44 427 THR A N 1
ATOM 3254 C CA . THR A 1 427 ? -17.260 -13.332 12.712 1.00 90.44 427 THR A CA 1
ATOM 3255 C C . THR A 1 427 ? -17.740 -13.501 11.277 1.00 90.44 427 THR A C 1
ATOM 3257 O O . THR A 1 427 ? -18.633 -14.308 11.013 1.00 90.44 427 THR A O 1
ATOM 3260 N N . VAL A 1 428 ? -17.134 -12.766 10.346 1.00 88.62 428 VAL A N 1
ATOM 3261 C CA . VAL A 1 428 ? -17.341 -12.963 8.910 1.00 88.62 428 VAL A CA 1
ATOM 3262 C C . VAL A 1 428 ? -16.331 -13.998 8.436 1.00 88.62 428 VAL A C 1
ATOM 3264 O O . VAL A 1 428 ? -15.125 -13.754 8.421 1.00 88.62 428 VAL A O 1
ATOM 3267 N N . LYS A 1 429 ? -16.818 -15.191 8.103 1.00 81.19 429 LYS A N 1
ATOM 3268 C CA . LYS A 1 429 ? -15.991 -16.241 7.511 1.00 81.19 429 LYS A CA 1
ATOM 3269 C C . LYS A 1 429 ? -15.838 -15.953 6.029 1.00 81.19 429 LYS A C 1
ATOM 3271 O O . LYS A 1 429 ? -16.831 -15.649 5.366 1.00 81.19 429 LYS A O 1
ATOM 3276 N N . ASP A 1 430 ? -14.619 -16.093 5.519 1.00 69.19 430 ASP A N 1
ATOM 3277 C CA . ASP A 1 430 ? -14.396 -16.126 4.079 1.00 69.19 430 ASP A CA 1
ATOM 3278 C C . ASP A 1 430 ? -15.357 -17.166 3.491 1.00 69.19 430 ASP A C 1
ATOM 3280 O O . ASP A 1 430 ? -15.462 -18.293 3.994 1.00 69.19 430 ASP A O 1
ATOM 3284 N N . SER A 1 431 ? -16.130 -16.765 2.477 1.00 59.56 431 SER A N 1
ATOM 3285 C CA . SER A 1 431 ? -16.782 -17.752 1.624 1.00 59.56 431 SER A CA 1
ATOM 3286 C C . SER A 1 431 ? -15.643 -18.637 1.148 1.00 59.56 431 SER A C 1
ATOM 3288 O O . SER A 1 431 ? -14.703 -18.097 0.566 1.00 59.56 431 SER A O 1
ATOM 3290 N N . ALA A 1 432 ? -15.675 -19.941 1.453 1.00 55.69 432 ALA A N 1
ATOM 3291 C CA . ALA A 1 432 ? -14.702 -20.874 0.897 1.00 55.69 432 ALA A CA 1
ATOM 3292 C C . ALA A 1 432 ? -14.547 -20.512 -0.581 1.00 55.69 432 ALA A C 1
ATOM 3294 O O . ALA A 1 432 ? -15.577 -20.330 -1.246 1.00 55.69 432 ALA A O 1
ATOM 3295 N N . GLU A 1 433 ? -13.307 -20.260 -1.026 1.00 57.38 433 GLU A N 1
ATOM 3296 C CA . GLU A 1 433 ? -13.028 -19.950 -2.427 1.00 57.38 433 GLU A CA 1
ATOM 3297 C C . GLU A 1 433 ? -13.839 -20.944 -3.237 1.00 57.38 433 GLU A C 1
ATOM 3299 O O . GLU A 1 433 ? -13.680 -22.153 -3.069 1.00 57.38 433 GLU A O 1
ATOM 3304 N N . GLN A 1 434 ? -14.812 -20.448 -3.996 1.00 65.75 434 GLN A N 1
ATOM 3305 C CA . GLN A 1 434 ? -15.642 -21.347 -4.764 1.00 65.75 434 GLN A CA 1
ATOM 3306 C C . GLN A 1 434 ? -14.710 -21.975 -5.799 1.00 65.75 434 GLN A C 1
ATOM 3308 O O . GLN A 1 434 ? -14.220 -21.299 -6.702 1.00 65.75 434 GLN A O 1
ATOM 3313 N N . VAL A 1 435 ? -14.380 -23.249 -5.604 1.00 75.44 435 VAL A N 1
ATOM 3314 C CA . VAL A 1 435 ? -13.423 -23.958 -6.446 1.00 75.44 435 VAL A CA 1
ATOM 3315 C C . VAL A 1 435 ? -14.214 -24.565 -7.588 1.00 75.44 435 VAL A C 1
ATOM 3317 O O . VAL A 1 435 ? -15.043 -25.453 -7.367 1.00 75.44 435 VAL A O 1
ATOM 3320 N N . THR A 1 436 ? -13.955 -24.091 -8.807 1.00 76.62 436 THR A N 1
ATOM 3321 C CA . THR A 1 436 ? -14.503 -24.676 -10.038 1.00 76.62 436 THR A CA 1
ATOM 3322 C C . THR A 1 436 ? -14.213 -26.174 -10.098 1.00 76.62 436 THR A C 1
ATOM 3324 O O . THR A 1 436 ? -13.094 -26.571 -9.754 1.00 76.62 436 THR A O 1
ATOM 3327 N N . PRO A 1 437 ? -15.159 -27.013 -10.555 1.00 88.31 437 PRO A N 1
ATOM 3328 C CA . PRO A 1 437 ? -14.963 -28.453 -10.573 1.00 88.31 437 PRO A CA 1
ATOM 3329 C C . PRO A 1 437 ? -13.735 -28.847 -11.402 1.00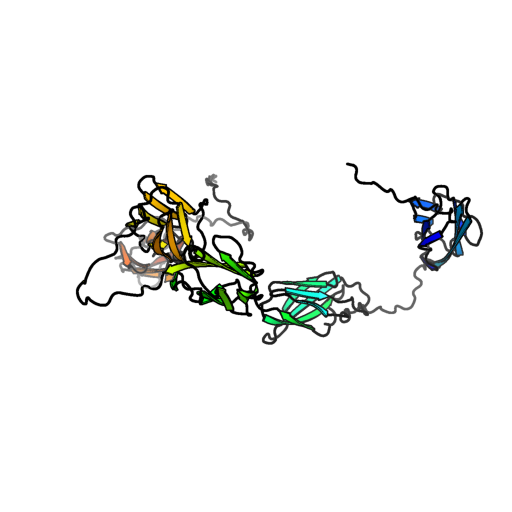 88.31 437 PRO A C 1
ATOM 3331 O O . PRO A 1 437 ? -13.476 -28.289 -12.468 1.00 88.31 437 PRO A O 1
ATOM 3334 N N . SER A 1 438 ? -12.979 -29.835 -10.932 1.00 91.69 438 SER A N 1
ATOM 3335 C CA . SER A 1 438 ? -11.828 -30.394 -11.646 1.00 91.69 438 SER A CA 1
ATOM 3336 C C . SER A 1 438 ? -11.785 -31.911 -11.490 1.00 91.69 438 SER A C 1
ATOM 3338 O O . SER A 1 438 ? -12.003 -32.433 -10.401 1.00 91.69 438 SER A O 1
ATOM 3340 N N . PHE A 1 439 ? -11.498 -32.641 -12.569 1.00 93.38 439 PHE A N 1
ATOM 3341 C CA . PHE A 1 439 ? -11.403 -34.100 -12.521 1.00 93.38 439 PHE A CA 1
ATOM 3342 C C . PHE A 1 439 ? -10.004 -34.525 -12.071 1.00 93.38 439 PHE A C 1
ATOM 3344 O O . PHE A 1 439 ? -9.040 -34.387 -12.821 1.00 93.38 439 PHE A O 1
ATOM 3351 N N . LYS A 1 440 ? -9.890 -35.047 -10.843 1.00 90.50 440 LYS A N 1
ATOM 3352 C CA . LYS A 1 440 ? -8.658 -35.691 -10.352 1.00 90.50 440 LYS A CA 1
ATOM 3353 C C . LYS A 1 440 ? -8.445 -37.050 -11.003 1.00 90.50 440 LYS A C 1
ATOM 3355 O O . LYS A 1 440 ? -7.305 -37.431 -11.242 1.00 90.50 440 LYS A O 1
ATOM 3360 N N . GLN A 1 441 ? -9.540 -37.737 -11.315 1.00 90.94 441 GLN A N 1
ATOM 3361 C CA . GLN A 1 441 ? -9.547 -38.922 -12.158 1.00 90.94 441 GLN A CA 1
ATOM 3362 C C . GLN A 1 441 ? -10.461 -38.642 -13.361 1.00 90.94 441 GLN A C 1
ATOM 3364 O O . GLN A 1 441 ? -11.685 -38.714 -13.211 1.00 90.94 441 GLN A O 1
ATOM 3369 N N . PRO A 1 442 ? -9.905 -38.239 -14.518 1.00 92.94 442 PRO A N 1
ATOM 3370 C CA . PRO A 1 442 ? -10.673 -38.110 -15.751 1.00 92.94 442 PRO A CA 1
ATOM 3371 C C . PRO A 1 442 ? -11.045 -39.490 -16.311 1.00 92.94 442 PRO A C 1
ATOM 3373 O O . PRO A 1 442 ? -10.502 -40.511 -15.892 1.00 92.94 442 PRO A O 1
ATOM 3376 N N . LEU A 1 443 ? -11.979 -39.513 -17.259 1.00 92.50 443 LEU A N 1
ATOM 3377 C CA . LEU A 1 443 ? -12.290 -40.718 -18.019 1.00 92.50 443 LEU A CA 1
ATOM 3378 C C . LEU A 1 443 ? -11.164 -41.043 -19.003 1.00 92.50 443 LEU A C 1
ATOM 3380 O O . LEU A 1 443 ? -10.534 -40.148 -19.563 1.00 92.50 443 LEU A O 1
ATOM 3384 N N . GLU A 1 444 ? -10.956 -42.336 -19.235 1.00 90.31 444 GLU A N 1
ATOM 3385 C CA . GLU A 1 444 ? -9.968 -42.855 -20.179 1.00 90.31 444 GLU A CA 1
ATOM 3386 C C . GLU A 1 444 ? -10.647 -43.765 -21.207 1.00 90.31 444 GLU A C 1
ATOM 3388 O O . GLU A 1 444 ? -11.570 -44.525 -20.883 1.00 90.31 444 GLU A O 1
ATOM 3393 N N . ASP A 1 445 ? -10.193 -43.683 -22.459 1.00 92.56 445 ASP A N 1
ATOM 3394 C CA . ASP A 1 445 ? -10.671 -44.537 -23.546 1.00 92.56 445 ASP A CA 1
ATOM 3395 C C . ASP A 1 445 ? -10.501 -46.009 -23.174 1.00 92.56 445 ASP A C 1
ATOM 3397 O O . ASP A 1 445 ? -9.430 -46.452 -22.757 1.00 92.56 445 ASP A O 1
ATOM 3401 N N . THR A 1 446 ? -11.575 -46.782 -23.314 1.00 88.44 446 THR A N 1
ATOM 3402 C CA . THR A 1 446 ? -11.611 -48.164 -22.831 1.00 88.44 446 THR A CA 1
ATOM 3403 C C . THR A 1 446 ? -12.211 -49.086 -23.881 1.00 88.44 446 THR A C 1
ATOM 3405 O O . THR A 1 446 ? -13.118 -48.723 -24.628 1.00 88.44 446 THR A O 1
ATOM 3408 N N . THR A 1 447 ? -11.709 -50.319 -23.936 1.00 89.38 447 THR A N 1
ATOM 3409 C CA . THR A 1 447 ? -12.242 -51.380 -24.795 1.00 89.38 447 THR A CA 1
ATOM 3410 C C . THR A 1 447 ? -12.787 -52.529 -23.950 1.00 89.38 447 THR A C 1
ATOM 3412 O O . THR A 1 447 ? -12.129 -52.972 -23.011 1.00 89.38 447 THR A O 1
ATOM 3415 N N . THR A 1 448 ? -13.962 -53.050 -24.301 1.00 91.12 448 THR A N 1
ATOM 3416 C CA . THR A 1 448 ? -14.538 -54.267 -23.706 1.00 91.12 448 THR A CA 1
ATOM 3417 C C . THR A 1 448 ? -14.938 -55.276 -24.776 1.00 91.12 448 THR A C 1
ATOM 3419 O O . THR A 1 448 ? -15.027 -54.948 -25.957 1.00 91.12 448 THR A O 1
ATOM 3422 N N . MET A 1 449 ? -15.173 -56.521 -24.369 1.00 88.06 449 MET A N 1
ATOM 3423 C CA . MET A 1 449 ? -15.668 -57.562 -25.267 1.00 88.06 449 MET A CA 1
ATOM 3424 C C . MET A 1 449 ? -17.195 -57.616 -25.258 1.00 88.06 449 MET A C 1
ATOM 3426 O O . MET A 1 449 ? -17.826 -57.386 -24.227 1.00 88.06 449 MET A O 1
ATOM 3430 N N . LEU A 1 450 ? -17.780 -57.979 -26.397 1.00 91.31 450 LEU A N 1
ATOM 3431 C CA . LEU A 1 450 ? -19.214 -58.210 -26.532 1.00 91.31 450 LEU A CA 1
ATOM 3432 C C . LEU A 1 450 ? -19.692 -59.220 -25.475 1.00 91.31 450 LEU A C 1
ATOM 3434 O O . LEU A 1 450 ? -19.099 -60.285 -25.299 1.00 91.31 450 LEU A O 1
ATOM 3438 N N . GLY A 1 451 ? -20.754 -58.857 -24.761 1.00 88.31 451 GLY A N 1
ATOM 3439 C CA . GLY A 1 451 ? -21.362 -59.622 -23.676 1.00 88.31 451 GLY A CA 1
ATOM 3440 C C . GLY A 1 451 ? -20.713 -59.429 -22.303 1.00 88.31 451 GLY A C 1
ATOM 3441 O O . GLY A 1 451 ? -21.234 -59.968 -21.332 1.00 88.31 451 GLY A O 1
ATOM 3442 N N . LYS A 1 452 ? -19.607 -58.678 -22.179 1.00 93.19 452 LYS A N 1
ATOM 3443 C CA . LYS A 1 452 ? -18.995 -58.379 -20.875 1.00 93.19 452 LYS A CA 1
ATOM 3444 C C . LYS A 1 452 ? -19.538 -57.099 -20.255 1.00 93.19 452 LYS A C 1
ATOM 3446 O O . LYS A 1 452 ? -19.879 -56.151 -20.958 1.00 93.19 452 LYS A O 1
ATOM 3451 N N . ASP A 1 453 ? -19.531 -57.063 -18.932 1.00 93.75 453 ASP A N 1
ATOM 3452 C CA . ASP A 1 453 ? -19.781 -55.849 -18.165 1.00 93.75 453 ASP A CA 1
ATOM 3453 C C . ASP A 1 453 ? -18.556 -54.925 -18.222 1.00 93.75 453 ASP A C 1
ATOM 3455 O O . ASP A 1 453 ? -17.413 -55.387 -18.308 1.00 93.75 453 ASP A O 1
ATOM 3459 N N . ILE A 1 454 ? -18.786 -53.617 -18.151 1.00 94.94 454 ILE A N 1
ATOM 3460 C CA . ILE A 1 454 ? -17.734 -52.605 -18.033 1.00 94.94 454 ILE A CA 1
ATOM 3461 C C . ILE A 1 454 ? -18.122 -51.540 -17.014 1.00 94.94 454 ILE A C 1
ATOM 3463 O O . ILE A 1 454 ? -19.301 -51.257 -16.809 1.00 94.94 454 ILE A O 1
ATOM 3467 N N . VAL A 1 455 ? -17.112 -50.939 -16.386 1.00 95.56 455 VAL A N 1
ATOM 3468 C CA . VAL A 1 455 ? -17.279 -49.820 -15.463 1.00 95.56 455 VAL A CA 1
ATOM 3469 C C . VAL A 1 455 ? -16.389 -48.666 -15.902 1.00 95.56 455 VAL A C 1
ATOM 3471 O O . VAL A 1 455 ? -15.171 -48.815 -15.960 1.00 95.56 455 VAL A O 1
ATOM 3474 N N . LEU A 1 456 ? -17.001 -47.520 -16.185 1.00 95.00 456 LEU A N 1
ATOM 3475 C CA . LEU A 1 456 ? -16.324 -46.254 -16.446 1.00 95.00 456 LEU A CA 1
ATOM 3476 C C . LEU A 1 456 ? -16.321 -45.440 -15.150 1.00 95.00 456 LEU A C 1
ATOM 3478 O O . LEU A 1 456 ? -17.365 -45.310 -14.514 1.00 95.00 456 LEU A O 1
ATOM 3482 N N . LYS A 1 457 ? -15.163 -44.920 -14.733 1.00 94.12 457 LYS A N 1
ATOM 3483 C CA . LYS A 1 457 ? -15.011 -44.231 -13.443 1.00 94.12 457 LYS A CA 1
ATOM 3484 C C . LYS A 1 457 ? -14.352 -42.876 -13.614 1.00 94.12 457 LYS A C 1
ATOM 3486 O O . LYS A 1 457 ? -13.363 -42.761 -14.331 1.00 94.12 457 LYS A O 1
ATOM 3491 N N . CYS A 1 458 ? -14.861 -41.882 -12.902 1.00 92.94 458 CYS A N 1
ATOM 3492 C CA . CYS A 1 458 ? -14.242 -40.569 -12.796 1.00 92.94 458 CYS A CA 1
ATOM 3493 C C . CYS A 1 458 ? -14.419 -40.003 -11.386 1.00 92.94 458 CYS A C 1
ATOM 3495 O O . CYS A 1 458 ? -15.335 -40.394 -10.665 1.00 92.94 458 CYS A O 1
ATOM 3497 N N . HIS A 1 459 ? -13.567 -39.053 -11.010 1.00 93.00 459 HIS A N 1
ATOM 3498 C CA . HIS A 1 459 ? -13.634 -38.377 -9.717 1.00 93.00 459 HIS A CA 1
ATOM 3499 C C . HIS A 1 459 ? -13.381 -36.882 -9.893 1.00 93.00 459 HIS A C 1
ATOM 3501 O O . HIS A 1 459 ? -12.301 -36.478 -10.345 1.00 93.00 459 HIS A O 1
ATOM 3507 N N . ALA A 1 460 ? -14.384 -36.075 -9.557 1.00 90.88 460 ALA A N 1
ATOM 3508 C CA . ALA A 1 460 ? -14.351 -34.625 -9.612 1.00 90.88 460 ALA A CA 1
ATOM 3509 C C . ALA A 1 460 ? -14.267 -34.035 -8.206 1.00 90.88 460 ALA A C 1
ATOM 3511 O O . ALA A 1 460 ? -14.970 -34.462 -7.302 1.00 90.88 460 ALA A O 1
ATOM 3512 N N . VAL A 1 461 ? -13.443 -33.007 -8.044 1.00 87.38 461 VAL A N 1
ATOM 3513 C CA . VAL A 1 461 ? -13.344 -32.224 -6.811 1.00 87.38 461 VAL A CA 1
ATOM 3514 C C . VAL A 1 461 ? -13.731 -30.780 -7.096 1.00 87.38 461 VAL A C 1
ATOM 3516 O O . VAL A 1 461 ? -13.447 -30.260 -8.177 1.00 87.38 461 VAL A O 1
ATOM 3519 N N . GLY A 1 462 ? -14.356 -30.119 -6.131 1.00 82.00 462 GLY A N 1
ATOM 3520 C CA . GLY A 1 462 ? -14.778 -28.724 -6.219 1.00 82.00 462 GLY A CA 1
ATOM 3521 C C . GLY A 1 462 ? -15.346 -28.260 -4.882 1.00 82.00 462 GLY A C 1
ATOM 3522 O O . GLY A 1 462 ? -15.567 -29.075 -3.994 1.00 82.00 462 GLY A O 1
ATOM 3523 N N . CYS A 1 463 ? -15.557 -26.955 -4.726 1.00 76.69 463 CYS A N 1
ATOM 3524 C CA . CYS A 1 463 ? -16.213 -26.395 -3.547 1.00 76.69 463 CYS A CA 1
ATOM 3525 C C . CYS A 1 463 ? -17.252 -25.357 -3.996 1.00 76.69 463 CYS A C 1
ATOM 3527 O O . CYS A 1 463 ? -16.859 -24.361 -4.605 1.00 76.69 463 CYS A O 1
ATOM 3529 N N . PRO A 1 464 ? -18.557 -25.546 -3.732 1.00 76.12 464 PRO A N 1
ATOM 3530 C CA . PRO A 1 464 ? -19.190 -26.729 -3.127 1.00 76.12 464 PRO A CA 1
ATOM 3531 C C . PRO A 1 464 ? -18.969 -28.027 -3.928 1.00 76.12 464 PRO A C 1
ATOM 3533 O O . PRO A 1 464 ? -18.576 -27.954 -5.098 1.00 76.12 464 PRO A O 1
ATOM 3536 N N . ASP A 1 465 ? -19.218 -29.188 -3.309 1.00 81.00 465 ASP A N 1
ATOM 3537 C CA . ASP A 1 465 ? -19.069 -30.497 -3.962 1.00 81.00 465 ASP A CA 1
ATOM 3538 C C . ASP A 1 465 ? -19.890 -30.545 -5.265 1.00 81.00 465 ASP A C 1
ATOM 3540 O O . ASP A 1 465 ? -21.063 -30.154 -5.267 1.00 81.00 465 ASP A O 1
ATOM 3544 N N . PRO A 1 466 ? -19.287 -30.948 -6.398 1.00 85.62 466 PRO A N 1
ATOM 3545 C CA . PRO A 1 466 ? -19.936 -30.832 -7.696 1.00 85.62 466 PRO A CA 1
ATOM 3546 C C . PRO A 1 466 ? -21.006 -31.904 -7.930 1.00 85.62 466 PRO A C 1
ATOM 3548 O O . PRO A 1 466 ? -20.802 -33.083 -7.651 1.00 85.62 466 PRO A O 1
ATOM 3551 N N . GLU A 1 467 ? -22.116 -31.513 -8.558 1.00 86.44 467 GLU A N 1
ATOM 3552 C CA . GLU A 1 467 ? -23.108 -32.448 -9.095 1.00 86.44 467 GLU A CA 1
ATOM 3553 C C . GLU A 1 467 ? -22.593 -33.056 -10.410 1.00 86.44 467 GLU A C 1
ATOM 3555 O O . GLU A 1 467 ? -22.162 -32.328 -11.310 1.00 86.44 467 GLU A O 1
ATOM 3560 N N . LEU A 1 468 ? -22.652 -34.388 -10.531 1.00 90.88 468 LEU A N 1
ATOM 3561 C CA . LEU A 1 468 ? -22.186 -35.135 -11.700 1.00 90.88 468 LEU A CA 1
ATOM 3562 C C . LEU A 1 468 ? -23.341 -35.603 -12.591 1.00 90.88 468 LEU A C 1
ATOM 3564 O O . LEU A 1 468 ? -24.311 -36.207 -12.132 1.00 90.88 468 LEU A O 1
ATOM 3568 N N . VAL A 1 469 ? -23.199 -35.386 -13.897 1.00 88.25 469 VAL A N 1
ATOM 3569 C CA . VAL A 1 469 ? -24.168 -35.790 -14.921 1.00 88.25 469 VAL A CA 1
ATOM 3570 C C . VAL A 1 469 ? -23.463 -36.560 -16.030 1.00 88.25 469 VAL A C 1
ATOM 3572 O O . VAL A 1 469 ? -22.519 -36.060 -16.633 1.00 88.25 469 VAL A O 1
ATOM 3575 N N . TRP A 1 470 ? -23.961 -37.756 -16.340 1.00 93.56 470 TRP A N 1
ATOM 3576 C CA . TRP A 1 470 ? -23.462 -38.579 -17.441 1.00 93.56 470 TRP A CA 1
ATOM 3577 C C . TRP A 1 470 ? -24.321 -38.428 -18.693 1.00 93.56 470 TRP A C 1
ATOM 3579 O O . TRP A 1 470 ? -25.553 -38.440 -18.618 1.00 93.56 470 TRP A O 1
ATOM 3589 N N . THR A 1 471 ? -23.673 -38.352 -19.852 1.00 86.88 471 THR A N 1
ATOM 3590 C CA . THR A 1 471 ? -24.321 -38.368 -21.166 1.00 86.88 471 THR A CA 1
ATOM 3591 C C . THR A 1 471 ? -23.619 -39.349 -22.105 1.00 86.88 471 THR A C 1
ATOM 3593 O O . THR A 1 471 ? -22.414 -39.577 -21.976 1.00 86.88 471 THR A O 1
ATOM 3596 N N . LYS A 1 472 ? -24.372 -39.929 -23.042 1.00 90.50 472 LYS A N 1
ATOM 3597 C CA . LYS A 1 472 ? -23.843 -40.695 -24.176 1.00 90.50 472 LYS A CA 1
ATOM 3598 C C . LYS A 1 472 ? -24.360 -40.055 -25.454 1.00 90.50 472 LYS A C 1
ATOM 3600 O O . LYS A 1 472 ? -25.562 -39.830 -25.563 1.00 90.50 472 LYS A O 1
ATOM 3605 N N . ASP A 1 473 ? -23.462 -39.720 -26.376 1.00 77.62 473 ASP A N 1
ATOM 3606 C CA . ASP A 1 473 ? -23.815 -39.109 -27.667 1.00 77.62 473 ASP A CA 1
ATOM 3607 C C . ASP A 1 473 ? -24.707 -37.843 -27.525 1.00 77.62 473 ASP A C 1
ATOM 3609 O O . ASP A 1 473 ? -25.521 -37.521 -28.385 1.00 77.62 473 ASP A O 1
ATOM 3613 N N . GLY A 1 474 ? -24.552 -37.112 -26.410 1.00 72.62 474 GLY A N 1
ATOM 3614 C CA . GLY A 1 474 ? -25.307 -35.894 -26.083 1.00 72.62 474 GLY A CA 1
ATOM 3615 C C . GLY A 1 474 ? -26.600 -36.098 -25.279 1.00 72.62 474 GLY A C 1
ATOM 3616 O O . GLY A 1 474 ? -27.164 -35.116 -24.796 1.00 72.62 474 GLY A O 1
ATOM 3617 N N . GLU A 1 475 ? -27.055 -37.334 -25.063 1.00 80.25 475 GLU A N 1
ATOM 3618 C CA . GLU A 1 475 ? -28.261 -37.627 -24.277 1.00 80.25 475 GLU A CA 1
ATOM 3619 C C . GLU A 1 475 ? -27.931 -38.009 -22.829 1.00 80.25 475 GLU A C 1
ATOM 3621 O O . GLU A 1 475 ? -27.024 -38.802 -22.570 1.00 80.25 475 GLU A O 1
ATOM 3626 N N . ARG A 1 476 ? -28.681 -37.463 -21.858 1.00 84.31 476 ARG A N 1
ATOM 3627 C CA . ARG A 1 476 ? -28.485 -37.745 -20.425 1.00 84.31 476 ARG A CA 1
ATOM 3628 C C . ARG A 1 476 ? -28.829 -39.196 -20.100 1.00 84.31 476 ARG A C 1
ATOM 3630 O O . ARG A 1 476 ? -29.952 -39.643 -20.318 1.00 84.31 476 ARG A O 1
ATOM 3637 N N . LEU A 1 477 ? -27.875 -39.901 -19.501 1.00 88.94 477 LEU A N 1
ATOM 3638 C CA . LEU A 1 477 ? -28.054 -41.274 -19.050 1.00 88.94 477 LEU A CA 1
ATOM 3639 C C . LEU A 1 477 ? -28.845 -41.324 -17.741 1.00 88.94 477 LEU A C 1
ATOM 3641 O O . LEU A 1 477 ? -28.694 -40.479 -16.857 1.00 88.94 477 LEU A O 1
ATOM 3645 N N . ALA A 1 478 ? -29.662 -42.365 -17.607 1.00 82.31 478 ALA A N 1
ATOM 3646 C CA . ALA A 1 478 ? -30.401 -42.682 -16.394 1.00 82.31 478 ALA A CA 1
ATOM 3647 C C . ALA A 1 478 ? -30.167 -44.145 -16.000 1.00 82.31 478 ALA A C 1
ATOM 3649 O O . ALA A 1 478 ? -29.988 -45.016 -16.857 1.00 82.31 478 ALA A O 1
ATOM 3650 N N . THR A 1 479 ? -30.201 -44.422 -14.696 1.00 84.38 479 THR A N 1
ATOM 3651 C CA . THR A 1 479 ? -30.105 -45.791 -14.180 1.00 84.38 479 THR A CA 1
ATOM 3652 C C . THR A 1 479 ? -31.257 -46.647 -14.714 1.00 84.38 479 THR A C 1
ATOM 3654 O O . THR A 1 479 ? -32.425 -46.269 -14.655 1.00 84.38 479 THR A O 1
ATOM 3657 N N . SER A 1 480 ? -30.922 -47.825 -15.229 1.00 88.88 480 SER A N 1
ATOM 3658 C CA . SER A 1 480 ? -31.817 -48.813 -15.824 1.00 88.88 480 SER A CA 1
ATOM 3659 C C . SER A 1 480 ? -31.377 -50.236 -15.442 1.00 88.88 480 SER A C 1
ATOM 3661 O O . SER A 1 480 ? -30.547 -50.431 -14.558 1.00 88.88 480 SER A O 1
ATOM 3663 N N . ARG A 1 481 ? -31.937 -51.263 -16.100 1.00 82.25 481 ARG A N 1
ATOM 3664 C CA . ARG A 1 481 ? -31.487 -52.660 -15.931 1.00 82.25 481 ARG A CA 1
ATOM 3665 C C . ARG A 1 481 ? -30.115 -52.934 -16.556 1.00 82.25 481 ARG A C 1
ATOM 3667 O O . ARG A 1 481 ? -29.440 -53.858 -16.118 1.00 82.25 481 ARG A O 1
ATOM 3674 N N . LYS A 1 482 ? -29.739 -52.159 -17.578 1.00 90.56 482 LYS A N 1
ATOM 3675 C CA . LYS A 1 482 ? -28.481 -52.313 -18.321 1.00 90.56 482 LYS A CA 1
ATOM 3676 C C . LYS A 1 482 ? -27.399 -51.352 -17.831 1.00 90.56 482 LYS A C 1
ATOM 3678 O O . LYS A 1 482 ? -26.232 -51.714 -17.794 1.00 90.56 482 LYS A O 1
ATOM 3683 N N . VAL A 1 483 ? -27.798 -50.142 -17.447 1.00 91.50 483 VAL A N 1
ATOM 3684 C CA . VAL A 1 483 ? -26.909 -49.054 -17.028 1.00 91.50 483 VAL A CA 1
ATOM 3685 C C . VAL A 1 483 ? -27.133 -48.757 -15.550 1.00 91.50 483 VAL A C 1
ATOM 3687 O O . VAL A 1 483 ? -28.257 -48.461 -15.161 1.00 91.50 483 VAL A O 1
ATOM 3690 N N . HIS A 1 484 ? -26.090 -48.783 -14.729 1.00 88.62 484 HIS A N 1
ATOM 3691 C CA . HIS A 1 484 ? -26.156 -48.395 -13.322 1.00 88.62 484 HIS A CA 1
ATOM 3692 C C . HIS A 1 484 ? -25.194 -47.244 -13.038 1.00 88.62 484 HIS A C 1
ATOM 3694 O O . HIS A 1 484 ? -23.996 -47.368 -13.274 1.00 88.62 484 HIS A O 1
ATOM 3700 N N . LEU A 1 485 ? -25.732 -46.134 -12.531 1.00 89.12 485 LEU A N 1
ATOM 3701 C CA . LEU A 1 485 ? -24.955 -44.974 -12.100 1.00 89.12 485 LEU A CA 1
ATOM 3702 C C . LEU A 1 485 ? -24.784 -45.002 -10.582 1.00 89.12 485 LEU A C 1
ATOM 3704 O O . LEU A 1 485 ? -25.770 -45.111 -9.849 1.00 89.12 485 LEU A O 1
ATOM 3708 N N . VAL A 1 486 ? -23.541 -44.881 -10.130 1.00 85.81 486 VAL A N 1
ATOM 3709 C CA . VAL A 1 486 ? -23.166 -44.754 -8.720 1.00 85.81 486 VAL A CA 1
ATOM 3710 C C . VAL A 1 486 ? -22.473 -43.408 -8.535 1.00 85.81 486 VAL A C 1
ATOM 3712 O O . VAL A 1 486 ? -21.639 -43.024 -9.354 1.00 85.81 486 VAL A O 1
ATOM 3715 N N . PHE A 1 487 ? -22.828 -42.697 -7.469 1.00 84.50 487 PHE A N 1
ATOM 3716 C CA . PHE A 1 487 ? -22.215 -41.434 -7.062 1.00 84.50 487 PHE A CA 1
ATOM 3717 C C . PHE A 1 487 ? -21.809 -41.567 -5.597 1.00 84.50 487 PHE A C 1
ATOM 3719 O O . PHE A 1 487 ? -22.603 -42.073 -4.799 1.00 84.50 487 PHE A O 1
ATOM 3726 N N . ASP A 1 488 ? -20.593 -41.158 -5.252 1.00 77.62 488 ASP A N 1
ATOM 3727 C CA . ASP A 1 488 ? -20.157 -41.056 -3.862 1.00 77.62 488 ASP A CA 1
ATOM 3728 C C . ASP A 1 488 ? -20.280 -39.611 -3.343 1.00 77.62 488 ASP A C 1
ATOM 3730 O O . ASP A 1 488 ? -20.365 -38.653 -4.113 1.00 77.62 488 ASP A O 1
ATOM 3734 N N . GLU A 1 489 ? -20.315 -39.457 -2.018 1.00 65.56 489 GLU A N 1
ATOM 3735 C CA . GLU A 1 489 ? -20.436 -38.155 -1.342 1.00 65.56 489 GLU A CA 1
ATOM 3736 C C . GLU A 1 489 ? -19.156 -37.300 -1.433 1.00 65.56 489 GLU A C 1
ATOM 3738 O O . GLU A 1 489 ? -19.130 -36.187 -0.922 1.00 65.56 489 GLU A O 1
ATOM 3743 N N . GLN A 1 490 ? -18.090 -37.805 -2.061 1.00 71.81 490 GLN A N 1
ATOM 3744 C CA . GLN A 1 490 ? -16.789 -37.145 -2.202 1.00 71.81 490 GLN A CA 1
ATOM 3745 C C . GLN A 1 490 ? -16.457 -36.804 -3.668 1.00 71.81 490 GLN A C 1
ATOM 3747 O O . GLN A 1 490 ? -15.313 -36.472 -3.970 1.00 71.81 490 GLN A O 1
ATOM 3752 N N . GLY A 1 491 ? -17.437 -36.868 -4.580 1.00 75.56 491 GLY A N 1
ATOM 3753 C CA . GLY A 1 491 ? -17.288 -36.466 -5.982 1.00 75.56 491 GLY A CA 1
ATOM 3754 C C . GLY A 1 491 ? -16.799 -37.560 -6.942 1.00 75.56 491 GLY A C 1
ATOM 3755 O O . GLY A 1 491 ? -16.477 -37.275 -8.097 1.00 75.56 491 GLY A O 1
ATOM 3756 N N . GLY A 1 492 ? -16.754 -38.821 -6.520 1.00 86.38 492 GLY A N 1
ATOM 3757 C CA . GLY A 1 492 ? -16.562 -39.976 -7.396 1.00 86.38 492 GLY A CA 1
ATOM 3758 C C . GLY A 1 492 ? -17.860 -40.458 -8.039 1.00 86.38 492 GLY A C 1
ATOM 3759 O O . GLY A 1 492 ? -18.948 -40.389 -7.464 1.00 86.38 492 GLY A O 1
ATOM 3760 N N . SER A 1 493 ? -17.752 -40.969 -9.265 1.00 91.69 493 SER A N 1
ATOM 3761 C CA . SER A 1 493 ? -18.866 -41.601 -9.962 1.00 91.69 493 SER A CA 1
ATOM 3762 C C . SER A 1 493 ? -18.428 -42.783 -10.815 1.00 91.69 493 SER A C 1
ATOM 3764 O O . SER A 1 493 ? -17.384 -42.753 -11.471 1.00 91.69 493 SER A O 1
ATOM 3766 N N . GLU A 1 494 ? -19.270 -43.815 -10.823 1.00 93.81 494 GLU A N 1
ATOM 3767 C CA . GLU A 1 494 ? -19.117 -45.005 -11.650 1.00 93.81 494 GLU A CA 1
ATOM 3768 C C . GLU A 1 494 ? -20.343 -45.199 -12.549 1.00 93.81 494 GLU A C 1
ATOM 3770 O O . GLU A 1 494 ? -21.476 -45.281 -12.072 1.00 93.81 494 GLU A O 1
ATOM 3775 N N . LEU A 1 495 ? -20.105 -45.333 -13.851 1.00 94.94 495 LEU A N 1
ATOM 3776 C CA . LEU A 1 495 ? -21.081 -45.769 -14.840 1.00 94.94 495 LEU A CA 1
ATOM 3777 C C . LEU A 1 495 ? -20.810 -47.237 -15.182 1.00 94.94 495 LEU A C 1
ATOM 3779 O O . LEU A 1 495 ? -19.827 -47.565 -15.845 1.00 94.94 495 LEU A O 1
ATOM 3783 N N . GLN A 1 496 ? -21.689 -48.124 -14.728 1.00 95.81 496 GLN A N 1
ATOM 3784 C CA . GLN A 1 496 ? -21.602 -49.563 -14.962 1.00 95.81 496 GLN A CA 1
ATOM 3785 C C . GLN A 1 496 ? -22.563 -49.959 -16.085 1.00 95.81 496 GLN A C 1
ATOM 3787 O O . GLN A 1 496 ? -23.765 -49.712 -15.988 1.00 95.81 496 GLN A O 1
ATOM 3792 N N . ILE A 1 497 ? -22.052 -50.590 -17.139 1.00 96.12 497 ILE A N 1
ATOM 3793 C CA . ILE A 1 497 ? -22.844 -51.076 -18.274 1.00 96.12 497 ILE A CA 1
ATOM 3794 C C . ILE A 1 497 ? -22.741 -52.598 -18.294 1.00 96.12 497 ILE A C 1
ATOM 3796 O O . ILE A 1 497 ? -21.645 -53.147 -18.409 1.00 96.12 497 ILE A O 1
ATOM 3800 N N . LYS A 1 498 ? -23.882 -53.273 -18.161 1.00 93.38 498 LYS A N 1
ATOM 3801 C CA . LYS A 1 498 ? -23.976 -54.734 -18.166 1.00 93.38 498 LYS A CA 1
ATOM 3802 C C . LYS A 1 498 ? -24.142 -55.280 -19.574 1.00 93.38 498 LYS A C 1
ATOM 3804 O O . LYS A 1 498 ? -24.845 -54.677 -20.385 1.00 93.38 498 LYS A O 1
ATOM 3809 N N . GLU A 1 499 ? -23.537 -56.438 -19.818 1.00 93.19 499 GLU A N 1
ATOM 3810 C CA . GLU A 1 499 ? -23.675 -57.224 -21.047 1.00 93.19 499 GLU A CA 1
ATOM 3811 C C . GLU A 1 499 ? -23.508 -56.366 -22.316 1.00 93.19 499 GLU A C 1
ATOM 3813 O O . GLU A 1 499 ? -24.435 -56.199 -23.113 1.00 93.19 499 GLU A O 1
ATOM 3818 N N . CYS A 1 500 ? -22.320 -55.779 -22.495 1.00 92.75 500 CYS A N 1
ATOM 3819 C CA . CYS A 1 500 ? -22.071 -54.807 -23.559 1.00 92.75 500 CYS A CA 1
ATOM 3820 C C . CYS A 1 500 ? -22.375 -55.358 -24.961 1.00 92.75 500 CYS A C 1
ATOM 3822 O O . CYS A 1 500 ? -21.952 -56.443 -25.355 1.00 92.75 500 CYS A O 1
ATOM 3824 N N . THR A 1 501 ? -23.052 -54.546 -25.755 1.00 92.56 501 THR A N 1
ATOM 3825 C CA . THR A 1 501 ? -23.441 -54.766 -27.149 1.00 92.56 501 THR A CA 1
ATOM 3826 C C . THR A 1 501 ? -22.753 -53.739 -28.046 1.00 92.56 501 THR A C 1
ATOM 3828 O O . THR A 1 501 ? -22.238 -52.733 -27.565 1.00 92.56 501 THR A O 1
ATOM 3831 N N . ALA A 1 502 ? -22.796 -53.932 -29.366 1.00 86.31 502 ALA A N 1
ATOM 3832 C CA . ALA A 1 502 ? -22.236 -52.960 -30.311 1.00 86.31 502 ALA A CA 1
ATOM 3833 C C . ALA A 1 502 ? -22.853 -51.547 -30.178 1.00 86.31 502 ALA A C 1
ATOM 3835 O O . ALA A 1 502 ? -22.177 -50.565 -30.454 1.00 86.31 502 ALA A O 1
ATOM 3836 N N . GLN A 1 503 ? -24.102 -51.431 -29.708 1.00 89.44 503 GLN A N 1
ATOM 3837 C CA . GLN A 1 503 ? -24.778 -50.142 -29.493 1.00 89.44 503 GLN A CA 1
ATOM 3838 C C . GLN A 1 503 ? -24.265 -49.372 -28.270 1.00 89.44 503 GLN A C 1
ATOM 3840 O O . GLN A 1 503 ? -24.528 -48.177 -28.147 1.00 89.44 503 GLN A O 1
ATOM 3845 N N . ASP A 1 504 ? -23.556 -50.036 -27.354 1.00 92.69 504 ASP A N 1
ATOM 3846 C CA . ASP A 1 504 ? -22.992 -49.375 -26.176 1.00 92.69 504 ASP A CA 1
ATOM 3847 C C . ASP A 1 504 ? -21.668 -48.682 -26.499 1.00 92.69 504 ASP A C 1
ATOM 3849 O O . ASP A 1 504 ? -21.241 -47.825 -25.730 1.00 92.69 504 ASP A O 1
ATOM 3853 N N . ALA A 1 505 ? -21.049 -48.994 -27.644 1.00 89.38 505 ALA A N 1
ATOM 3854 C CA . ALA A 1 505 ? -19.920 -48.231 -28.155 1.00 89.38 505 ALA A CA 1
ATOM 3855 C C . ALA A 1 505 ? -20.336 -46.779 -28.439 1.00 89.38 505 ALA A C 1
ATOM 3857 O O . ALA A 1 505 ? -21.485 -46.506 -28.806 1.00 89.38 505 ALA A O 1
ATOM 3858 N N . GLY A 1 506 ? -19.413 -45.845 -28.237 1.00 87.06 506 GLY A N 1
ATOM 3859 C CA . GLY A 1 506 ? -19.669 -44.417 -28.416 1.00 87.06 506 GLY A CA 1
ATOM 3860 C C . GLY A 1 506 ? -18.914 -43.553 -27.417 1.00 87.06 506 GLY A C 1
ATOM 3861 O O . GLY A 1 506 ? -18.071 -44.047 -26.660 1.00 87.06 506 GLY A O 1
ATOM 3862 N N . ILE A 1 507 ? -19.223 -42.258 -27.430 1.00 89.00 507 ILE A N 1
ATOM 3863 C CA . ILE A 1 507 ? -18.565 -41.271 -26.575 1.00 89.00 507 ILE A CA 1
ATOM 3864 C C . ILE A 1 507 ? -19.411 -41.066 -25.322 1.00 89.00 507 ILE A C 1
ATOM 3866 O O . ILE A 1 507 ? -20.588 -40.704 -25.394 1.00 89.00 507 ILE A O 1
ATOM 3870 N N . TYR A 1 508 ? -18.785 -41.272 -24.169 1.00 92.19 508 TYR A N 1
ATOM 3871 C CA . TYR A 1 508 ? -19.364 -41.007 -22.861 1.00 92.19 508 TYR A CA 1
ATOM 3872 C C . TYR A 1 508 ? -18.732 -39.751 -22.283 1.00 92.19 508 TYR A C 1
ATOM 3874 O O . TYR A 1 508 ? -17.510 -39.620 -22.253 1.00 92.19 508 TYR A O 1
ATOM 3882 N N . LEU A 1 509 ? -19.571 -38.835 -21.810 1.00 93.00 509 LEU A N 1
ATOM 3883 C CA . LEU A 1 509 ? -19.167 -37.565 -21.216 1.00 93.00 509 LEU A CA 1
ATOM 3884 C C . LEU A 1 509 ? -19.741 -37.476 -19.803 1.00 93.00 509 LEU A C 1
ATOM 3886 O O . LEU A 1 509 ? -20.944 -37.657 -19.606 1.00 93.00 509 LEU A O 1
ATOM 3890 N N . CYS A 1 510 ? -18.885 -37.161 -18.835 1.00 92.31 510 CYS A N 1
ATOM 3891 C CA . CYS A 1 510 ? -19.280 -36.826 -17.474 1.00 92.31 510 CYS A CA 1
ATOM 3892 C C . CYS A 1 510 ? -19.041 -35.332 -17.222 1.00 92.31 510 CYS A C 1
ATOM 3894 O O . CYS A 1 510 ? -17.936 -34.825 -17.433 1.00 92.31 510 CYS A O 1
ATOM 3896 N N . THR A 1 511 ? -20.079 -34.623 -16.781 1.00 91.31 511 THR A N 1
ATOM 3897 C CA . THR A 1 511 ? -20.067 -33.183 -16.499 1.00 91.31 511 THR A CA 1
ATOM 3898 C C . THR A 1 511 ? -20.235 -32.942 -15.004 1.00 91.31 511 THR A C 1
ATOM 3900 O O . THR A 1 511 ? -21.202 -33.411 -14.413 1.00 91.31 511 THR A O 1
ATOM 3903 N N . ALA A 1 512 ? -19.314 -32.183 -14.415 1.00 91.00 512 ALA A N 1
ATOM 3904 C CA . ALA A 1 512 ? -19.311 -31.748 -13.025 1.00 91.00 512 ALA A CA 1
ATOM 3905 C C . ALA A 1 512 ? -19.707 -30.268 -12.935 1.00 91.00 512 ALA A C 1
ATOM 3907 O O . ALA A 1 512 ? -19.094 -29.433 -13.602 1.00 91.00 512 ALA A O 1
ATOM 3908 N N . THR A 1 513 ? -20.709 -29.939 -12.117 1.00 86.19 513 THR A N 1
ATOM 3909 C CA . THR A 1 513 ? -21.226 -28.566 -11.965 1.00 86.19 513 THR A CA 1
ATOM 3910 C C . THR A 1 513 ? -21.323 -28.166 -10.498 1.00 86.19 513 THR A C 1
ATOM 3912 O O . THR A 1 513 ? -21.868 -28.910 -9.689 1.00 86.19 513 THR A O 1
ATOM 3915 N N . ASN A 1 514 ? -20.849 -26.968 -10.159 1.00 82.12 514 ASN A N 1
ATOM 3916 C CA . ASN A 1 514 ? -21.166 -26.301 -8.895 1.00 82.12 514 ASN A CA 1
ATOM 3917 C C . ASN A 1 514 ? -21.418 -24.799 -9.132 1.00 82.12 514 ASN A C 1
ATOM 3919 O O . ASN A 1 514 ? -21.446 -24.338 -10.273 1.00 82.12 514 ASN A O 1
ATOM 3923 N N . SER A 1 515 ? -21.611 -24.019 -8.063 1.00 72.75 515 SER A N 1
ATOM 3924 C CA . SER A 1 515 ? -21.857 -22.571 -8.171 1.00 72.75 515 SER A CA 1
ATOM 3925 C C . SER A 1 515 ? -20.679 -21.776 -8.748 1.00 72.75 515 SER A C 1
ATOM 3927 O O . SER A 1 515 ? -20.885 -20.665 -9.227 1.00 72.75 515 SER A O 1
ATOM 3929 N N . ALA A 1 516 ? -19.467 -22.337 -8.711 1.00 74.75 516 ALA A N 1
ATOM 3930 C CA . ALA A 1 516 ? -18.246 -21.704 -9.196 1.00 74.75 516 ALA A CA 1
ATOM 3931 C C . ALA A 1 516 ? -18.057 -21.879 -10.711 1.00 74.75 516 ALA A C 1
ATOM 3933 O O . ALA A 1 516 ? -17.427 -21.046 -11.359 1.00 74.75 516 ALA A O 1
ATOM 3934 N N . GLY A 1 517 ? -18.560 -22.979 -11.284 1.00 78.88 517 GLY A N 1
ATOM 3935 C CA . GLY A 1 517 ? -18.414 -23.273 -12.705 1.00 78.88 517 GLY A CA 1
ATOM 3936 C C . GLY A 1 517 ? -18.756 -24.710 -13.093 1.00 78.88 517 GLY A C 1
ATOM 3937 O O . GLY A 1 517 ? -19.304 -25.491 -12.314 1.00 78.88 517 GLY A O 1
ATOM 3938 N N . VAL A 1 518 ? -18.414 -25.052 -14.335 1.00 85.38 518 VAL A N 1
ATOM 3939 C CA . VAL A 1 518 ? -18.713 -26.340 -14.974 1.00 85.38 518 VAL A CA 1
ATOM 3940 C C . VAL A 1 518 ? -17.437 -26.895 -15.597 1.00 85.38 518 VAL A C 1
ATOM 3942 O O . VAL A 1 518 ? -16.695 -26.147 -16.231 1.00 85.38 518 VAL A O 1
ATOM 3945 N N . GLN A 1 519 ? -17.204 -28.199 -15.461 1.00 92.75 519 GLN A N 1
ATOM 3946 C CA . GLN A 1 519 ? -16.123 -28.905 -16.148 1.00 92.75 519 GLN A CA 1
ATOM 3947 C C . GLN A 1 519 ? -16.598 -30.269 -16.644 1.00 92.75 519 GLN A C 1
ATOM 3949 O O . GLN A 1 51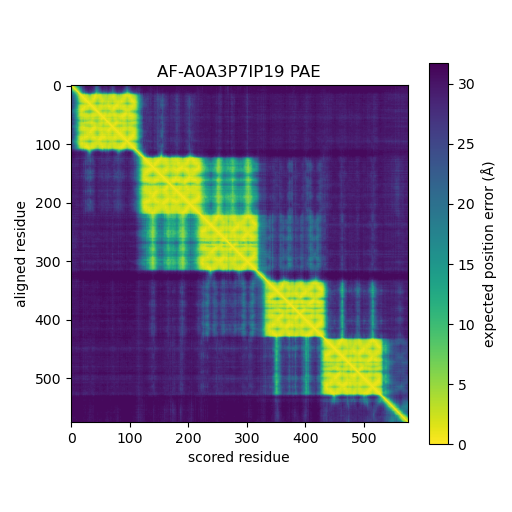9 ? -17.520 -30.854 -16.081 1.00 92.75 519 GLN A O 1
ATOM 3954 N N . SER A 1 520 ? -15.961 -30.812 -17.680 1.00 92.06 520 SER A N 1
ATOM 3955 C CA . SER A 1 520 ? -16.303 -32.134 -18.209 1.00 92.06 520 SER A CA 1
ATOM 3956 C C . SER A 1 520 ? -15.085 -32.989 -18.543 1.00 92.06 520 SER A C 1
ATOM 3958 O O . SER A 1 520 ? -14.021 -32.474 -18.878 1.00 92.06 520 SER A O 1
ATOM 3960 N N . THR A 1 521 ? -15.263 -34.306 -18.503 1.00 91.19 521 THR A N 1
ATOM 3961 C CA . THR A 1 521 ? -14.305 -35.309 -18.985 1.00 91.19 521 THR A CA 1
ATOM 3962 C C . THR A 1 521 ? -15.028 -36.316 -19.879 1.00 91.19 521 THR A C 1
ATOM 3964 O O . THR A 1 521 ? -16.219 -36.557 -19.680 1.00 91.19 521 THR A O 1
ATOM 3967 N N . GLN A 1 522 ? -14.342 -36.889 -20.869 1.00 94.81 522 GLN A N 1
ATOM 3968 C CA . GLN A 1 522 ? -14.940 -37.802 -21.845 1.00 94.81 522 GLN A CA 1
ATOM 3969 C C . GLN A 1 522 ? -14.052 -39.018 -22.108 1.00 94.81 522 GLN A C 1
ATOM 3971 O O . GLN A 1 522 ? -12.833 -38.913 -21.997 1.00 94.81 522 GLN A O 1
ATOM 3976 N N . CYS A 1 523 ? -14.657 -40.129 -22.521 1.00 91.44 523 CYS A N 1
ATOM 3977 C CA . CYS A 1 523 ? -13.951 -41.263 -23.110 1.00 91.44 523 CYS A CA 1
ATOM 3978 C C . CYS A 1 523 ? -14.752 -41.917 -24.235 1.00 91.44 523 CYS A C 1
ATOM 3980 O O . CYS A 1 523 ? -15.975 -41.796 -24.320 1.00 91.44 523 CYS A O 1
ATOM 3982 N N . THR A 1 524 ? -14.043 -42.655 -25.080 1.00 91.50 524 THR A N 1
ATOM 3983 C CA . THR A 1 524 ? -14.608 -43.519 -26.111 1.00 91.50 524 THR A CA 1
ATOM 3984 C C . THR A 1 524 ? -14.643 -44.956 -25.603 1.00 91.50 524 THR A C 1
ATOM 3986 O O . THR A 1 524 ? -13.606 -45.535 -25.265 1.00 91.50 524 THR A O 1
ATOM 3989 N N . LEU A 1 525 ? -15.833 -45.559 -25.579 1.00 93.25 525 LEU A N 1
ATOM 3990 C CA . LEU A 1 525 ? -15.999 -46.989 -25.331 1.00 93.25 525 LEU A CA 1
ATOM 3991 C C . LEU A 1 525 ? -15.980 -47.747 -26.660 1.00 93.25 525 LEU A C 1
ATOM 3993 O O . LEU A 1 525 ? -16.843 -47.538 -27.512 1.00 93.25 525 LEU A O 1
ATOM 3997 N N . THR A 1 526 ? -15.036 -48.673 -26.808 1.00 90.56 526 THR A N 1
ATOM 3998 C CA . THR A 1 526 ? -14.988 -49.617 -27.934 1.00 90.56 526 THR A CA 1
ATOM 3999 C C . THR A 1 526 ? -15.476 -50.997 -27.492 1.00 90.56 526 THR A C 1
ATOM 4001 O O . THR A 1 526 ? -15.031 -51.518 -26.470 1.00 90.56 526 THR A O 1
ATOM 4004 N N . VAL A 1 527 ? -16.367 -51.625 -28.265 1.00 91.12 527 VAL A N 1
ATOM 4005 C CA . VAL A 1 527 ? -16.853 -52.990 -27.998 1.00 91.12 527 VAL A CA 1
ATOM 4006 C C . VAL A 1 527 ? -16.377 -53.924 -29.107 1.00 91.12 527 VAL A C 1
ATOM 4008 O O . VAL A 1 527 ? -16.752 -53.760 -30.265 1.00 91.12 527 VAL A O 1
ATOM 4011 N N . VAL A 1 528 ? -15.552 -54.913 -28.763 1.00 86.50 528 VAL A N 1
ATOM 4012 C CA . VAL A 1 528 ? -14.977 -55.872 -29.721 1.00 86.50 528 VAL A CA 1
ATOM 4013 C C . VAL A 1 528 ? -15.631 -57.247 -29.599 1.00 86.50 528 VAL A C 1
ATOM 4015 O O . VAL A 1 528 ? -15.936 -57.711 -28.503 1.00 86.50 528 VAL A O 1
ATOM 4018 N N . SER A 1 529 ? -15.847 -57.935 -30.720 1.00 78.75 529 SER A N 1
ATOM 4019 C CA . SER A 1 529 ? -16.295 -59.336 -30.716 1.00 78.75 529 SER A CA 1
ATOM 4020 C C . SER A 1 529 ? -15.099 -60.279 -30.852 1.00 78.75 529 SER A C 1
ATOM 4022 O O . SER A 1 529 ? -14.112 -59.943 -31.506 1.00 78.75 529 SER A O 1
ATOM 4024 N N . VAL A 1 530 ? -15.170 -61.464 -30.238 1.00 60.84 530 VAL A N 1
ATOM 4025 C CA . VAL A 1 530 ? -14.168 -62.516 -30.453 1.00 60.84 530 VAL A CA 1
ATOM 4026 C C . VAL A 1 530 ? -14.726 -63.506 -31.469 1.00 60.84 530 VAL A C 1
ATOM 4028 O O . VAL A 1 530 ? -15.551 -64.350 -31.127 1.00 60.84 530 VAL A O 1
ATOM 4031 N N . ALA A 1 531 ? -14.253 -63.427 -32.709 1.00 48.47 531 ALA A N 1
ATOM 4032 C CA . ALA A 1 531 ? -14.306 -64.536 -33.654 1.00 48.47 531 ALA A CA 1
ATOM 4033 C C . ALA A 1 531 ? -12.864 -64.930 -33.997 1.00 48.47 531 ALA A C 1
ATOM 4035 O O . ALA A 1 531 ? -11.994 -64.075 -34.149 1.00 48.47 531 ALA A O 1
ATOM 4036 N N . GLY A 1 532 ? -12.588 -66.235 -34.005 1.00 48.84 532 GLY A N 1
ATOM 4037 C CA . GLY A 1 532 ? -11.240 -66.774 -34.155 1.00 48.84 532 GLY A CA 1
ATOM 4038 C C . GLY A 1 532 ? -10.519 -66.253 -35.400 1.00 48.84 532 GLY A C 1
ATOM 4039 O O . GLY A 1 532 ? -11.059 -66.349 -36.493 1.00 48.84 532 GLY A O 1
ATOM 4040 N N . LYS A 1 533 ? -9.278 -65.796 -35.177 1.00 44.25 533 LYS A N 1
ATOM 4041 C CA . LYS A 1 533 ? -8.287 -65.279 -36.139 1.00 44.25 533 LYS A CA 1
ATOM 4042 C C . LYS A 1 533 ? -8.801 -64.109 -36.998 1.00 44.25 533 LYS A C 1
ATOM 4044 O O . LYS A 1 533 ? -9.590 -64.291 -37.910 1.00 44.25 533 LYS A O 1
ATOM 4049 N N . ASP A 1 534 ? -8.237 -62.940 -36.696 1.00 41.12 534 ASP A N 1
ATOM 4050 C CA . ASP A 1 534 ? -8.455 -61.608 -37.278 1.00 41.12 534 ASP A CA 1
ATOM 4051 C C . ASP A 1 534 ? -9.626 -60.814 -36.673 1.00 41.12 534 ASP A C 1
ATOM 4053 O O . ASP A 1 534 ? -10.802 -61.007 -36.969 1.00 41.12 534 ASP A O 1
ATOM 4057 N N . ALA A 1 535 ? -9.265 -59.881 -35.784 1.00 36.03 535 ALA A N 1
ATOM 4058 C CA . ALA A 1 535 ? -10.174 -58.930 -35.163 1.00 36.03 535 ALA A CA 1
ATOM 4059 C C . ALA A 1 535 ? -10.795 -58.012 -36.229 1.00 36.03 535 ALA A C 1
ATOM 4061 O O . ALA A 1 535 ? -10.099 -57.203 -36.841 1.00 36.03 535 ALA A O 1
ATOM 4062 N N . HIS A 1 536 ? -12.108 -58.108 -36.431 1.00 41.06 536 HIS A N 1
ATOM 4063 C CA . HIS A 1 536 ? -12.872 -57.073 -37.121 1.00 41.06 536 HIS A CA 1
ATOM 4064 C C . HIS A 1 536 ? -13.349 -56.041 -36.093 1.00 41.06 536 HIS A C 1
ATOM 4066 O O . HIS A 1 536 ? -14.147 -56.350 -35.204 1.00 41.06 536 HIS A O 1
ATOM 4072 N N . LEU A 1 537 ? -12.838 -54.813 -36.218 1.00 41.12 537 LEU A N 1
ATOM 4073 C CA . LEU A 1 537 ? -13.411 -53.622 -35.596 1.00 41.12 537 LEU A CA 1
ATOM 4074 C C . LEU A 1 537 ? -14.837 -53.448 -36.132 1.00 41.12 537 LEU A C 1
ATOM 4076 O O . LEU A 1 537 ? -15.025 -53.218 -37.324 1.00 41.12 537 LEU A O 1
ATOM 4080 N N . VAL A 1 538 ? -15.840 -53.544 -35.261 1.00 41.34 538 VAL A N 1
ATOM 4081 C CA . VAL A 1 538 ? -17.195 -53.094 -35.593 1.00 41.34 538 VAL A CA 1
ATOM 4082 C C . VAL A 1 538 ? -17.223 -51.594 -35.326 1.00 41.34 538 VAL A C 1
ATOM 4084 O O . VAL A 1 538 ? -17.533 -51.153 -34.225 1.00 41.34 538 VAL A O 1
ATOM 4087 N N . ILE A 1 539 ? -16.803 -50.813 -36.319 1.00 37.41 539 ILE A N 1
ATOM 4088 C CA . ILE A 1 539 ? -16.991 -49.361 -36.320 1.00 37.41 539 ILE A CA 1
ATOM 4089 C C . ILE A 1 539 ? -18.440 -49.137 -36.762 1.00 37.41 539 ILE A C 1
ATOM 4091 O O . ILE A 1 539 ? -18.820 -49.580 -37.846 1.00 37.41 539 ILE A O 1
ATOM 4095 N N . ALA A 1 540 ? -19.265 -48.508 -35.923 1.00 35.94 540 ALA A N 1
ATOM 4096 C CA . ALA A 1 540 ? -20.524 -47.941 -36.396 1.00 35.94 540 ALA A CA 1
ATOM 4097 C C . ALA A 1 540 ? -20.172 -46.902 -37.471 1.00 35.94 540 ALA A C 1
ATOM 4099 O O . ALA A 1 540 ? -19.366 -46.015 -37.203 1.00 35.94 540 ALA A O 1
ATOM 4100 N N . GLU A 1 541 ? -20.687 -47.065 -38.691 1.00 33.25 541 GLU A N 1
ATOM 4101 C CA . GLU A 1 541 ? -20.379 -46.180 -39.818 1.00 33.25 541 GLU A CA 1
ATOM 4102 C C . GLU A 1 541 ? -20.586 -44.707 -39.427 1.00 33.25 541 GLU A C 1
ATOM 4104 O O . GLU A 1 541 ? -21.694 -44.283 -39.103 1.00 33.25 541 GLU A O 1
ATOM 4109 N N . GLU A 1 542 ? -19.496 -43.933 -39.447 1.00 34.12 542 GLU A N 1
ATOM 4110 C CA . GLU A 1 542 ? -19.520 -42.479 -39.313 1.00 34.12 542 GLU A CA 1
ATOM 4111 C C . GLU A 1 542 ? -20.229 -41.867 -40.527 1.00 34.12 542 GLU A C 1
ATOM 4113 O O . GLU A 1 542 ? -19.714 -41.905 -41.650 1.00 34.12 542 GLU A O 1
ATOM 4118 N N . GLU A 1 543 ? -21.351 -41.185 -40.306 1.00 32.94 543 GLU A N 1
ATOM 4119 C CA . GLU A 1 543 ? -21.739 -40.105 -41.205 1.00 32.94 543 GLU A CA 1
ATOM 4120 C C . GLU A 1 543 ? -20.763 -38.942 -40.948 1.00 32.94 543 GLU A C 1
ATOM 4122 O O . GLU A 1 543 ? -20.827 -38.252 -39.930 1.00 32.94 543 GLU A O 1
ATOM 4127 N N . LYS A 1 544 ? -19.771 -38.785 -41.835 1.00 33.53 544 LYS A N 1
ATOM 4128 C CA . LYS A 1 544 ? -18.736 -37.743 -41.750 1.00 33.53 544 LYS A CA 1
ATOM 4129 C C . LYS A 1 544 ? -19.361 -36.347 -41.692 1.00 33.53 544 LYS A C 1
ATOM 4131 O O . LYS A 1 544 ? -19.628 -35.738 -42.727 1.00 33.53 544 LYS A O 1
ATOM 4136 N N . VAL A 1 545 ? -19.462 -35.780 -40.495 1.00 33.03 545 VAL A N 1
ATOM 4137 C CA . VAL A 1 545 ? -19.587 -34.331 -40.320 1.00 33.03 545 VAL A CA 1
ATOM 4138 C C . VAL A 1 545 ? -18.182 -33.764 -40.156 1.00 33.03 545 VAL A C 1
ATOM 4140 O O . VAL A 1 545 ? -17.479 -34.034 -39.185 1.00 33.03 545 VAL A O 1
ATOM 4143 N N . ALA A 1 546 ? -17.738 -33.008 -41.160 1.00 33.69 546 ALA A N 1
ATOM 4144 C CA . ALA A 1 546 ? -16.440 -32.350 -41.150 1.00 33.69 546 ALA A CA 1
ATOM 4145 C C . ALA A 1 546 ? -16.325 -31.381 -39.960 1.00 33.69 546 ALA A C 1
ATOM 4147 O O . ALA A 1 546 ? -17.207 -30.553 -39.732 1.00 33.69 546 ALA A O 1
ATOM 4148 N N . ALA A 1 547 ? -15.206 -31.454 -39.235 1.00 31.22 547 ALA A N 1
ATOM 4149 C CA . ALA A 1 547 ? -14.885 -30.520 -38.162 1.00 31.22 547 ALA A CA 1
ATOM 4150 C C . ALA A 1 547 ? -14.893 -29.064 -38.678 1.00 31.22 547 ALA A C 1
ATOM 4152 O O . ALA A 1 547 ? -14.287 -28.785 -39.722 1.00 31.22 547 ALA A O 1
ATOM 4153 N N . PRO A 1 548 ? -15.516 -28.106 -37.965 1.00 32.06 548 PRO A N 1
ATOM 4154 C CA . PRO A 1 548 ? -15.410 -26.705 -38.337 1.00 32.06 548 PRO A CA 1
ATOM 4155 C C . PRO A 1 548 ? -13.965 -26.238 -38.126 1.00 32.06 548 PRO A C 1
ATOM 4157 O O . PRO A 1 548 ? -13.411 -26.302 -37.030 1.00 32.06 548 PRO A O 1
ATOM 4160 N N . ARG A 1 549 ? -13.330 -25.764 -39.203 1.00 33.25 549 ARG A N 1
ATOM 4161 C CA . ARG A 1 549 ? -12.029 -25.089 -39.134 1.00 33.25 549 ARG A CA 1
ATOM 4162 C C . ARG A 1 549 ? -12.206 -23.718 -38.483 1.00 33.25 549 ARG A C 1
ATOM 4164 O O . ARG A 1 549 ? -12.848 -22.842 -39.058 1.00 33.25 549 ARG A O 1
ATOM 4171 N N . PHE A 1 550 ? -11.577 -23.505 -37.331 1.00 36.84 550 PHE A N 1
ATOM 4172 C CA . PHE A 1 550 ? -11.455 -22.180 -36.727 1.00 36.84 550 PHE A CA 1
ATOM 4173 C C . PHE A 1 550 ? -10.397 -21.356 -37.473 1.00 36.84 550 PHE A C 1
ATOM 4175 O O . PHE A 1 550 ? -9.207 -21.666 -37.437 1.00 36.84 550 PHE A O 1
ATOM 4182 N N . ILE A 1 551 ? -10.824 -20.289 -38.152 1.00 34.97 551 ILE A N 1
ATOM 4183 C CA . ILE A 1 551 ? -9.934 -19.300 -38.772 1.00 34.97 551 ILE A CA 1
ATOM 4184 C C . ILE A 1 551 ? -9.831 -18.102 -37.818 1.00 34.97 551 ILE A C 1
ATOM 4186 O O . ILE A 1 551 ? -10.562 -17.131 -37.979 1.00 34.97 551 ILE A O 1
ATOM 4190 N N . ARG A 1 552 ? -8.932 -18.220 -36.825 1.00 33.97 552 ARG A N 1
ATOM 4191 C CA . ARG A 1 552 ? -8.280 -17.184 -35.977 1.00 33.97 552 ARG A CA 1
ATOM 4192 C C . ARG A 1 552 ? -8.299 -17.529 -34.484 1.00 33.97 552 ARG A C 1
ATOM 4194 O O . ARG A 1 552 ? -9.340 -17.849 -33.924 1.00 33.97 552 ARG A O 1
ATOM 4201 N N . ALA A 1 553 ? -7.133 -17.388 -33.851 1.00 33.69 553 ALA A N 1
ATOM 4202 C CA . ALA A 1 553 ? -6.984 -17.362 -32.397 1.00 33.69 553 ALA A CA 1
ATOM 4203 C C . ALA A 1 553 ? -7.563 -16.051 -31.815 1.00 33.69 553 ALA A C 1
ATOM 4205 O O . ALA A 1 553 ? -7.451 -15.011 -32.477 1.00 33.69 553 ALA A O 1
ATOM 4206 N N . PRO A 1 554 ? -8.171 -16.067 -30.613 1.00 32.44 554 PRO A N 1
ATOM 4207 C CA . PRO A 1 554 ? -8.712 -14.864 -29.989 1.00 32.44 554 PRO A CA 1
ATOM 4208 C C . PRO A 1 554 ? -7.598 -14.006 -29.354 1.00 32.44 554 PRO A C 1
ATOM 4210 O O . PRO A 1 554 ? -6.566 -14.545 -28.948 1.00 32.44 554 PRO A O 1
ATOM 4213 N N . PRO A 1 555 ? -7.784 -12.676 -29.257 1.00 32.50 555 PRO A N 1
ATOM 4214 C CA . PRO A 1 555 ? -6.824 -11.791 -28.612 1.00 32.50 555 PRO A CA 1
ATOM 4215 C C . PRO A 1 555 ? -6.877 -11.947 -27.088 1.00 32.50 555 PRO A C 1
ATOM 4217 O O . PRO A 1 555 ? -7.942 -12.006 -26.476 1.00 32.50 555 PRO A O 1
ATOM 4220 N N . SER A 1 556 ? -5.703 -11.973 -26.465 1.00 38.03 556 SER A N 1
ATOM 4221 C CA . SER A 1 556 ? -5.519 -11.902 -25.020 1.00 38.03 556 SER A CA 1
ATOM 4222 C C . SER A 1 556 ? -5.760 -10.473 -24.535 1.00 38.03 556 SER A C 1
ATOM 4224 O O . SER A 1 556 ? -4.816 -9.691 -24.484 1.00 38.03 556 SER A O 1
ATOM 4226 N N . THR A 1 557 ? -7.026 -10.130 -24.281 1.00 36.59 557 THR A N 1
ATOM 4227 C CA . THR A 1 557 ? -7.557 -9.168 -23.283 1.00 36.59 557 THR A CA 1
ATOM 4228 C C . THR A 1 557 ? -8.969 -8.739 -23.697 1.00 36.59 557 THR A C 1
ATOM 4230 O O . THR A 1 557 ? -9.153 -8.115 -24.739 1.00 36.59 557 THR A O 1
ATOM 4233 N N . MET A 1 558 ? -9.982 -9.057 -22.885 1.00 29.30 558 MET A N 1
ATOM 4234 C CA . MET A 1 558 ? -11.278 -8.378 -22.952 1.00 29.30 558 MET A CA 1
ATOM 4235 C C . MET A 1 558 ? -11.922 -8.354 -21.563 1.00 29.30 558 MET A C 1
ATOM 4237 O O . MET A 1 558 ? -12.114 -9.397 -20.941 1.00 29.30 558 MET A O 1
ATOM 4241 N N . GLU A 1 559 ? -12.189 -7.144 -21.079 1.00 31.78 559 GLU A N 1
ATOM 4242 C CA . GLU A 1 559 ? -12.880 -6.855 -19.824 1.00 31.78 559 GLU A CA 1
ATOM 4243 C C . GLU A 1 559 ? -14.372 -7.207 -19.931 1.00 31.78 559 GLU A C 1
ATOM 4245 O O . GLU A 1 559 ? -15.013 -6.986 -20.962 1.00 31.78 559 GLU A O 1
ATOM 4250 N N . PHE A 1 560 ? -14.924 -7.761 -18.850 1.00 30.06 560 PHE A N 1
ATOM 4251 C CA . PHE A 1 560 ? -16.338 -8.100 -18.728 1.00 30.06 560 PHE A CA 1
ATOM 4252 C C . PHE A 1 560 ? -17.155 -6.856 -18.359 1.00 30.06 560 PHE A C 1
ATOM 4254 O O . PHE A 1 560 ? -16.914 -6.248 -17.322 1.00 30.06 560 PHE A O 1
ATOM 4261 N N . ASN A 1 561 ? -18.173 -6.531 -19.161 1.00 30.31 561 ASN A N 1
ATOM 4262 C CA . ASN A 1 561 ? -19.297 -5.704 -18.719 1.00 30.31 561 ASN A CA 1
ATOM 4263 C C . ASN A 1 561 ? -20.498 -6.621 -18.458 1.00 30.31 561 ASN A C 1
ATOM 4265 O O . ASN A 1 561 ? -20.984 -7.297 -19.369 1.00 30.31 561 ASN A O 1
ATOM 4269 N N . GLU A 1 562 ? -20.969 -6.647 -17.213 1.00 32.12 562 GLU A N 1
ATOM 4270 C CA . GLU A 1 562 ? -22.193 -7.342 -16.818 1.00 32.12 562 GLU A CA 1
ATOM 4271 C C . GLU A 1 562 ? -23.409 -6.757 -17.559 1.00 32.12 562 GLU A C 1
ATOM 4273 O O . GLU A 1 562 ? -23.625 -5.546 -17.564 1.00 32.12 562 GLU A O 1
ATOM 4278 N N . GLY A 1 563 ? -24.223 -7.624 -18.178 1.00 37.97 563 GLY A N 1
ATOM 4279 C CA . GLY A 1 563 ? -25.578 -7.268 -18.624 1.00 37.97 563 GLY A CA 1
ATOM 4280 C C . GLY A 1 563 ? -25.952 -7.505 -20.094 1.00 37.97 563 GLY A C 1
ATOM 4281 O O . GLY A 1 563 ? -27.073 -7.170 -20.471 1.00 37.97 563 GLY A O 1
ATOM 4282 N N . ALA A 1 564 ? -25.102 -8.096 -20.939 1.00 28.69 564 ALA A N 1
ATOM 4283 C CA . ALA A 1 564 ? -25.471 -8.371 -22.335 1.00 28.69 564 ALA A CA 1
ATOM 4284 C C . ALA A 1 564 ? -25.906 -9.835 -22.561 1.00 28.69 564 ALA A C 1
ATOM 4286 O O . ALA A 1 564 ? -25.088 -10.752 -22.559 1.00 28.69 564 ALA A O 1
ATOM 4287 N N . GLN A 1 565 ? -27.202 -10.059 -22.812 1.00 29.81 565 GLN A N 1
ATOM 4288 C CA . GLN A 1 565 ? -27.703 -11.313 -23.389 1.00 29.81 565 GLN A CA 1
ATOM 4289 C C . GLN A 1 565 ? -27.348 -11.377 -24.881 1.00 29.81 565 GLN A C 1
ATOM 4291 O O . GLN A 1 565 ? -27.843 -10.571 -25.671 1.00 29.81 565 GLN A O 1
ATOM 4296 N N . PHE A 1 566 ? -26.561 -12.372 -25.295 1.00 30.67 566 PHE A N 1
ATOM 4297 C CA . PHE A 1 566 ? -26.353 -12.674 -26.712 1.00 30.67 566 PHE A CA 1
ATOM 4298 C C . PHE A 1 566 ? -27.208 -13.869 -27.138 1.00 30.67 566 PHE A C 1
ATOM 4300 O O . PHE A 1 566 ? -27.082 -14.976 -26.621 1.00 30.67 566 PHE A O 1
ATOM 4307 N N . LYS A 1 567 ? -28.087 -13.632 -28.115 1.00 28.31 567 LYS A N 1
ATOM 4308 C CA . LYS A 1 567 ? -28.894 -14.653 -28.786 1.00 28.31 567 LYS A CA 1
ATOM 4309 C C . LYS A 1 567 ? -28.096 -15.200 -29.970 1.00 28.31 567 LYS A C 1
ATOM 4311 O O . LYS A 1 567 ? -27.903 -14.492 -30.957 1.00 28.31 567 LYS A O 1
ATOM 4316 N N . LEU A 1 568 ? -27.639 -16.448 -29.885 1.00 26.14 568 LEU A N 1
ATOM 4317 C CA . LEU A 1 568 ? -26.982 -17.120 -31.006 1.00 26.14 568 LEU A CA 1
ATOM 4318 C C . LEU A 1 568 ? -28.047 -17.481 -32.058 1.00 26.14 568 LEU A C 1
ATOM 4320 O O . LEU A 1 568 ? -28.885 -18.350 -31.828 1.00 26.14 568 LEU A O 1
ATOM 4324 N N . ILE A 1 569 ? -28.048 -16.800 -33.204 1.00 29.28 569 ILE A N 1
ATOM 4325 C CA . ILE A 1 569 ? -28.839 -17.207 -34.374 1.00 29.28 569 ILE A CA 1
ATOM 4326 C C . ILE A 1 569 ? -27.877 -17.880 -35.349 1.00 29.28 569 ILE A C 1
ATOM 4328 O O . ILE A 1 569 ? -27.185 -17.210 -36.113 1.00 29.28 569 ILE A O 1
ATOM 4332 N N . ALA A 1 570 ? -27.828 -19.210 -35.324 1.00 28.08 570 ALA A N 1
ATOM 4333 C CA . ALA A 1 570 ? -27.165 -19.977 -36.368 1.00 28.08 570 ALA A CA 1
ATOM 4334 C C . ALA A 1 570 ? -28.086 -20.033 -37.601 1.00 28.08 570 ALA A C 1
ATOM 4336 O O . ALA A 1 570 ? -29.132 -20.680 -37.578 1.00 28.08 570 ALA A O 1
ATOM 4337 N N . LYS A 1 571 ? -27.718 -19.330 -38.679 1.00 28.50 571 LYS A N 1
ATOM 4338 C CA . LYS A 1 571 ? -28.295 -19.557 -40.012 1.00 28.50 571 LYS A CA 1
ATOM 4339 C C . LYS A 1 571 ? -27.566 -20.736 -40.650 1.00 28.50 571 LYS A C 1
ATOM 4341 O O . LYS A 1 571 ? -26.393 -20.618 -40.990 1.00 28.50 571 LYS A O 1
ATOM 4346 N N . VAL A 1 572 ? -28.274 -21.846 -40.819 1.00 30.00 572 VAL A N 1
ATOM 4347 C CA . VAL A 1 572 ? -27.828 -22.983 -41.629 1.00 30.00 572 VAL A CA 1
ATOM 4348 C C . VAL A 1 572 ? -28.145 -22.663 -43.091 1.00 30.00 572 VAL A C 1
ATOM 4350 O O . VAL A 1 572 ? -29.300 -22.398 -43.418 1.00 30.00 572 VAL A O 1
ATOM 4353 N N . PHE A 1 573 ? -27.139 -22.668 -43.965 1.00 29.02 573 PHE A N 1
ATOM 4354 C CA . PHE A 1 573 ? -27.357 -22.784 -45.407 1.00 29.02 573 PHE A CA 1
ATOM 4355 C C . PHE A 1 573 ? -27.063 -24.229 -45.807 1.00 29.02 573 PHE A C 1
ATOM 4357 O O . PHE A 1 573 ? -25.987 -24.746 -45.513 1.00 29.02 573 PHE A O 1
ATOM 4364 N N . SER A 1 574 ? -28.043 -24.886 -46.424 1.00 33.69 574 SER A N 1
ATOM 4365 C CA . SER A 1 574 ? -27.892 -26.211 -47.019 1.00 33.69 574 SER A CA 1
ATOM 4366 C C . SER A 1 574 ? -27.252 -26.102 -48.405 1.00 33.69 574 SER A C 1
ATOM 4368 O O . SER A 1 574 ? -27.769 -25.343 -49.224 1.00 33.69 574 SER A O 1
ATOM 4370 N N . SER A 1 575 ? -26.195 -26.903 -48.600 1.00 35.44 575 SER A N 1
ATOM 4371 C CA . SER A 1 575 ? -25.497 -27.304 -49.843 1.00 35.44 575 SER A CA 1
ATOM 4372 C C . SER A 1 575 ? -25.147 -26.224 -50.863 1.00 35.44 575 SER A C 1
ATOM 4374 O O . SER A 1 575 ? -26.070 -25.761 -51.570 1.00 35.44 575 SER A O 1
#

Nearest PDB structures (foldseek):
  1u2h-assembly1_A-2  TM=9.628E-01  e=1.103E-08  Homo sapiens
  1g1c-assembly2_B  TM=9.322E-01  e=1.213E-08  Homo sapiens
  6hci-assembly1_C  TM=9.383E-01  e=4.562E-08  Homo sapiens
  1tlk-assembly1_A-2  TM=9.355E-01  e=6.354E-08  Meleagris gallopavo
  8g4l-assembly1_n  TM=1.950E-01  e=3.772E-23  Homo sapiens

Organism: Strongylus vulgaris (NCBI:txid40348)

Solvent-accessible surface area (backbone atoms only — not comparable to full-atom values): 32877 Å² total; per-residue (Å²): 136,87,82,86,82,83,76,80,78,80,74,83,74,74,83,62,43,31,39,69,80,36,70,45,60,64,63,48,80,44,55,40,63,36,68,48,74,51,54,31,28,45,50,55,59,94,84,42,46,74,48,48,24,49,74,87,39,81,62,74,76,48,99,50,31,42,77,49,76,59,92,46,39,40,36,42,37,34,49,62,32,46,70,85,67,41,43,42,35,33,46,37,35,35,44,99,63,34,69,32,77,48,57,27,37,37,45,48,45,74,73,73,74,88,70,89,64,83,81,74,76,78,75,68,40,48,16,36,37,38,37,75,70,44,80,75,48,70,36,36,36,33,41,30,38,37,41,41,78,34,94,45,39,22,88,41,68,75,64,36,34,45,31,31,36,32,41,90,88,49,88,69,73,42,83,75,48,74,38,76,55,63,54,49,80,47,66,87,44,62,49,59,36,59,36,38,38,33,39,21,30,22,27,91,77,33,74,26,37,66,26,84,66,45,77,50,62,26,36,64,74,68,35,51,23,42,67,78,42,64,51,64,61,61,46,78,43,46,47,62,39,63,42,75,49,50,36,29,39,49,35,31,60,67,45,49,78,49,44,26,46,80,84,40,75,61,79,61,60,93,36,47,49,76,60,87,44,35,36,34,43,45,39,78,60,29,40,61,91,75,56,54,40,48,34,32,45,35,32,32,37,96,68,35,63,39,69,51,65,26,43,37,44,48,40,77,77,88,79,89,79,86,86,74,100,77,73,84,87,74,81,79,73,73,60,94,67,33,30,39,76,77,36,66,43,67,66,47,77,47,47,38,60,40,66,53,76,53,52,33,27,39,46,59,74,89,46,51,77,50,42,28,46,72,79,43,75,59,66,73,50,100,45,30,47,70,48,78,45,98,86,30,44,37,38,41,36,36,51,57,33,42,60,84,70,36,40,47,36,34,46,37,35,40,38,101,63,38,64,31,73,38,56,27,46,36,44,36,40,74,54,71,73,58,34,49,32,43,60,83,37,54,44,65,68,44,77,48,48,57,62,38,66,49,75,50,56,36,26,36,46,36,32,58,77,34,52,78,47,47,26,48,84,85,42,78,65,68,73,56,97,48,34,45,70,45,76,51,99,77,30,36,37,36,46,34,38,50,53,31,44,75,82,69,36,46,47,40,36,42,37,28,37,39,94,53,32,72,35,72,39,51,26,46,40,43,43,39,63,92,59,88,83,72,82,64,82,72,70,78,83,76,80,85,73,78,79,85,82,80,92,72,85,82,80,97,77,81,86,87,74,92,84,78,88,82,82,86,78,84,83,84,79,82,133

Sequence (575 aa):
MRFSQDFPILQDISPTPPSFVVSPKSKLIIDESSTLIIVCDVRGSPEMEVTWLKDGRPLNTTERIRSERDGLTCRLVIANVTTGDEGKYTIIAKDENGEAKADTDVVVSPKREAAESPSVKIVKGLPGAVEGLQVESCAMDSVSLTWTSPANTGGSKISEYKIEQRTPDQQGWTEVATVTRPKCDIKNLTPNTEYRFRVAASNSEGLGDWAAPVSAKTSPAGSKPQFIEPPLPTLIVVDGQPLVISAKFTGTPTPAVRWYRDRREITDLDSITVDSESTSLTISEARQGVDDSLYSCLIENDMGQASSDISVSIILSSEDTTDLETRSERSEKAPAGTPSLLKPLTDETVQAGQQFVLNCKITSKNGTVAWYRNDDRVISTGRYELFSAKNGLQKLVCHNSVRDDSGVY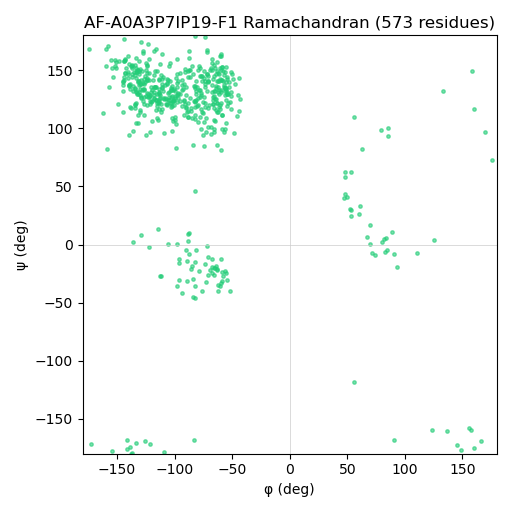RCVVTNEKGMAQTECKVTVKDSAEQVTPSFKQPLEDTTTMLGKDIVLKCHAVGCPDPELVWTKDGERLATSRKVHLVFDEQGGSELQIKECTAQDAGIYLCTATNSAGVQSTQCTLTVVSVAGKDAHLVIAEEEKVAAPRFIRAPPSTMEFNEGAQFKLIAKVFSS

Mean predicted aligned error: 23.13 Å

pLDDT: mean 78.85, std 18.98, range [26.14, 98.44]